Protein AF-0000000079004948 (afdb_homodimer)

Organism: Lymnaea stagnalis (NCBI:txid6523)

Radius of gyration: 28.77 Å; Cα contacts (8 Å, |Δi|>4): 1527; chains: 2; bounding box: 72×102×76 Å

Sequence (634 aa):
VREFFFLHQNLTTMNKGRTQRLLGYLLMIFCLDPSPIRSRERDTIHVPLGTSCNTTDFRVDPDTVFNTRSHLSDDGQTFVDCEVLFTSSRVDGRLCVMQDGPVNVIKDSNVEMIVKENTKTVFELKYYPSSWLLREYCTKSASLSVALKKINKRVKVNVKKLEITLKIVNIESRYRTLYFNYISCSNSYPLRHSWVSVYNRSPHSPETIEYCGLKVEKEADNNGSICLVYKPLLHSQRQDMAWNFYVSTKPFDLDPNFFIYQLAWNSSQARELHAWCADPAIGSVTLIFHRINTTNEQQDMFVFTLTDHEGSNETLLVREFFFLHQNLTTMNKGRTQRLLGYLLMIFCLDPSPIRSRERDTIHVPLGTSCNTTDFRVDPDTVFNTRSHLSDDGQTFVDCEVLFTSSRVDGRLCVMQDGPVNVIKDSNVEMIVKENTKTVFELKYYPSSWLLREYCTKSASLSVALKKINKRVKVNVKKLEITLKIVNIESRYRTLYFNYISCSNSYPLRHSWVSVYNRSPHSPETIEYCGLKVEKEADNNGSICLVYKPLLHSQRQDMAWNFYVSTKPFDLDPNFFIYQLAWNSSQARELHAWCADPAIGSVTLIFHRINTTNEQQDMFVFTLTDHEGSNETLL

Solvent-accessible surface area (backbone atoms only — not comparable to full-atom values): 33436 Å² total; per-residue (Å²): 127,69,84,74,58,69,77,63,64,79,64,67,77,65,67,74,73,66,53,55,59,52,52,53,56,55,59,59,58,64,68,62,62,76,62,72,78,74,67,66,59,73,48,45,43,69,43,54,47,7,32,84,37,56,77,43,71,42,71,32,39,47,81,36,34,32,33,38,29,51,23,44,17,95,83,58,68,49,72,35,62,15,40,38,36,38,30,31,69,39,86,87,27,27,33,25,44,31,42,76,44,36,74,51,49,34,65,34,82,48,39,35,35,41,33,25,46,80,87,43,74,74,51,65,38,33,34,45,76,36,58,64,81,50,34,63,50,66,50,91,42,30,42,40,34,45,31,40,36,59,74,45,87,86,58,87,62,60,57,90,38,38,61,38,64,36,34,43,28,18,48,43,9,71,75,41,71,45,45,64,42,83,48,40,28,72,38,75,44,81,31,58,65,19,34,37,36,34,30,48,48,51,58,53,63,65,56,41,71,50,68,34,30,39,31,37,33,47,48,88,88,50,78,24,14,49,28,40,37,40,37,50,26,81,92,26,56,86,47,65,64,29,34,32,39,36,34,14,64,41,82,52,50,83,55,70,91,42,46,80,44,75,45,49,28,80,41,76,65,54,56,37,73,48,61,46,63,49,61,50,86,51,52,49,39,12,39,36,36,36,55,75,44,61,88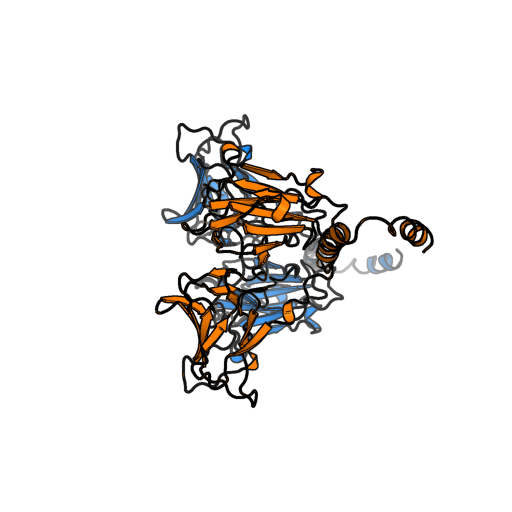,78,42,48,53,56,38,36,37,40,35,37,30,39,39,79,67,55,54,77,74,73,106,127,69,84,72,58,70,75,62,65,80,62,68,78,64,68,75,73,65,52,54,58,52,52,53,55,52,60,61,58,62,69,60,62,76,62,72,77,68,66,65,58,74,47,43,45,68,44,55,46,8,40,85,34,56,78,43,70,39,72,33,38,45,81,36,35,32,33,39,29,51,22,46,17,98,82,57,66,51,72,35,60,16,40,39,35,37,30,30,70,40,86,86,27,28,33,24,44,31,42,72,44,37,75,53,48,32,67,34,80,46,38,35,35,40,32,25,47,80,87,43,74,74,52,65,38,33,35,46,75,35,58,62,80,52,34,63,48,67,50,91,43,28,41,38,34,45,29,41,36,60,72,46,88,86,58,86,61,58,54,90,39,38,61,39,63,36,33,43,29,18,48,42,10,70,76,42,72,45,46,62,41,84,48,39,30,71,39,74,44,81,30,57,65,19,34,36,36,36,30,47,48,46,67,43,84,56,58,34,70,51,67,34,29,38,29,38,33,47,49,87,87,50,77,25,16,47,28,39,35,40,36,51,26,80,94,25,57,87,46,65,64,29,34,33,38,35,34,14,65,42,82,53,50,84,56,69,91,42,47,80,45,75,44,50,28,80,41,76,66,52,54,36,73,46,59,48,63,48,59,50,86,49,52,48,38,11,40,36,36,37,55,74,45,65,87,80,44,50,53,57,37,35,38,40,36,37,28,37,42,82,72,52,55,75,74,70,105

pLDDT: mean 76.55, std 23.0, range [22.55, 98.31]

Structure (mmCIF, N/CA/C/O backbone):
data_AF-0000000079004948-model_v1
#
loop_
_entity.id
_entity.type
_entity.pdbx_description
1 polymer 'Uncharacterized protein'
#
loop_
_atom_site.group_PDB
_atom_site.id
_atom_site.type_symbol
_atom_site.label_atom_id
_atom_site.label_alt_id
_atom_site.label_comp_id
_atom_site.label_asym_id
_atom_site.label_entity_id
_atom_site.label_seq_id
_atom_site.pdbx_PDB_ins_code
_atom_site.Cartn_x
_atom_site.Cartn_y
_atom_site.Cartn_z
_atom_site.occupancy
_atom_site.B_iso_or_equiv
_atom_site.auth_seq_id
_atom_site.auth_comp_id
_atom_site.auth_asym_id
_atom_site.auth_atom_id
_atom_site.pdbx_PDB_model_num
ATOM 1 N N . VAL A 1 1 ? -13.867 -11.898 -48.5 1 22.55 1 VAL A N 1
ATOM 2 C CA . VAL A 1 1 ? -15.016 -12.766 -48.719 1 22.55 1 VAL A CA 1
ATOM 3 C C . VAL A 1 1 ? -14.594 -13.984 -49.531 1 22.55 1 VAL A C 1
ATOM 5 O O . VAL A 1 1 ? -15.023 -15.109 -49.25 1 22.55 1 VAL A O 1
ATOM 8 N N . ARG A 1 2 ? -13.711 -13.773 -50.531 1 23.81 2 ARG A N 1
ATOM 9 C CA . ARG A 1 2 ? -13.539 -14.695 -51.625 1 23.81 2 ARG A CA 1
ATOM 10 C C . ARG A 1 2 ? -12.625 -15.852 -51.25 1 23.81 2 ARG A C 1
ATOM 12 O O . ARG A 1 2 ? -12.82 -16.984 -51.719 1 23.81 2 ARG A O 1
ATOM 19 N N . GLU A 1 3 ? -11.531 -15.422 -50.594 1 26.69 3 GLU A N 1
ATOM 20 C CA . GLU A 1 3 ? -10.508 -16.453 -50.469 1 26.69 3 GLU A CA 1
ATOM 21 C C . GLU A 1 3 ? -10.914 -17.516 -49.438 1 26.69 3 GLU A C 1
ATOM 23 O O . GLU A 1 3 ? -10.141 -18.422 -49.125 1 26.69 3 GLU A O 1
ATOM 28 N N . PHE A 1 4 ? -12.148 -17.328 -48.688 1 27.66 4 PHE A N 1
ATOM 29 C CA . PHE A 1 4 ? -12.688 -18.266 -47.719 1 27.66 4 PHE A CA 1
ATOM 30 C C . PHE A 1 4 ? -13.195 -19.531 -48.406 1 27.66 4 PHE A C 1
ATOM 32 O O . PHE A 1 4 ? -13.594 -20.484 -47.719 1 27.66 4 PHE A O 1
ATOM 39 N N . PHE A 1 5 ? -13.438 -19.453 -49.781 1 26.41 5 PHE A N 1
ATOM 40 C CA . PHE A 1 5 ? -14.258 -20.438 -50.469 1 26.41 5 PHE A CA 1
ATOM 41 C C . PHE A 1 5 ? -13.461 -21.703 -50.75 1 26.41 5 PHE A C 1
ATOM 43 O O . PHE A 1 5 ? -14.039 -22.766 -51 1 26.41 5 PHE A O 1
ATOM 50 N N . PHE A 1 6 ? -12.164 -21.5 -51.125 1 28.59 6 PHE A N 1
ATOM 51 C CA . PHE A 1 6 ? -11.508 -22.594 -51.812 1 28.59 6 PHE A CA 1
ATOM 52 C C . PHE A 1 6 ? -11.242 -23.766 -50.906 1 28.59 6 PHE A C 1
ATOM 54 O O . PHE A 1 6 ? -10.953 -24.875 -51.344 1 28.59 6 PHE A O 1
ATOM 61 N N . LEU A 1 7 ? -10.984 -23.469 -49.562 1 27.08 7 LEU A N 1
ATOM 62 C CA . LEU A 1 7 ? -10.469 -24.547 -48.719 1 27.08 7 LEU A CA 1
ATOM 63 C C . LEU A 1 7 ? -11.562 -25.562 -48.406 1 27.08 7 LEU A C 1
ATOM 65 O O . LEU A 1 7 ? -11.344 -26.5 -47.625 1 27.08 7 LEU A O 1
ATOM 69 N N . HIS A 1 8 ? -12.828 -25.406 -48.969 1 27.14 8 HIS A N 1
ATOM 70 C CA . HIS A 1 8 ? -13.969 -26.234 -48.625 1 27.14 8 HIS A CA 1
ATOM 71 C C . HIS A 1 8 ? -13.82 -27.641 -49.219 1 27.14 8 HIS A C 1
ATOM 73 O O . HIS A 1 8 ? -14.414 -28.594 -48.719 1 27.14 8 HIS A O 1
ATOM 79 N N . GLN A 1 9 ? -13.305 -27.688 -50.469 1 27.39 9 GLN A N 1
ATOM 80 C CA . GLN A 1 9 ? -13.617 -28.891 -51.219 1 27.39 9 GLN A CA 1
ATOM 81 C C . GLN A 1 9 ? -12.875 -30.109 -50.688 1 27.39 9 GLN A C 1
ATOM 83 O O . GLN A 1 9 ? -13.414 -31.203 -50.656 1 27.39 9 GLN A O 1
ATOM 88 N N . ASN A 1 10 ? -11.555 -29.953 -50.531 1 27.45 10 ASN A N 1
ATOM 89 C CA . ASN A 1 10 ? -10.781 -31.188 -50.5 1 27.45 10 ASN A CA 1
ATOM 90 C C . ASN A 1 10 ? -10.93 -31.922 -49.188 1 27.45 10 ASN A C 1
ATOM 92 O O . ASN A 1 10 ? -10.195 -32.875 -48.906 1 27.45 10 ASN A O 1
ATOM 96 N N . LEU A 1 11 ? -11.555 -31.328 -48.156 1 29 11 LEU A N 1
ATOM 97 C CA . LEU A 1 11 ? -11.57 -31.938 -46.844 1 29 11 LEU A CA 1
ATOM 98 C C . LEU A 1 11 ? -12.562 -33.094 -46.781 1 29 11 LEU A C 1
ATOM 100 O O . LEU A 1 11 ? -12.836 -33.656 -45.719 1 29 11 LEU A O 1
ATOM 104 N N . THR A 1 12 ? -13.203 -33.406 -47.875 1 29.48 12 THR A N 1
ATOM 105 C CA . THR A 1 12 ? -14.312 -34.344 -47.75 1 29.48 12 THR A CA 1
ATOM 106 C C . THR A 1 12 ? -13.805 -35.719 -47.312 1 29.48 12 THR A C 1
ATOM 108 O O . THR A 1 12 ? -14.523 -36.469 -46.625 1 29.48 12 THR A O 1
ATOM 111 N N . THR A 1 13 ? -12.852 -36.281 -48 1 29.89 13 THR A N 1
ATOM 112 C CA . THR A 1 13 ? -12.711 -37.719 -47.938 1 29.89 13 THR A CA 1
ATOM 113 C C . THR A 1 13 ? -12 -38.125 -46.625 1 29.89 13 THR A C 1
ATOM 115 O O . THR A 1 13 ? -11.688 -39.281 -46.438 1 29.89 13 THR A O 1
ATOM 118 N N . MET A 1 14 ? -11.211 -37.156 -46.031 1 30.44 14 MET A N 1
ATOM 119 C CA . MET A 1 14 ? -10.336 -37.719 -45 1 30.44 14 MET A CA 1
ATOM 120 C C . MET A 1 14 ? -11.156 -38.219 -43.812 1 30.44 14 MET A C 1
ATOM 122 O O . MET A 1 14 ? -12.227 -37.688 -43.531 1 30.44 14 MET A O 1
ATOM 126 N N . ASN A 1 15 ? -10.812 -39.5 -43.25 1 29.45 15 ASN A N 1
ATOM 127 C CA . ASN A 1 15 ? -11.523 -40.344 -42.281 1 29.45 15 ASN A CA 1
ATOM 128 C C . ASN A 1 15 ? -11.992 -39.562 -41.094 1 29.45 15 ASN A C 1
ATOM 130 O O . ASN A 1 15 ? -11.297 -38.656 -40.625 1 29.45 15 ASN A O 1
ATOM 134 N N . LYS A 1 16 ? -13.398 -39.719 -40.688 1 34.28 16 LYS A N 1
ATOM 135 C CA . LYS A 1 16 ? -14.281 -39.094 -39.688 1 34.28 16 LYS A CA 1
ATOM 136 C C . LYS A 1 16 ? -13.57 -38.875 -38.375 1 34.28 16 LYS A C 1
ATOM 138 O O . LYS A 1 16 ? -13.828 -37.906 -37.656 1 34.28 16 LYS A O 1
ATOM 143 N N . GLY A 1 17 ? -12.773 -39.844 -38 1 34.72 17 GLY A N 1
ATOM 144 C CA . GLY A 1 17 ? -12.305 -39.906 -36.625 1 34.72 17 GLY A CA 1
ATOM 145 C C . GLY A 1 17 ? -11.297 -38.812 -36.281 1 34.72 17 GLY A C 1
ATOM 146 O O . GLY A 1 17 ? -11.18 -38.406 -35.125 1 34.72 17 GLY A O 1
ATOM 147 N N . ARG A 1 18 ? -10.336 -38.594 -37.219 1 31.97 18 ARG A N 1
ATOM 148 C CA . ARG A 1 18 ? -9.266 -37.656 -36.906 1 31.97 18 ARG A CA 1
ATOM 149 C C . ARG A 1 18 ? -9.766 -36.219 -36.969 1 31.97 18 ARG A C 1
ATOM 151 O O . ARG A 1 18 ? -9.055 -35.281 -36.562 1 31.97 18 ARG A O 1
ATOM 158 N N . THR A 1 19 ? -10.797 -36 -37.781 1 30.91 19 THR A N 1
ATOM 159 C CA . THR A 1 19 ? -11.32 -34.625 -37.938 1 30.91 19 THR A CA 1
ATOM 160 C C . THR A 1 19 ? -11.961 -34.156 -36.625 1 30.91 19 THR A C 1
ATOM 162 O O . THR A 1 19 ? -11.984 -32.969 -36.344 1 30.91 19 THR A O 1
ATOM 165 N N . GLN A 1 20 ? -12.539 -35.094 -35.844 1 29.62 20 GLN A N 1
ATOM 166 C CA . GLN A 1 20 ? -13.172 -34.625 -34.625 1 29.62 20 GLN A CA 1
ATOM 167 C C . GLN A 1 20 ? -12.133 -34.094 -33.656 1 29.62 20 GLN A C 1
ATOM 169 O O . GLN A 1 20 ? -12.414 -33.188 -32.844 1 29.62 20 GLN A O 1
ATOM 174 N N . ARG A 1 21 ? -10.953 -34.719 -33.562 1 30 21 ARG A N 1
ATOM 175 C CA . ARG A 1 21 ? -9.961 -34.25 -32.625 1 30 21 ARG A CA 1
ATOM 176 C C . ARG A 1 21 ? -9.398 -32.875 -33.031 1 30 21 ARG A C 1
ATOM 178 O O . ARG A 1 21 ? -9.039 -32.062 -32.219 1 30 21 ARG A O 1
ATOM 185 N N . LEU A 1 22 ? -9.281 -32.688 -34.406 1 32.38 22 LEU A N 1
ATOM 186 C CA . LEU A 1 22 ? -8.75 -31.391 -34.844 1 32.38 22 LEU A CA 1
ATOM 187 C C . LEU A 1 22 ? -9.773 -30.281 -34.625 1 32.38 22 LEU A C 1
ATOM 189 O O . LEU A 1 22 ? -9.406 -29.156 -34.281 1 32.38 22 LEU A O 1
ATOM 193 N N . LEU A 1 23 ? -11.078 -30.609 -34.844 1 32.66 23 LEU A N 1
ATOM 194 C CA . LEU A 1 23 ? -12.055 -29.547 -34.562 1 32.66 23 LEU A CA 1
ATOM 195 C C . LEU A 1 23 ? -12.078 -29.203 -33.062 1 32.66 23 LEU A C 1
ATOM 197 O O . LEU A 1 23 ? -12.352 -28.062 -32.719 1 32.66 23 LEU A O 1
ATOM 201 N N . GLY A 1 24 ? -11.75 -30.141 -32.156 1 26.66 24 GLY A N 1
ATOM 202 C CA . GLY A 1 24 ? -11.672 -29.797 -30.734 1 26.66 24 GLY A CA 1
ATOM 203 C C . GLY A 1 24 ? -10.539 -28.844 -30.422 1 26.66 24 GLY A C 1
ATOM 204 O O . GLY A 1 24 ? -10.656 -28.016 -29.516 1 26.66 24 GLY A O 1
ATOM 205 N N . TYR A 1 25 ? -9.391 -29.078 -31.172 1 27.88 25 TYR A N 1
ATOM 206 C CA . TYR A 1 25 ? -8.32 -28.125 -30.922 1 27.88 25 TYR A CA 1
ATOM 207 C C . TYR A 1 25 ? -8.68 -26.75 -31.453 1 27.88 25 TYR A C 1
ATOM 209 O O . TYR A 1 25 ? -8.227 -25.734 -30.922 1 27.88 25 TYR A O 1
ATOM 217 N N . LEU A 1 26 ? -9.391 -26.641 -32.562 1 27.61 26 LEU A N 1
ATOM 218 C CA . LEU A 1 26 ? -9.727 -25.312 -33.094 1 27.61 26 LEU A CA 1
ATOM 219 C C . LEU A 1 26 ? -10.719 -24.609 -32.188 1 27.61 26 LEU A C 1
ATOM 221 O O . LEU A 1 26 ? -10.68 -23.375 -32.062 1 27.61 26 LEU A O 1
ATOM 225 N N . LEU A 1 27 ? -11.656 -25.359 -31.609 1 25.56 27 LEU A N 1
ATOM 226 C CA . LEU A 1 27 ? -12.57 -24.641 -30.719 1 25.56 27 LEU A CA 1
ATOM 227 C C . LEU A 1 27 ? -11.859 -24.172 -29.453 1 25.56 27 LEU A C 1
ATOM 229 O O . LEU A 1 27 ? -12.391 -23.359 -28.703 1 25.56 27 LEU A O 1
ATOM 233 N N . MET A 1 28 ? -10.719 -24.828 -29.078 1 25.36 28 MET A N 1
ATOM 234 C CA . MET A 1 28 ? -10.039 -24.297 -27.906 1 25.36 28 MET A CA 1
ATOM 235 C C . MET A 1 28 ? -9.328 -22.984 -28.234 1 25.36 28 MET A C 1
ATOM 237 O O . MET A 1 28 ? -8.797 -22.312 -27.359 1 25.36 28 MET A O 1
ATOM 241 N N . ILE A 1 29 ? -8.953 -22.688 -29.453 1 26.27 29 ILE A N 1
ATOM 242 C CA . ILE A 1 29 ? -8.281 -21.422 -29.734 1 26.27 29 ILE A CA 1
ATOM 243 C C . ILE A 1 29 ? -9.234 -20.25 -29.469 1 26.27 29 ILE A C 1
ATOM 245 O O . ILE A 1 29 ? -8.828 -19.203 -28.969 1 26.27 29 ILE A O 1
ATOM 249 N N . PHE A 1 30 ? -10.445 -20.281 -30.016 1 26.7 30 PHE A N 1
ATOM 250 C CA . PHE A 1 30 ? -11.273 -19.078 -29.969 1 26.7 30 PHE A CA 1
ATOM 251 C C . PHE A 1 30 ? -11.68 -18.781 -28.531 1 26.7 30 PHE A C 1
ATOM 253 O O . PHE A 1 30 ? -12.547 -17.922 -28.297 1 26.7 30 PHE A O 1
ATOM 260 N N . CYS A 1 31 ? -11.562 -19.719 -27.656 1 25.36 31 CYS A N 1
ATOM 261 C CA . CYS A 1 31 ? -12.086 -19.312 -26.359 1 25.36 31 CYS A CA 1
ATOM 262 C C . CYS A 1 31 ? -11.219 -18.219 -25.734 1 25.36 31 CYS A C 1
ATOM 264 O O . CYS A 1 31 ? -11.305 -17.953 -24.531 1 25.36 31 CYS A O 1
ATOM 266 N N . LEU A 1 32 ? -10.109 -17.859 -26.422 1 25.56 32 LEU A N 1
ATOM 267 C CA . LEU A 1 32 ? -9.562 -16.609 -25.922 1 25.56 32 LEU A CA 1
ATOM 268 C C . LEU A 1 32 ? -10.461 -15.43 -26.281 1 25.56 32 LEU A C 1
ATOM 270 O O . LEU A 1 32 ? -10.438 -14.961 -27.422 1 25.56 32 LEU A O 1
ATOM 274 N N . ASP A 1 33 ? -11.734 -15.406 -26.016 1 24.69 33 ASP A N 1
ATOM 275 C CA . ASP A 1 33 ? -12.398 -14.117 -26.156 1 24.69 33 ASP A CA 1
ATOM 276 C C . ASP A 1 33 ? -11.5 -12.984 -25.672 1 24.69 33 ASP A C 1
ATOM 278 O O . ASP A 1 33 ? -11.008 -13.016 -24.547 1 24.69 33 ASP A O 1
ATOM 282 N N . PRO A 1 34 ? -10.891 -12.25 -26.516 1 28.45 34 PRO A N 1
ATOM 283 C CA . PRO A 1 34 ? -10.086 -11.062 -26.219 1 28.45 34 PRO A CA 1
ATOM 284 C C . PRO A 1 34 ? -10.766 -10.109 -25.234 1 28.45 34 PRO A C 1
ATOM 286 O O . PRO A 1 34 ? -10.258 -9.008 -24.984 1 28.45 34 PRO A O 1
ATOM 289 N N . SER A 1 35 ? -12.156 -10.094 -25.359 1 28 35 SER A N 1
ATOM 290 C CA . SER A 1 35 ? -12.719 -9.062 -24.5 1 28 35 SER A CA 1
ATOM 291 C C . SER A 1 35 ? -12.172 -9.172 -23.078 1 28 35 SER A C 1
ATOM 293 O O . SER A 1 35 ? -11.992 -10.273 -22.562 1 28 35 SER A O 1
ATOM 295 N N . PRO A 1 36 ? -11.477 -8.164 -22.656 1 30.16 36 PRO A N 1
ATOM 296 C CA . PRO A 1 36 ? -10.977 -8.266 -21.281 1 30.16 36 PRO A CA 1
ATOM 297 C C . PRO A 1 36 ? -11.945 -9.008 -20.359 1 30.16 36 PRO A C 1
ATOM 299 O O . PRO A 1 36 ? -13.164 -8.953 -20.562 1 30.16 36 PRO A O 1
ATOM 302 N N . ILE A 1 37 ? -11.703 -10.219 -19.781 1 28.8 37 ILE A N 1
ATOM 303 C CA . ILE A 1 37 ? -12.477 -11.117 -18.938 1 28.8 37 ILE A CA 1
ATOM 304 C C . ILE A 1 37 ? -13.422 -10.305 -18.047 1 28.8 37 ILE A C 1
ATOM 306 O O . ILE A 1 37 ? -13.07 -9.945 -16.922 1 28.8 37 ILE A O 1
ATOM 310 N N . ARG A 1 38 ? -13.922 -9.258 -18.359 1 32.19 38 ARG A N 1
ATOM 311 C CA . ARG A 1 38 ? -15.086 -8.727 -17.656 1 32.19 38 ARG A CA 1
ATOM 312 C C . ARG A 1 38 ? -16.156 -9.797 -17.484 1 32.19 38 ARG A C 1
ATOM 314 O O . ARG A 1 38 ? -17.266 -9.508 -17.016 1 32.19 38 ARG A O 1
ATOM 321 N N . SER A 1 39 ? -16.219 -10.844 -18.312 1 32 39 SER A N 1
ATOM 322 C CA . SER A 1 39 ? -17.25 -11.867 -18.328 1 32 39 SER A CA 1
ATOM 323 C C . SER A 1 39 ? -17.297 -12.617 -17 1 32 39 SER A C 1
ATOM 325 O O . SER A 1 39 ? -18.094 -13.547 -16.828 1 32 39 SER A O 1
ATOM 327 N N . ARG A 1 40 ? -16.25 -12.562 -16.359 1 36.72 40 ARG A N 1
ATOM 328 C CA . ARG A 1 40 ? -16.047 -13.602 -15.359 1 36.72 40 ARG A CA 1
ATOM 329 C C . ARG A 1 40 ? -17.078 -13.484 -14.234 1 36.72 40 ARG A C 1
ATOM 331 O O . ARG A 1 40 ? -16.969 -14.172 -13.219 1 36.72 40 ARG A O 1
ATOM 338 N N . GLU A 1 41 ? -17.641 -12.398 -14.219 1 37.47 41 GLU A N 1
ATOM 339 C CA . GLU A 1 41 ? -18.531 -12.234 -13.07 1 37.47 41 GLU A CA 1
ATOM 340 C C . GLU A 1 41 ? -19.766 -13.141 -13.188 1 37.47 41 GLU A C 1
ATOM 342 O O . GLU A 1 41 ? -20.688 -13.047 -12.383 1 37.47 41 GLU A O 1
ATOM 347 N N . ARG A 1 42 ? -19.812 -13.82 -14.312 1 37.25 42 ARG A N 1
ATOM 348 C CA . ARG A 1 42 ? -21.109 -14.5 -14.453 1 37.25 42 ARG A CA 1
ATOM 349 C C . ARG A 1 42 ? -21.312 -15.5 -13.32 1 37.25 42 ARG A C 1
ATOM 351 O O . ARG A 1 42 ? -22.453 -15.75 -12.914 1 37.25 42 ARG A O 1
ATOM 358 N N . ASP A 1 43 ? -20.25 -16.047 -12.883 1 39.66 43 ASP A N 1
ATOM 359 C CA . ASP A 1 43 ? -20.5 -17.109 -11.914 1 39.66 43 ASP A CA 1
ATOM 360 C C . ASP A 1 43 ? -20.219 -16.625 -10.492 1 39.66 43 ASP A C 1
ATOM 362 O O . ASP A 1 43 ? -19.797 -17.422 -9.641 1 39.66 43 ASP A O 1
ATOM 366 N N . THR A 1 44 ? -20.344 -15.328 -10.391 1 40.09 44 THR A N 1
ATOM 367 C CA . THR A 1 44 ? -20.188 -14.797 -9.039 1 40.09 44 THR A CA 1
ATOM 368 C C . THR A 1 44 ? -21.484 -14.898 -8.258 1 40.09 44 THR A C 1
ATOM 370 O O . THR A 1 44 ? -22.516 -14.391 -8.695 1 40.09 44 THR A O 1
ATOM 373 N N . ILE A 1 45 ? -21.5 -15.852 -7.344 1 42.66 45 ILE A N 1
ATOM 374 C CA . ILE A 1 45 ? -22.609 -15.914 -6.41 1 42.66 45 ILE A CA 1
ATOM 375 C C . ILE A 1 45 ? -22.438 -14.859 -5.324 1 42.66 45 ILE A C 1
ATOM 377 O O . ILE A 1 45 ? -21.422 -14.828 -4.637 1 42.66 45 ILE A O 1
ATOM 381 N N . HIS A 1 46 ? -23.328 -13.969 -5.391 1 49.62 46 HIS A N 1
ATOM 382 C CA . HIS A 1 46 ? -23.328 -12.977 -4.316 1 49.62 46 HIS A CA 1
ATOM 383 C C . HIS A 1 46 ? -23.969 -13.539 -3.051 1 49.62 46 HIS A C 1
ATOM 385 O O . HIS A 1 46 ? -25.109 -14.008 -3.084 1 49.62 46 HIS A O 1
ATOM 391 N N . VAL A 1 47 ? -23.172 -13.836 -2.17 1 47.28 47 VAL A N 1
ATOM 392 C CA . VAL A 1 47 ? -23.688 -14.297 -0.883 1 47.28 47 VAL A CA 1
ATOM 393 C C . VAL A 1 47 ? -23.891 -13.102 0.048 1 47.28 47 VAL A C 1
ATOM 395 O O . VAL A 1 47 ? -22.938 -12.414 0.403 1 47.28 47 VAL A O 1
ATOM 398 N N . PRO A 1 48 ? -25.172 -12.672 0.094 1 48.09 48 PRO A N 1
ATOM 399 C CA . PRO A 1 48 ? -25.391 -11.594 1.059 1 48.09 48 PRO A CA 1
ATOM 400 C C . PRO A 1 48 ? -24.938 -11.961 2.471 1 48.09 48 PRO A C 1
ATOM 402 O O . PRO A 1 48 ? -25.234 -13.062 2.949 1 48.09 48 PRO A O 1
ATOM 405 N N . LEU A 1 49 ? -23.984 -11.188 2.895 1 44.69 49 LEU A N 1
ATOM 406 C CA . LEU A 1 49 ? -23.656 -11.312 4.309 1 44.69 49 LEU A CA 1
ATOM 407 C C . LEU A 1 49 ? -24.641 -10.547 5.172 1 44.69 49 LEU A C 1
ATOM 409 O O . LEU A 1 49 ? -24.828 -9.344 5 1 44.69 49 LEU A O 1
ATOM 413 N N . GLY A 1 50 ? -25.781 -11.203 5.59 1 43.47 50 GLY A N 1
ATOM 414 C CA . GLY A 1 50 ? -26.781 -10.617 6.477 1 43.47 50 GLY A CA 1
ATOM 415 C C . GLY A 1 50 ? -28.062 -11.406 6.539 1 43.47 50 GLY A C 1
ATOM 416 O O . GLY A 1 50 ? -28.969 -11.07 7.301 1 43.47 50 GLY A O 1
ATOM 417 N N . THR A 1 51 ? -28.469 -11.945 5.484 1 38.19 51 THR A N 1
ATOM 418 C CA . THR A 1 51 ? -29.703 -12.695 5.711 1 38.19 51 THR A CA 1
ATOM 419 C C . THR A 1 51 ? -29.484 -13.805 6.73 1 38.19 51 THR A C 1
ATOM 421 O O . THR A 1 51 ? -28.359 -14.25 6.934 1 38.19 51 THR A O 1
ATOM 424 N N . SER A 1 52 ? -30.594 -14.031 7.5 1 40.12 52 SER A N 1
ATOM 425 C CA . SER A 1 52 ? -30.547 -15.133 8.453 1 40.12 52 SER A CA 1
ATOM 426 C C . SER A 1 52 ? -29.625 -16.25 7.969 1 40.12 52 SER A C 1
ATOM 428 O O . SER A 1 52 ? -29.969 -16.984 7.043 1 40.12 52 SER A O 1
ATOM 430 N N . CYS A 1 53 ? -28.438 -15.852 7.836 1 46.19 53 CYS A N 1
ATOM 431 C CA . CYS A 1 53 ? -27.406 -16.781 7.422 1 46.19 53 CYS A CA 1
ATOM 432 C C . CYS A 1 53 ? -27.516 -18.094 8.188 1 46.19 53 CYS A C 1
ATOM 434 O O . CYS A 1 53 ? -27.109 -18.188 9.352 1 46.19 53 CYS A O 1
ATOM 436 N N . ASN A 1 54 ? -28.594 -18.594 8.281 1 43.16 54 ASN A N 1
ATOM 437 C CA . ASN A 1 54 ? -28.359 -19.984 8.664 1 43.16 54 ASN A CA 1
ATOM 438 C C . ASN A 1 54 ? -27.078 -20.531 8.047 1 43.16 54 ASN A C 1
ATOM 440 O O . ASN A 1 54 ? -26.688 -20.125 6.949 1 43.16 54 ASN A O 1
ATOM 444 N N . THR A 1 55 ? -26.234 -21.062 8.906 1 52.78 55 THR A N 1
ATOM 445 C CA . THR A 1 55 ? -25.016 -21.797 8.617 1 52.78 55 THR A CA 1
ATOM 446 C C . THR A 1 55 ? -25.047 -22.391 7.215 1 52.78 55 THR A C 1
ATOM 448 O O . THR A 1 55 ? -25.5 -23.516 7.027 1 52.78 55 THR A O 1
ATOM 451 N N . THR A 1 56 ? -25.344 -21.469 6.34 1 57.84 56 THR A N 1
ATOM 452 C CA . THR A 1 56 ? -25.359 -22.062 5.008 1 57.84 56 THR A CA 1
ATOM 453 C C . THR A 1 56 ? -23.953 -22.438 4.562 1 57.84 56 THR A C 1
ATOM 455 O O . THR A 1 56 ? -23.016 -21.641 4.688 1 57.84 56 THR A O 1
ATOM 458 N N . ASP A 1 57 ? -23.844 -23.672 4.395 1 70.38 57 ASP A N 1
ATOM 459 C CA . ASP A 1 57 ? -22.625 -24.266 3.84 1 70.38 57 ASP A CA 1
ATOM 460 C C . ASP A 1 57 ? -22.609 -24.141 2.318 1 70.38 57 ASP A C 1
ATOM 462 O O . ASP A 1 57 ? -23.5 -24.625 1.633 1 70.38 57 ASP A O 1
ATOM 466 N N . PHE A 1 58 ? -21.797 -23.188 1.899 1 80.62 58 PHE A N 1
ATOM 467 C CA . PHE A 1 58 ? -21.625 -23.078 0.454 1 80.62 58 PHE A CA 1
ATOM 468 C C . PHE A 1 58 ? -20.469 -23.938 -0.027 1 80.62 58 PHE A C 1
ATOM 470 O O . PHE A 1 58 ? -19.375 -23.875 0.532 1 80.62 58 PHE A O 1
ATOM 477 N N . ARG A 1 59 ? -20.812 -24.75 -0.972 1 84.19 59 ARG A N 1
ATOM 478 C CA . ARG A 1 59 ? -19.766 -25.547 -1.609 1 84.19 59 ARG A CA 1
ATOM 479 C C . ARG A 1 59 ? -19.094 -24.75 -2.721 1 84.19 59 ARG A C 1
ATOM 481 O O . ARG A 1 59 ? -19.766 -24.188 -3.586 1 84.19 59 ARG A O 1
ATOM 488 N N . VAL A 1 60 ? -17.844 -24.672 -2.637 1 87.06 60 VAL A N 1
ATOM 489 C CA . VAL A 1 60 ? -17.062 -23.875 -3.584 1 87.06 60 VAL A CA 1
ATOM 490 C C . VAL A 1 60 ? -16.312 -24.797 -4.539 1 87.06 60 VAL A C 1
ATOM 492 O O . VAL A 1 60 ? -15.406 -25.516 -4.125 1 87.06 60 VAL A O 1
ATOM 495 N N . ASP A 1 61 ? -16.703 -24.703 -5.797 1 86.69 61 ASP A N 1
ATOM 496 C CA . ASP A 1 61 ? -16.016 -25.453 -6.848 1 86.69 61 ASP A CA 1
ATOM 497 C C . ASP A 1 61 ? -15.016 -24.562 -7.59 1 86.69 61 ASP A C 1
ATOM 499 O O . ASP A 1 61 ? -15.086 -23.328 -7.488 1 86.69 61 ASP A O 1
ATOM 503 N N . PRO A 1 62 ? -14.078 -25.156 -8.344 1 85.31 62 PRO A N 1
ATOM 504 C CA . PRO A 1 62 ? -13.062 -24.375 -9.039 1 85.31 62 PRO A CA 1
ATOM 505 C C . PRO A 1 62 ? -13.656 -23.312 -9.977 1 85.31 62 PRO A C 1
ATOM 507 O O . PRO A 1 62 ? -13.023 -22.297 -10.258 1 85.31 62 PRO A O 1
ATOM 510 N N . ASP A 1 63 ? -14.891 -23.516 -10.398 1 75.56 63 ASP A N 1
ATOM 511 C CA . ASP A 1 63 ? -15.477 -22.625 -11.391 1 75.56 63 ASP A CA 1
ATOM 512 C C . ASP A 1 63 ? -16.406 -21.609 -10.734 1 75.56 63 ASP A C 1
ATOM 514 O O . ASP A 1 63 ? -16.969 -20.75 -11.414 1 75.56 63 ASP A O 1
ATOM 518 N N . THR A 1 64 ? -16.484 -21.688 -9.422 1 66.94 64 THR A N 1
ATOM 519 C CA . THR A 1 64 ? -17.391 -20.797 -8.719 1 66.94 64 THR A CA 1
ATOM 520 C C . THR A 1 64 ? -16.625 -19.703 -7.973 1 66.94 64 THR A C 1
ATOM 522 O O . THR A 1 64 ? -15.555 -19.969 -7.41 1 66.94 64 THR A O 1
ATOM 525 N N . VAL A 1 65 ? -17.156 -18.469 -8.141 1 60.31 65 VAL A N 1
ATOM 526 C CA . VAL A 1 65 ? -16.641 -17.344 -7.359 1 60.31 65 VAL A CA 1
ATOM 527 C C . VAL A 1 65 ? -17.75 -16.797 -6.465 1 60.31 65 VAL A C 1
ATOM 529 O O . VAL A 1 65 ? -18.859 -16.5 -6.941 1 60.31 65 VAL A O 1
ATOM 532 N N . PHE A 1 66 ? -17.469 -16.75 -5.203 1 62.97 66 PHE A N 1
ATOM 533 C CA . PHE A 1 66 ? -18.422 -16.125 -4.289 1 62.97 66 PHE A CA 1
ATOM 534 C C . PHE A 1 66 ? -17.953 -14.711 -3.934 1 62.97 66 PHE A C 1
ATOM 536 O O . PHE A 1 66 ? -16.812 -14.508 -3.512 1 62.97 66 PHE A O 1
ATOM 543 N N . ASN A 1 67 ? -18.812 -13.758 -4.242 1 60.56 67 ASN A N 1
ATOM 544 C CA . ASN A 1 67 ? -18.594 -12.391 -3.773 1 60.56 67 ASN A CA 1
ATOM 545 C C . ASN A 1 67 ? -19.422 -12.086 -2.525 1 60.56 67 ASN A C 1
ATOM 547 O O . ASN A 1 67 ? -20.641 -12.125 -2.564 1 60.56 67 ASN A O 1
ATOM 551 N N . THR A 1 68 ? -18.719 -12.039 -1.479 1 54.84 68 THR A N 1
ATOM 552 C CA . THR A 1 68 ? -19.422 -11.664 -0.26 1 54.84 68 THR A CA 1
ATOM 553 C C . THR A 1 68 ? -19.75 -10.172 -0.264 1 54.84 68 THR A C 1
ATOM 555 O O . THR A 1 68 ? -18.891 -9.344 -0.572 1 54.84 68 THR A O 1
ATOM 558 N N . ARG A 1 69 ? -21.016 -9.922 -0.376 1 57.06 69 ARG A N 1
ATOM 559 C CA . ARG A 1 69 ? -21.422 -8.523 -0.249 1 57.06 69 ARG A CA 1
ATOM 560 C C . ARG A 1 69 ? -22.203 -8.297 1.038 1 57.06 69 ARG A C 1
ATOM 562 O O . ARG A 1 69 ? -22.766 -9.234 1.604 1 57.06 69 ARG A O 1
ATOM 569 N N . SER A 1 70 ? -21.969 -7.203 1.63 1 49.66 70 SER A N 1
ATOM 570 C CA . SER A 1 70 ? -22.859 -6.875 2.734 1 49.66 70 SER A CA 1
ATOM 571 C C . SER A 1 70 ? -24.328 -6.91 2.293 1 49.66 70 SER A C 1
ATOM 573 O O . SER A 1 70 ? -24.656 -6.414 1.218 1 49.66 70 SER A O 1
ATOM 575 N N . HIS A 1 71 ? -24.938 -8.086 2.381 1 48.78 71 HIS A N 1
ATOM 576 C CA . HIS A 1 71 ? -26.359 -8.055 2.084 1 48.78 71 HIS A CA 1
ATOM 577 C C . HIS A 1 71 ? -27.172 -7.594 3.293 1 48.78 71 HIS A C 1
ATOM 579 O O . HIS A 1 71 ? -26.812 -7.887 4.434 1 48.78 71 HIS A O 1
ATOM 585 N N . LEU A 1 72 ? -27.984 -6.613 2.949 1 44.22 72 LEU A N 1
ATOM 586 C CA . LEU A 1 72 ? -29.125 -6.148 3.734 1 44.22 72 LEU A CA 1
ATOM 587 C C . LEU A 1 72 ? -30.172 -7.246 3.863 1 44.22 72 LEU A C 1
ATOM 589 O O . LEU A 1 72 ? -30.203 -8.18 3.057 1 44.22 72 LEU A O 1
ATOM 593 N N . SER A 1 73 ? -30.844 -7.383 4.992 1 42.16 73 SER A N 1
ATOM 594 C CA . SER A 1 73 ? -32.031 -8.195 5.188 1 42.16 73 SER A CA 1
ATOM 595 C C . SER A 1 73 ? -32.906 -8.203 3.938 1 42.16 73 SER A C 1
ATOM 597 O O . SER A 1 73 ? -32.781 -7.348 3.066 1 42.16 73 SER A O 1
ATOM 599 N N . ASP A 1 74 ? -33.656 -9.352 3.787 1 45.56 74 ASP A N 1
ATOM 600 C CA . ASP A 1 74 ? -34.656 -9.422 2.746 1 45.56 74 ASP A CA 1
ATOM 601 C C . ASP A 1 74 ? -35.375 -8.086 2.582 1 45.56 74 ASP A C 1
ATOM 603 O O . ASP A 1 74 ? -35.75 -7.699 1.468 1 45.56 74 ASP A O 1
ATOM 607 N N . ASP A 1 75 ? -35.562 -7.508 3.682 1 45.53 75 ASP A N 1
ATOM 608 C CA . ASP A 1 75 ? -36.25 -6.223 3.629 1 45.53 75 ASP A CA 1
ATOM 609 C C . ASP A 1 75 ? -35.25 -5.074 3.43 1 45.53 75 ASP A C 1
ATOM 611 O O . ASP A 1 75 ? -35.656 -3.918 3.293 1 45.53 75 ASP A O 1
ATOM 615 N N . GLY A 1 76 ? -33.906 -5.398 3.242 1 50.84 76 GLY A N 1
ATOM 616 C CA . GLY A 1 76 ? -32.844 -4.465 2.924 1 50.84 76 GLY A CA 1
ATOM 617 C C . GLY A 1 76 ? -32.531 -3.482 4.043 1 50.84 76 GLY A C 1
ATOM 618 O O . GLY A 1 76 ? -31.812 -2.514 3.848 1 50.84 76 GLY A O 1
ATOM 619 N N . GLN A 1 77 ? -33.281 -3.73 5.238 1 56.09 77 GLN A N 1
ATOM 620 C CA . GLN A 1 77 ? -33.25 -2.648 6.219 1 56.09 77 GLN A CA 1
ATOM 621 C C . GLN A 1 77 ? -32.594 -3.088 7.516 1 56.09 77 GLN A C 1
ATOM 623 O O . GLN A 1 77 ? -32.094 -2.254 8.281 1 56.09 77 GLN A O 1
ATOM 628 N N . THR A 1 78 ? -32.594 -4.414 7.758 1 63.28 78 THR A N 1
ATOM 629 C CA . THR A 1 78 ? -32.094 -4.793 9.07 1 63.28 78 THR A CA 1
ATOM 630 C C . THR A 1 78 ? -30.812 -5.633 8.938 1 63.28 78 THR A C 1
ATOM 632 O O . THR A 1 78 ? -30.781 -6.59 8.172 1 63.28 78 THR A O 1
ATOM 635 N N . PHE A 1 79 ? -29.797 -5.27 9.602 1 72.69 79 PHE A N 1
ATOM 636 C CA . PHE A 1 79 ? -28.531 -5.996 9.672 1 72.69 79 PHE A CA 1
ATOM 637 C C . PHE A 1 79 ? -28.672 -7.238 10.539 1 72.69 79 PHE A C 1
ATOM 639 O O . PHE A 1 79 ? -29.234 -7.18 11.633 1 72.69 79 PHE A O 1
ATOM 646 N N . VAL A 1 80 ? -28.375 -8.406 10.07 1 69.56 80 VAL A N 1
ATOM 647 C CA . VAL A 1 80 ? -28.359 -9.656 10.836 1 69.56 80 VAL A CA 1
ATOM 648 C C . VAL A 1 80 ? -26.953 -10.227 10.859 1 69.56 80 VAL A C 1
ATOM 650 O O . VAL A 1 80 ? -26.266 -10.242 9.836 1 69.56 80 VAL A O 1
ATOM 653 N N . ASP A 1 81 ? -26.641 -10.648 12.141 1 75.75 81 ASP A N 1
ATOM 654 C CA . ASP A 1 81 ? -25.375 -11.375 12.258 1 75.75 81 ASP A CA 1
ATOM 655 C C . ASP A 1 81 ? -25.375 -12.602 11.344 1 75.75 81 ASP A C 1
ATOM 657 O O . ASP A 1 81 ? -26.375 -13.312 11.25 1 75.75 81 ASP A O 1
ATOM 661 N N . CYS A 1 82 ? -24.312 -12.695 10.656 1 76.44 82 CYS A N 1
ATOM 662 C CA . CYS A 1 82 ? -24.281 -13.812 9.727 1 76.44 82 CYS A CA 1
ATOM 663 C C . CYS A 1 82 ? -22.875 -14.438 9.68 1 76.44 82 CYS A C 1
ATOM 665 O O . CYS A 1 82 ? -21.875 -13.727 9.742 1 76.44 82 CYS A O 1
ATOM 667 N N . GLU A 1 83 ? -22.953 -15.742 9.734 1 81.69 83 GLU A N 1
ATOM 668 C CA . GLU A 1 83 ? -21.734 -16.516 9.477 1 81.69 83 GLU A CA 1
ATOM 669 C C . GLU A 1 83 ? -21.953 -17.531 8.352 1 81.69 83 GLU A C 1
ATOM 671 O O . GLU A 1 83 ? -22.938 -18.281 8.367 1 81.69 83 GLU A O 1
ATOM 676 N N . VAL A 1 84 ? -21.156 -17.391 7.434 1 82.81 84 VAL A N 1
ATOM 677 C CA . VAL A 1 84 ? -21.266 -18.297 6.301 1 82.81 84 VAL A CA 1
ATOM 678 C C . VAL A 1 84 ? -20.047 -19.219 6.273 1 82.81 84 VAL A C 1
ATOM 680 O O . VAL A 1 84 ? -18.906 -18.766 6.414 1 82.81 84 VAL A O 1
ATOM 683 N N . LEU A 1 85 ? -20.391 -20.5 6.133 1 85.81 85 LEU A N 1
ATOM 684 C CA . LEU A 1 85 ? -19.344 -21.484 5.977 1 85.81 85 LEU A CA 1
ATOM 685 C C . LEU A 1 85 ? -19.156 -21.875 4.512 1 85.81 85 LEU A C 1
ATOM 687 O O . LEU A 1 85 ? -20.125 -22.219 3.834 1 85.81 85 LEU A O 1
ATOM 691 N N . PHE A 1 86 ? -17.969 -21.703 4.074 1 88.25 86 PHE A N 1
ATOM 692 C CA . PHE A 1 86 ? -17.594 -22.156 2.738 1 88.25 86 PHE A CA 1
ATOM 693 C C . PHE A 1 86 ? -16.75 -23.422 2.805 1 88.25 86 PHE A C 1
ATOM 695 O O . PHE A 1 86 ? -15.805 -23.516 3.592 1 88.25 86 PHE A O 1
ATOM 702 N N . THR A 1 87 ? -17.141 -24.391 2.027 1 89.44 87 THR A N 1
ATOM 703 C CA . THR A 1 87 ? -16.391 -25.641 1.981 1 89.44 87 THR A CA 1
ATOM 704 C C . THR A 1 87 ? -16.047 -26.016 0.543 1 89.44 87 THR A C 1
ATOM 706 O O . THR A 1 87 ? -16.891 -25.906 -0.353 1 89.44 87 THR A O 1
ATOM 709 N N . SER A 1 88 ? -14.828 -26.391 0.381 1 91.5 88 SER A N 1
ATOM 710 C CA . SER A 1 88 ? -14.414 -26.844 -0.94 1 91.5 88 SER A CA 1
ATOM 711 C C . SER A 1 88 ? -15.227 -28.062 -1.379 1 91.5 88 SER A C 1
ATOM 713 O O . SER A 1 88 ? -15.602 -28.891 -0.553 1 91.5 88 SER A O 1
ATOM 715 N N . SER A 1 89 ? -15.391 -28.125 -2.654 1 88.44 89 SER A N 1
ATOM 716 C CA . SER A 1 89 ? -16.094 -29.281 -3.197 1 88.44 89 SER A CA 1
ATOM 717 C C . SER A 1 89 ? -15.25 -30.547 -3.082 1 88.44 89 SER A C 1
ATOM 719 O O . SER A 1 89 ? -15.773 -31.656 -3.186 1 88.44 89 SER A O 1
ATOM 721 N N . ARG A 1 90 ? -14.016 -30.375 -2.906 1 88.44 90 ARG A N 1
ATOM 722 C CA . ARG A 1 90 ? -13.117 -31.516 -2.699 1 88.44 90 ARG A CA 1
ATOM 723 C C . ARG A 1 90 ? -12.711 -31.625 -1.232 1 88.44 90 ARG A C 1
ATOM 725 O O . ARG A 1 90 ? -12.484 -30.625 -0.561 1 88.44 90 ARG A O 1
ATOM 732 N N . VAL A 1 91 ? -12.617 -32.812 -0.815 1 86.75 91 VAL A N 1
ATOM 733 C CA . VAL A 1 91 ? -12.312 -33.094 0.585 1 86.75 91 VAL A CA 1
ATOM 734 C C . VAL A 1 91 ? -10.93 -32.562 0.929 1 86.75 91 VAL A C 1
ATOM 736 O O . VAL A 1 91 ? -10.711 -32.031 2.023 1 86.75 91 VAL A O 1
ATOM 739 N N . ASP A 1 92 ? -10.07 -32.625 -0.006 1 88.19 92 ASP A N 1
ATOM 740 C CA . ASP A 1 92 ? -8.711 -32.156 0.229 1 88.19 92 ASP A CA 1
ATOM 741 C C . ASP A 1 92 ? -8.492 -30.797 -0.427 1 88.19 92 ASP A C 1
ATOM 743 O O . ASP A 1 92 ? -7.352 -30.391 -0.653 1 88.19 92 ASP A O 1
ATOM 747 N N . GLY A 1 93 ? -9.648 -30.234 -0.762 1 91.56 93 GLY A N 1
ATOM 748 C CA . GLY A 1 93 ? -9.547 -28.953 -1.434 1 91.56 93 GLY A CA 1
ATOM 749 C C . GLY A 1 93 ? -9.18 -27.812 -0.496 1 91.56 93 GLY A C 1
ATOM 750 O O . GLY A 1 93 ? -9.047 -28.016 0.712 1 91.56 93 GLY A O 1
ATOM 751 N N . ARG A 1 94 ? -8.852 -26.719 -1.05 1 94.69 94 ARG A N 1
ATOM 752 C CA . ARG A 1 94 ? -8.531 -25.5 -0.323 1 94.69 94 ARG A CA 1
ATOM 753 C C . ARG A 1 94 ? -9.289 -24.312 -0.892 1 94.69 94 ARG A C 1
ATOM 755 O O . ARG A 1 94 ? -9.789 -24.359 -2.018 1 94.69 94 ARG A O 1
ATOM 762 N N . LEU A 1 95 ? -9.422 -23.375 -0.074 1 94.75 95 LEU A N 1
ATOM 763 C CA . LEU A 1 95 ? -10.102 -22.141 -0.483 1 94.75 95 LEU A CA 1
ATOM 764 C C . LEU A 1 95 ? -9.18 -20.938 -0.369 1 94.75 95 LEU A C 1
ATOM 766 O O . LEU A 1 95 ? -8.195 -20.969 0.376 1 94.75 95 LEU A O 1
ATOM 770 N N . CYS A 1 96 ? -9.406 -19.984 -1.169 1 95.56 96 CYS A N 1
ATOM 771 C CA . CYS A 1 96 ? -8.703 -18.703 -1.081 1 95.56 96 CYS A CA 1
ATOM 772 C C . CYS A 1 96 ? -9.688 -17.562 -0.887 1 95.56 96 CYS A C 1
ATOM 774 O O . CYS A 1 96 ? -10.734 -17.516 -1.528 1 95.56 96 CYS A O 1
ATOM 776 N N . VAL A 1 97 ? -9.359 -16.734 -0.001 1 94.56 97 VAL A N 1
ATOM 777 C CA . VAL A 1 97 ? -10.07 -15.469 0.129 1 94.56 97 VAL A CA 1
ATOM 778 C C . VAL A 1 97 ? -9.281 -14.359 -0.576 1 94.56 97 VAL A C 1
ATOM 780 O O . VAL A 1 97 ? -8.078 -14.203 -0.348 1 94.56 97 VAL A O 1
ATOM 783 N N . MET A 1 98 ? -9.984 -13.656 -1.43 1 92.06 98 MET A N 1
ATOM 784 C CA . MET A 1 98 ? -9.32 -12.648 -2.254 1 92.06 98 MET A CA 1
ATOM 785 C C . MET A 1 98 ? -9.977 -11.281 -2.086 1 92.06 98 MET A C 1
ATOM 787 O O . MET A 1 98 ? -11.195 -11.195 -1.921 1 92.06 98 MET A O 1
ATOM 791 N N . GLN A 1 99 ? -9.164 -10.305 -2.084 1 85.75 99 GLN A N 1
ATOM 792 C CA . GLN A 1 99 ? -9.578 -8.906 -2.152 1 85.75 99 GLN A CA 1
ATOM 793 C C . GLN A 1 99 ? -9.164 -8.273 -3.477 1 85.75 99 GLN A C 1
ATOM 795 O O . GLN A 1 99 ? -7.988 -7.957 -3.68 1 85.75 99 GLN A O 1
ATOM 800 N N . ASP A 1 100 ? -10.211 -8.312 -4.363 1 75.56 100 ASP A N 1
ATOM 801 C CA . ASP A 1 100 ? -9.953 -7.777 -5.699 1 75.56 100 ASP A CA 1
ATOM 802 C C . ASP A 1 100 ? -10.383 -6.316 -5.797 1 75.56 100 ASP A C 1
ATOM 804 O O . ASP A 1 100 ? -11.539 -5.98 -5.508 1 75.56 100 ASP A O 1
ATOM 808 N N . GLY A 1 101 ? -9.43 -5.492 -5.996 1 72 101 GLY A N 1
ATOM 809 C CA . GLY A 1 101 ? -9.758 -4.078 -6.043 1 72 101 GLY A CA 1
ATOM 810 C C . GLY A 1 101 ? -9.25 -3.309 -4.836 1 72 101 GLY A C 1
ATOM 811 O O . GLY A 1 101 ? -8.203 -3.637 -4.281 1 72 101 GLY A O 1
ATOM 812 N N . PRO A 1 102 ? -10.086 -2.324 -4.477 1 75.38 102 PRO A N 1
ATOM 813 C CA . PRO A 1 102 ? -9.672 -1.528 -3.318 1 75.38 102 PRO A CA 1
ATOM 814 C C . PRO A 1 102 ? -9.75 -2.309 -2.01 1 75.38 102 PRO A C 1
ATOM 816 O O . PRO A 1 102 ? -10.516 -3.268 -1.899 1 75.38 102 PRO A O 1
ATOM 819 N N . VAL A 1 103 ? -8.961 -1.871 -1.125 1 81.38 103 VAL A N 1
ATOM 820 C CA . VAL A 1 103 ? -8.992 -2.459 0.21 1 81.38 103 VAL A CA 1
ATOM 821 C C . VAL A 1 103 ? -10.352 -2.217 0.852 1 81.38 103 VAL A C 1
ATOM 823 O O . VAL A 1 103 ? -10.891 -1.11 0.779 1 81.38 103 VAL A O 1
ATOM 826 N N . ASN A 1 104 ? -10.922 -3.254 1.4 1 81.62 104 ASN A N 1
ATOM 827 C CA . ASN A 1 104 ? -12.234 -3.164 2.039 1 81.62 104 ASN A CA 1
ATOM 828 C C . ASN A 1 104 ? -12.172 -2.354 3.332 1 81.62 104 ASN A C 1
ATOM 830 O O . ASN A 1 104 ? -11.219 -2.479 4.102 1 81.62 104 ASN A O 1
ATOM 834 N N . VAL A 1 105 ? -13.211 -1.562 3.453 1 82.88 105 VAL A N 1
ATOM 835 C CA . VAL A 1 105 ? -13.328 -0.755 4.664 1 82.88 105 VAL A CA 1
ATOM 836 C C . VAL A 1 105 ? -14.734 -0.889 5.246 1 82.88 105 VAL A C 1
ATOM 838 O O . VAL A 1 105 ? -15.719 -0.825 4.512 1 82.88 105 VAL A O 1
ATOM 841 N N . ILE A 1 106 ? -14.805 -1.14 6.535 1 88.25 106 ILE A N 1
ATOM 842 C CA . ILE A 1 106 ? -16.094 -1.101 7.219 1 88.25 106 ILE A CA 1
ATOM 843 C C . ILE A 1 106 ? -16.375 0.313 7.727 1 88.25 106 ILE A C 1
ATOM 845 O O . ILE A 1 106 ? -15.562 0.875 8.477 1 88.25 106 ILE A O 1
ATOM 849 N N . LYS A 1 107 ? -17.5 0.779 7.391 1 87.06 107 LYS A N 1
ATOM 850 C CA . LYS A 1 107 ? -17.781 2.184 7.66 1 87.06 107 LYS A CA 1
ATOM 851 C C . LYS A 1 107 ? -18.766 2.33 8.82 1 87.06 107 LYS A C 1
ATOM 853 O O . LYS A 1 107 ? -19.203 3.441 9.141 1 87.06 107 LYS A O 1
ATOM 858 N N . ASP A 1 108 ? -19.203 1.234 9.406 1 88.25 108 ASP A N 1
ATOM 859 C CA . ASP A 1 108 ? -20.031 1.239 10.602 1 88.25 108 ASP A CA 1
ATOM 860 C C . ASP A 1 108 ? -19.25 0.734 11.812 1 88.25 108 ASP A C 1
ATOM 862 O O . ASP A 1 108 ? -18.781 -0.401 11.82 1 88.25 108 ASP A O 1
ATOM 866 N N . SER A 1 109 ? -19.188 1.519 12.805 1 89.12 109 SER A N 1
ATOM 867 C CA . SER A 1 109 ? -18.328 1.227 13.953 1 89.12 109 SER A CA 1
ATOM 868 C C . SER A 1 109 ? -18.875 0.067 14.773 1 89.12 109 SER A C 1
ATOM 870 O O . SER A 1 109 ? -18.188 -0.473 15.641 1 89.12 109 SER A O 1
ATOM 872 N N . ASN A 1 110 ? -20.078 -0.369 14.477 1 90.88 110 ASN A N 1
ATOM 873 C CA . ASN A 1 110 ? -20.703 -1.426 15.273 1 90.88 110 ASN A CA 1
ATOM 874 C C . ASN A 1 110 ? -20.656 -2.77 14.547 1 90.88 110 ASN A C 1
ATOM 876 O O . ASN A 1 110 ? -21.344 -3.713 14.938 1 90.88 110 ASN A O 1
ATOM 880 N N . VAL A 1 111 ? -19.891 -2.756 13.539 1 89.06 111 VAL A N 1
ATOM 881 C CA . VAL A 1 111 ? -19.844 -3.996 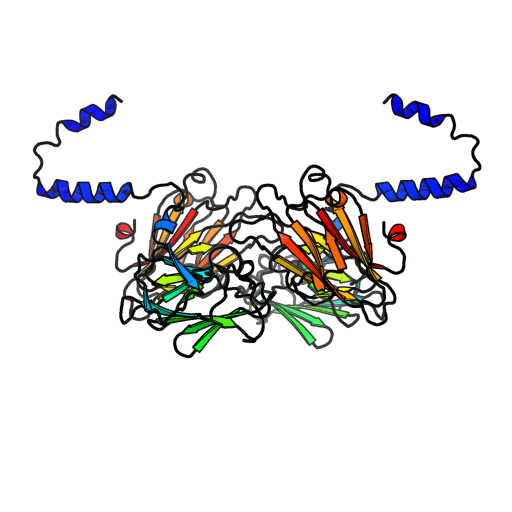12.773 1 89.06 111 VAL A CA 1
ATOM 882 C C . VAL A 1 111 ? -18.391 -4.461 12.656 1 89.06 111 VAL A C 1
ATOM 884 O O . VAL A 1 111 ? -17.469 -3.643 12.555 1 89.06 111 VAL A O 1
ATOM 887 N N . GLU A 1 112 ? -18.203 -5.75 12.703 1 91 112 GLU A N 1
ATOM 888 C CA . GLU A 1 112 ? -16.906 -6.355 12.422 1 91 112 GLU A CA 1
ATOM 889 C C . GLU A 1 112 ? -17.047 -7.582 11.531 1 91 112 GLU A C 1
ATOM 891 O O . GLU A 1 112 ? -18.094 -8.25 11.547 1 91 112 GLU A O 1
ATOM 896 N N . MET A 1 113 ? -16.094 -7.742 10.789 1 90 113 MET A N 1
ATOM 897 C CA . MET A 1 113 ? -16 -8.945 9.969 1 90 113 MET A CA 1
ATOM 898 C C . MET A 1 113 ? -14.844 -9.828 10.438 1 90 113 MET A C 1
ATOM 900 O O . MET A 1 113 ? -13.742 -9.336 10.68 1 90 113 MET A O 1
ATOM 904 N N . ILE A 1 114 ? -15.156 -11.133 10.523 1 92.25 114 ILE A N 1
ATOM 905 C CA . ILE A 1 114 ? -14.133 -12.086 10.945 1 92.25 114 ILE A CA 1
ATOM 906 C C . ILE A 1 114 ? -14.047 -13.227 9.938 1 92.25 114 ILE A C 1
ATOM 908 O O . ILE A 1 114 ? -15.062 -13.82 9.57 1 92.25 114 ILE A O 1
ATOM 912 N N . VAL A 1 115 ? -12.914 -13.508 9.453 1 93.44 115 VAL A N 1
ATOM 913 C CA . VAL A 1 115 ? -12.648 -14.648 8.586 1 93.44 115 VAL A CA 1
ATOM 914 C C . VAL A 1 115 ? -11.805 -15.68 9.336 1 93.44 115 VAL A C 1
ATOM 916 O O . VAL A 1 115 ? -10.75 -15.352 9.891 1 93.44 115 VAL A O 1
ATOM 919 N N . LYS A 1 116 ? -12.258 -16.922 9.305 1 94.31 116 LYS A N 1
ATOM 920 C CA . LYS A 1 116 ? -11.578 -17.969 10.055 1 94.31 116 LYS A CA 1
ATOM 921 C C . LYS A 1 116 ? -11.336 -19.188 9.18 1 94.31 116 LYS A C 1
ATOM 923 O O . LYS A 1 116 ? -12.172 -19.547 8.344 1 94.31 116 LYS A O 1
ATOM 928 N N . GLU A 1 117 ? -10.289 -19.781 9.391 1 95.81 117 GLU A N 1
ATOM 929 C CA . GLU A 1 117 ? -10 -21.156 8.969 1 95.81 117 GLU A CA 1
ATOM 930 C C . GLU A 1 117 ? -10.047 -22.109 10.156 1 95.81 117 GLU A C 1
ATOM 932 O O . GLU A 1 117 ? -9.156 -22.094 11.008 1 95.81 117 GLU A O 1
ATOM 937 N N . ASN A 1 118 ? -11.086 -22.844 10.117 1 90.44 118 ASN A N 1
ATOM 938 C CA . ASN A 1 118 ? -11.375 -23.641 11.305 1 90.44 118 ASN A CA 1
ATOM 939 C C . ASN A 1 118 ? -11.492 -22.766 12.555 1 90.44 118 ASN A C 1
ATOM 941 O O . ASN A 1 118 ? -12.391 -21.922 12.641 1 90.44 118 ASN A O 1
ATOM 945 N N . THR A 1 119 ? -10.539 -22.875 13.445 1 90.62 119 THR A N 1
ATOM 946 C CA . THR A 1 119 ? -10.617 -22.094 14.672 1 90.62 119 THR A CA 1
ATOM 947 C C . THR A 1 119 ? -9.641 -20.922 14.625 1 90.62 119 THR A C 1
ATOM 949 O O . THR A 1 119 ? -9.664 -20.062 15.5 1 90.62 119 THR A O 1
ATOM 952 N N . LYS A 1 120 ? -8.898 -20.938 13.633 1 95.38 120 LYS A N 1
ATOM 953 C CA . LYS A 1 120 ? -7.871 -19.891 13.531 1 95.38 120 LYS A CA 1
ATOM 954 C C . LYS A 1 120 ? -8.406 -18.672 12.797 1 95.38 120 LYS A C 1
ATOM 956 O O . LYS A 1 120 ? -8.938 -18.781 11.695 1 95.38 120 LYS A O 1
ATOM 961 N N . THR A 1 121 ? -8.242 -17.562 13.461 1 96.25 121 THR A N 1
ATOM 962 C CA . THR A 1 121 ? -8.609 -16.312 12.797 1 96.25 121 THR A CA 1
ATOM 963 C C . THR A 1 121 ? -7.578 -15.945 11.734 1 96.25 121 THR A C 1
ATOM 965 O O . THR A 1 121 ? -6.387 -15.805 12.031 1 96.25 121 THR A O 1
ATOM 968 N N . VAL A 1 122 ? -8.016 -15.828 10.484 1 95.5 122 VAL A N 1
ATOM 969 C CA . VAL A 1 122 ? -7.176 -15.398 9.375 1 95.5 122 VAL A CA 1
ATOM 970 C C . VAL A 1 122 ? -6.98 -13.883 9.43 1 95.5 122 VAL A C 1
ATOM 972 O O . VAL A 1 122 ? -5.844 -13.398 9.422 1 95.5 122 VAL A O 1
ATOM 975 N N . PHE A 1 123 ? -8.086 -13.148 9.477 1 94.75 123 PHE A N 1
ATOM 976 C CA . PHE A 1 123 ? -8.031 -11.711 9.703 1 94.75 123 PHE A CA 1
ATOM 977 C C . PHE A 1 123 ? -9.359 -11.195 10.234 1 94.75 123 PHE A C 1
ATOM 979 O O . PHE A 1 123 ? -10.375 -11.891 10.172 1 94.75 123 PHE A O 1
ATOM 986 N N . GLU A 1 124 ? -9.273 -10.031 10.797 1 94.25 124 GLU A N 1
ATOM 987 C CA . GLU A 1 124 ? -10.43 -9.281 11.266 1 94.25 124 GLU A CA 1
ATOM 988 C C . GLU A 1 124 ? -10.477 -7.891 10.641 1 94.25 124 GLU A C 1
ATOM 990 O O . GLU A 1 124 ? -9.445 -7.219 10.523 1 94.25 124 GLU A O 1
ATOM 995 N N . LEU A 1 125 ? -11.625 -7.543 10.188 1 91.94 125 LEU A N 1
ATOM 996 C CA . LEU A 1 125 ? -11.875 -6.188 9.711 1 91.94 125 LEU A CA 1
ATOM 997 C C . LEU A 1 125 ? -12.82 -5.445 10.641 1 91.94 125 LEU A C 1
ATOM 999 O O . LEU A 1 125 ? -13.953 -5.895 10.875 1 91.94 125 LEU A O 1
ATOM 1003 N N . LYS A 1 126 ? -12.312 -4.406 11.094 1 92.44 126 LYS A N 1
ATOM 1004 C CA . LYS A 1 126 ? -13.086 -3.547 11.977 1 92.44 126 LYS A CA 1
ATOM 1005 C C . LYS A 1 126 ? -13.328 -2.178 11.344 1 92.44 126 LYS A C 1
ATOM 1007 O O . LYS A 1 126 ? -13.188 -2.016 10.133 1 92.44 126 LYS A O 1
ATOM 1012 N N . TYR A 1 127 ? -13.812 -1.354 12.227 1 92.62 127 TYR A N 1
ATOM 1013 C CA . TYR A 1 127 ? -14.125 -0.007 11.758 1 92.62 127 TYR A CA 1
ATOM 1014 C C . TYR A 1 127 ? -12.891 0.672 11.18 1 92.62 127 TYR A C 1
ATOM 1016 O O . TYR A 1 127 ? -11.773 0.434 11.641 1 92.62 127 TYR A O 1
ATOM 1024 N N . TYR A 1 128 ? -13.102 1.497 10.164 1 91.62 128 TYR A N 1
ATOM 1025 C CA . TYR A 1 128 ? -12.047 2.312 9.586 1 91.62 128 TYR A CA 1
ATOM 1026 C C . TYR A 1 128 ? -11.172 2.932 10.672 1 91.62 128 TYR A C 1
ATOM 1028 O O . TYR A 1 128 ? -11.688 3.42 11.68 1 91.62 128 TYR A O 1
ATOM 1036 N N . PRO A 1 129 ? -9.844 2.799 10.531 1 92.75 129 PRO A N 1
ATOM 1037 C CA . PRO A 1 129 ? -9.062 2.518 9.328 1 92.75 129 PRO A CA 1
ATOM 1038 C C . PRO A 1 129 ? -8.547 1.08 9.273 1 92.75 129 PRO A C 1
ATOM 1040 O O . PRO A 1 129 ? -7.559 0.796 8.594 1 92.75 129 PRO A O 1
ATOM 1043 N N . SER A 1 130 ? -9.211 0.237 10.031 1 91.31 130 SER A N 1
ATOM 1044 C CA . SER A 1 130 ? -8.836 -1.174 9.977 1 91.31 130 SER A CA 1
ATOM 1045 C C . SER A 1 130 ? -8.891 -1.705 8.547 1 91.31 130 SER A C 1
ATOM 1047 O O . SER A 1 130 ? -9.828 -1.402 7.801 1 91.31 130 SER A O 1
ATOM 1049 N N . SER A 1 131 ? -7.824 -2.418 8.18 1 87.38 131 SER A N 1
ATOM 1050 C CA . SER A 1 131 ? -7.773 -2.941 6.816 1 87.38 131 SER A CA 1
ATOM 1051 C C . SER A 1 131 ? -7.004 -4.258 6.762 1 87.38 131 SER A C 1
ATOM 1053 O O . SER A 1 131 ? -6.234 -4.574 7.668 1 87.38 131 SER A O 1
ATOM 1055 N N . TRP A 1 132 ? -7.352 -5.016 5.797 1 88.81 132 TRP A N 1
ATOM 1056 C CA . TRP A 1 132 ? -6.613 -6.227 5.449 1 88.81 132 TRP A CA 1
ATOM 1057 C C . TRP A 1 132 ? -5.75 -6 4.211 1 88.81 132 TRP A C 1
ATOM 1059 O O . TRP A 1 132 ? -6.27 -5.895 3.096 1 88.81 132 TRP A O 1
ATOM 1069 N N . LEU A 1 133 ? -4.406 -5.98 4.406 1 84.88 133 LEU A N 1
ATOM 1070 C CA . LEU A 1 133 ? -3.514 -5.527 3.348 1 84.88 133 LEU A CA 1
ATOM 1071 C C . LEU A 1 133 ? -2.887 -6.711 2.617 1 84.88 133 LEU A C 1
ATOM 1073 O O . LEU A 1 133 ? -1.673 -6.738 2.398 1 84.88 133 LEU A O 1
ATOM 1077 N N . LEU A 1 134 ? -3.674 -7.715 2.348 1 90.31 134 LEU A N 1
ATOM 1078 C CA . LEU A 1 134 ? -3.252 -8.82 1.498 1 90.31 134 LEU A CA 1
ATOM 1079 C C . LEU A 1 134 ? -4.195 -8.984 0.312 1 90.31 134 LEU A C 1
ATOM 1081 O O . LEU A 1 134 ? -5.402 -8.75 0.433 1 90.31 134 LEU A O 1
ATOM 1085 N N . ARG A 1 135 ? -3.639 -9.383 -0.702 1 91.75 135 ARG A N 1
ATOM 1086 C CA . ARG A 1 135 ? -4.441 -9.641 -1.893 1 91.75 135 ARG A CA 1
ATOM 1087 C C . ARG A 1 135 ? -5.199 -10.961 -1.766 1 91.75 135 ARG A C 1
ATOM 1089 O O . ARG A 1 135 ? -6.312 -11.094 -2.273 1 91.75 135 ARG A O 1
ATOM 1096 N N . GLU A 1 136 ? -4.48 -11.891 -1.149 1 94.75 136 GLU A N 1
ATOM 1097 C CA . GLU A 1 136 ? -5.02 -13.242 -1.103 1 94.75 136 GLU A CA 1
ATOM 1098 C C . GLU A 1 136 ? -4.465 -14.016 0.091 1 94.75 136 GLU A C 1
ATOM 1100 O O . GLU A 1 136 ? -3.307 -13.836 0.471 1 94.75 136 GLU A O 1
ATOM 1105 N N . TYR A 1 137 ? -5.391 -14.797 0.633 1 96.5 137 TYR A N 1
ATOM 1106 C CA . TYR A 1 137 ? -5.004 -15.844 1.577 1 96.5 137 TYR A CA 1
ATOM 1107 C C . TYR A 1 137 ? -5.645 -17.172 1.213 1 96.5 137 TYR A C 1
ATOM 1109 O O . TYR A 1 137 ? -6.863 -17.266 1.055 1 96.5 137 TYR A O 1
ATOM 1117 N N . CYS A 1 138 ? -4.797 -18.172 1.112 1 96.75 138 CYS A N 1
ATOM 1118 C CA . CYS A 1 138 ? -5.324 -19.5 0.831 1 96.75 138 CYS A CA 1
ATOM 1119 C C . CYS A 1 138 ? -5.207 -20.391 2.055 1 96.75 138 CYS A C 1
ATOM 1121 O O . CYS A 1 138 ? -4.156 -20.453 2.697 1 96.75 138 CYS A O 1
ATOM 1123 N N . THR A 1 139 ? -6.215 -21.109 2.254 1 96.19 139 THR A N 1
ATOM 1124 C CA . THR A 1 139 ? -6.309 -21.953 3.441 1 96.19 139 THR A CA 1
ATOM 1125 C C . THR A 1 139 ? -5.449 -23.203 3.287 1 96.19 139 THR A C 1
ATOM 1127 O O . THR A 1 139 ? -5.043 -23.547 2.176 1 96.19 139 THR A O 1
ATOM 1130 N N . LYS A 1 140 ? -5.242 -23.844 4.398 1 93.69 140 LYS A N 1
ATOM 1131 C CA . LYS A 1 140 ? -4.641 -25.172 4.402 1 93.69 140 LYS A CA 1
ATOM 1132 C C . LYS A 1 140 ? -5.703 -26.266 4.551 1 93.69 140 LYS A C 1
ATOM 1134 O O . LYS A 1 140 ? -5.43 -27.438 4.312 1 93.69 140 LYS A O 1
ATOM 1139 N N . SER A 1 141 ? -6.91 -25.844 4.938 1 93.69 141 SER A N 1
ATOM 1140 C CA . SER A 1 141 ? -8.039 -26.766 5.102 1 93.69 141 SER A CA 1
ATOM 1141 C C . SER A 1 141 ? -9.086 -26.547 4.012 1 93.69 141 SER A C 1
ATOM 1143 O O . SER A 1 141 ? -8.961 -25.625 3.195 1 93.69 141 SER A O 1
ATOM 1145 N N . ALA A 1 142 ? -10.141 -27.406 4.082 1 94.25 142 ALA A N 1
ATOM 1146 C CA . ALA A 1 142 ? -11.148 -27.391 3.027 1 94.25 142 ALA A CA 1
ATOM 1147 C C . ALA A 1 142 ? -12.273 -26.406 3.369 1 94.25 142 ALA A C 1
ATOM 1149 O O . ALA A 1 142 ? -13.234 -26.266 2.609 1 94.25 142 ALA A O 1
ATOM 1150 N N . SER A 1 143 ? -12.094 -25.672 4.426 1 91.75 143 SER A N 1
ATOM 1151 C CA . SER A 1 143 ? -13.219 -24.828 4.82 1 91.75 143 SER A CA 1
ATOM 1152 C C . SER A 1 143 ? -12.742 -23.484 5.328 1 91.75 143 SER A C 1
ATOM 1154 O O . SER A 1 143 ? -11.609 -23.344 5.809 1 91.75 143 SER A O 1
ATOM 1156 N N . LEU A 1 144 ? -13.578 -22.531 5.156 1 93.19 144 LEU A N 1
ATOM 1157 C CA . LEU A 1 144 ? -13.391 -21.141 5.574 1 93.19 144 LEU A CA 1
ATOM 1158 C C . LEU A 1 144 ? -14.719 -20.516 5.984 1 93.19 144 LEU A C 1
ATOM 1160 O O . LEU A 1 144 ? -15.742 -20.734 5.332 1 93.19 144 LEU A O 1
ATOM 1164 N N . SER A 1 145 ? -14.68 -19.828 7.055 1 89.88 145 SER A N 1
ATOM 1165 C CA . SER A 1 145 ? -15.906 -19.141 7.469 1 89.88 145 SER A CA 1
ATOM 1166 C C . SER A 1 145 ? -15.727 -17.625 7.438 1 89.88 145 SER A C 1
ATOM 1168 O O . SER A 1 145 ? -14.656 -17.125 7.77 1 89.88 145 SER A O 1
ATOM 1170 N N . VAL A 1 146 ? -16.703 -16.953 7.031 1 88.5 146 VAL A N 1
ATOM 1171 C CA . VAL A 1 146 ? -16.797 -15.492 7.031 1 88.5 146 VAL A CA 1
ATOM 1172 C C . VAL A 1 146 ? -17.984 -15.047 7.875 1 88.5 146 VAL A C 1
ATOM 1174 O O . VAL A 1 146 ? -19.125 -15.438 7.602 1 88.5 146 VAL A O 1
ATOM 1177 N N . ALA A 1 147 ? -17.688 -14.273 8.852 1 85.56 147 ALA A N 1
ATOM 1178 C CA . ALA A 1 147 ? -18.75 -13.797 9.719 1 85.56 147 ALA A CA 1
ATOM 1179 C C . ALA A 1 147 ? -18.812 -12.273 9.719 1 85.56 147 ALA A C 1
ATOM 1181 O O . ALA A 1 147 ? -17.781 -11.594 9.742 1 85.56 147 ALA A O 1
ATOM 1182 N N . LEU A 1 148 ? -19.938 -11.789 9.578 1 85.75 148 LEU A N 1
ATOM 1183 C CA . LEU A 1 148 ? -20.266 -10.391 9.812 1 85.75 148 LEU A CA 1
ATOM 1184 C C . LEU A 1 148 ? -21.188 -10.242 11.023 1 85.75 148 LEU A C 1
ATOM 1186 O O . LEU A 1 148 ? -22.281 -10.797 11.047 1 85.75 148 LEU A O 1
ATOM 1190 N N . LYS A 1 149 ? -20.688 -9.461 12.031 1 85.31 149 LYS A N 1
ATOM 1191 C CA . LYS A 1 149 ? -21.484 -9.414 13.25 1 85.31 149 LYS A CA 1
ATOM 1192 C C . LYS A 1 149 ? -21.469 -8.016 13.859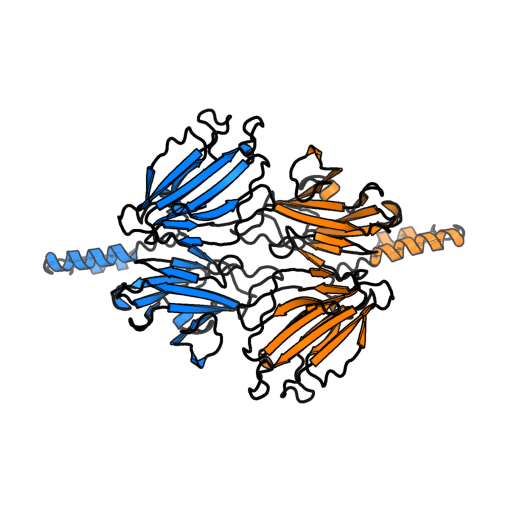 1 85.31 149 LYS A C 1
ATOM 1194 O O . LYS A 1 149 ? -20.531 -7.242 13.641 1 85.31 149 LYS A O 1
ATOM 1199 N N . LYS A 1 150 ? -22.406 -7.824 14.688 1 86.5 150 LYS A N 1
ATOM 1200 C CA . LYS A 1 150 ? -22.469 -6.613 15.5 1 86.5 150 LYS A CA 1
ATOM 1201 C C . LYS A 1 150 ? -21.562 -6.734 16.734 1 86.5 150 LYS A C 1
ATOM 1203 O O . LYS A 1 150 ? -21.5 -7.793 17.359 1 86.5 150 LYS A O 1
ATOM 1208 N N . ILE A 1 151 ? -20.984 -5.66 17 1 90.31 151 ILE A N 1
ATOM 1209 C CA . ILE A 1 151 ? -20.172 -5.609 18.219 1 90.31 151 ILE A CA 1
ATOM 1210 C C . ILE A 1 151 ? -21.078 -5.426 19.438 1 90.31 151 ILE A C 1
ATOM 1212 O O . ILE A 1 151 ? -20.984 -6.168 20.422 1 90.31 151 ILE A O 1
ATOM 1216 N N . ASN A 1 152 ? -21.906 -4.391 19.281 1 89.69 152 ASN A N 1
ATOM 1217 C CA . ASN A 1 152 ? -22.953 -4.152 20.266 1 89.69 152 ASN A CA 1
ATOM 1218 C C . ASN A 1 152 ? -24.344 -4.461 19.703 1 89.69 152 ASN A C 1
ATOM 1220 O O . ASN A 1 152 ? -24.828 -3.746 18.828 1 89.69 152 ASN A O 1
ATOM 1224 N N . LYS A 1 153 ? -25.047 -5.426 20.297 1 83.44 153 LYS A N 1
ATOM 1225 C CA . LYS A 1 153 ? -26.312 -5.93 19.781 1 83.44 153 LYS A CA 1
ATOM 1226 C C . LYS A 1 153 ? -27.406 -4.867 19.875 1 83.44 153 LYS A C 1
ATOM 1228 O O . LYS A 1 153 ? -28.406 -4.934 19.156 1 83.44 153 LYS A O 1
ATOM 1233 N N . ARG A 1 154 ? -27.234 -3.889 20.672 1 84.81 154 ARG A N 1
ATOM 1234 C CA . ARG A 1 154 ? -28.281 -2.902 20.922 1 84.81 154 ARG A CA 1
ATOM 1235 C C . ARG A 1 154 ? -28.172 -1.729 19.953 1 84.81 154 ARG A C 1
ATOM 1237 O O . ARG A 1 154 ? -29.109 -0.94 19.828 1 84.81 154 ARG A O 1
ATOM 1244 N N . VAL A 1 155 ? -27.047 -1.613 19.312 1 85.88 155 VAL A N 1
ATOM 1245 C CA . VAL A 1 155 ? -26.812 -0.472 18.438 1 85.88 155 VAL A CA 1
ATOM 1246 C C . VAL A 1 155 ? -27.203 -0.834 17 1 85.88 155 VAL A C 1
ATOM 1248 O O . VAL A 1 155 ? -26.875 -1.925 16.531 1 85.88 155 VAL A O 1
ATOM 1251 N N . LYS A 1 156 ? -27.938 0.061 16.344 1 81.25 156 LYS A N 1
ATOM 1252 C CA . LYS A 1 156 ? -28.359 -0.172 14.969 1 81.25 156 LYS A CA 1
ATOM 1253 C C . LYS A 1 156 ? -27.188 -0.038 14.008 1 81.25 156 LYS A C 1
ATOM 1255 O O . LYS A 1 156 ? -26.281 0.767 14.227 1 81.25 156 LYS A O 1
ATOM 1260 N N . VAL A 1 157 ? -27.25 -0.87 12.984 1 81.25 157 VAL A N 1
ATOM 1261 C CA . VAL A 1 157 ? -26.234 -0.861 11.938 1 81.25 157 VAL A CA 1
ATOM 1262 C C . VAL A 1 157 ? -26.781 -0.203 10.68 1 81.25 157 VAL A C 1
ATOM 1264 O O . VAL A 1 157 ? -27.922 -0.457 10.289 1 81.25 157 VAL A O 1
ATOM 1267 N N . ASN A 1 158 ? -25.953 0.626 10.102 1 76.44 158 ASN A N 1
ATOM 1268 C CA . ASN A 1 158 ? -26.297 1.195 8.797 1 76.44 158 ASN A CA 1
ATOM 1269 C C . ASN A 1 158 ? -25.797 0.313 7.656 1 76.44 158 ASN A C 1
ATOM 1271 O O . ASN A 1 158 ? -24.641 0.403 7.258 1 76.44 158 ASN A O 1
ATOM 1275 N N . VAL A 1 159 ? -26.656 -0.339 7.094 1 69.88 159 VAL A N 1
ATOM 1276 C CA . VAL A 1 159 ? -26.328 -1.362 6.109 1 69.88 159 VAL A CA 1
ATOM 1277 C C . VAL A 1 159 ? -25.75 -0.706 4.855 1 69.88 159 VAL A C 1
ATOM 1279 O O . VAL A 1 159 ? -24.969 -1.319 4.129 1 69.88 159 VAL A O 1
ATOM 1282 N N . LYS A 1 160 ? -26.094 0.461 4.57 1 66.88 160 LYS A N 1
ATOM 1283 C CA . LYS A 1 160 ? -25.594 1.166 3.389 1 66.88 160 LYS A CA 1
ATOM 1284 C C . LYS A 1 160 ? -24.094 1.424 3.48 1 66.88 160 LYS A C 1
ATOM 1286 O O . LYS A 1 160 ? -23.438 1.682 2.467 1 66.88 160 LYS A O 1
ATOM 1291 N N . LYS A 1 161 ? -23.641 1.258 4.672 1 71.81 161 LYS A N 1
ATOM 1292 C CA . LYS A 1 161 ? -22.234 1.547 4.914 1 71.81 161 LYS A CA 1
ATOM 1293 C C . LYS A 1 161 ? -21.391 0.274 4.859 1 71.81 161 LYS A C 1
ATOM 1295 O O . LYS A 1 161 ? -20.188 0.3 5.152 1 71.81 161 LYS A O 1
ATOM 1300 N N . LEU A 1 162 ? -22.062 -0.739 4.555 1 71.56 162 LEU A N 1
ATOM 1301 C CA . LEU A 1 162 ? -21.344 -2.006 4.605 1 71.56 162 LEU A CA 1
ATOM 1302 C C . LEU A 1 162 ? -21.109 -2.559 3.201 1 71.56 162 LEU A C 1
ATOM 1304 O O . LEU A 1 162 ? -22.016 -3.152 2.611 1 71.56 162 LEU A O 1
ATOM 1308 N N . GLU A 1 163 ? -20.25 -2.047 2.465 1 68.25 163 GLU A N 1
ATOM 1309 C CA . GLU A 1 163 ? -19.891 -2.621 1.175 1 68.25 163 GLU A CA 1
ATOM 1310 C C . GLU A 1 163 ? -18.547 -3.355 1.257 1 68.25 163 GLU A C 1
ATOM 1312 O O . GLU A 1 163 ? -17.5 -2.725 1.351 1 68.25 163 GLU A O 1
ATOM 1317 N N . ILE A 1 164 ? -18.625 -4.562 1.416 1 75.06 164 ILE A N 1
ATOM 1318 C CA . ILE A 1 164 ? -17.438 -5.398 1.477 1 75.06 164 ILE A CA 1
ATOM 1319 C C . ILE A 1 164 ? -17.422 -6.355 0.288 1 75.06 164 ILE A C 1
ATOM 1321 O O . ILE A 1 164 ? -18.422 -7.008 -0.008 1 75.06 164 ILE A O 1
ATOM 1325 N N . THR A 1 165 ? -16.359 -6.309 -0.421 1 74 165 THR A N 1
ATOM 1326 C CA . THR A 1 165 ? -16.234 -7.195 -1.574 1 74 165 THR A CA 1
ATOM 1327 C C . THR A 1 165 ? -15.078 -8.164 -1.381 1 74 165 THR A C 1
ATOM 1329 O O . THR A 1 165 ? -13.914 -7.793 -1.555 1 74 165 THR A O 1
ATOM 1332 N N . LEU A 1 166 ? -15.414 -9.352 -0.94 1 84.38 166 LEU A N 1
ATOM 1333 C CA . LEU A 1 166 ? -14.445 -10.438 -0.872 1 84.38 166 LEU A CA 1
ATOM 1334 C C . LEU A 1 166 ? -14.852 -11.586 -1.793 1 84.38 166 LEU A C 1
ATOM 1336 O O . LEU A 1 166 ? -16.031 -11.914 -1.891 1 84.38 166 LEU A O 1
ATOM 1340 N N . LYS A 1 167 ? -13.93 -12.117 -2.355 1 86.06 167 LYS A N 1
ATOM 1341 C CA . LYS A 1 167 ? -14.164 -13.289 -3.189 1 86.06 167 LYS A CA 1
ATOM 1342 C C . LYS A 1 167 ? -13.625 -14.555 -2.518 1 86.06 167 LYS A C 1
ATOM 1344 O O . LYS A 1 167 ? -12.523 -14.547 -1.961 1 86.06 167 LYS A O 1
ATOM 1349 N N . ILE A 1 168 ? -14.469 -15.484 -2.434 1 89.81 168 ILE A N 1
ATOM 1350 C CA . ILE A 1 168 ? -14.031 -16.812 -2.006 1 89.81 168 ILE A CA 1
ATOM 1351 C C . ILE A 1 168 ? -13.945 -17.75 -3.213 1 89.81 168 ILE A C 1
ATOM 1353 O O . ILE A 1 168 ? -14.93 -17.938 -3.926 1 89.81 168 ILE A O 1
ATOM 1357 N N . VAL A 1 169 ? -12.82 -18.312 -3.389 1 91.81 169 VAL A N 1
ATOM 1358 C CA . VAL A 1 169 ? -12.641 -19.188 -4.547 1 91.81 169 VAL A CA 1
ATOM 1359 C C . VAL A 1 169 ? -11.906 -20.453 -4.129 1 91.81 169 VAL A C 1
ATOM 1361 O O . VAL A 1 169 ? -11.273 -20.5 -3.07 1 91.81 169 VAL A O 1
ATOM 1364 N N . ASN A 1 170 ? -12.148 -21.438 -4.953 1 93.94 170 ASN A N 1
ATOM 1365 C CA . ASN A 1 170 ? -11.312 -22.625 -4.824 1 93.94 170 ASN A CA 1
ATOM 1366 C C . ASN A 1 170 ? -9.875 -22.344 -5.246 1 93.94 170 ASN A C 1
ATOM 1368 O O . ASN A 1 170 ? -9.633 -21.578 -6.188 1 93.94 170 ASN A O 1
ATOM 1372 N N . ILE A 1 171 ? -8.961 -22.922 -4.57 1 94.94 171 ILE A N 1
ATOM 1373 C CA . ILE A 1 171 ? -7.559 -22.656 -4.887 1 94.94 171 ILE A CA 1
ATOM 1374 C C . ILE A 1 171 ? -7.273 -23.047 -6.336 1 94.94 171 ILE A C 1
ATOM 1376 O O . ILE A 1 171 ? -6.316 -22.562 -6.938 1 94.94 171 ILE A O 1
ATOM 1380 N N . GLU A 1 172 ? -8.07 -23.938 -6.934 1 93 172 GLU A N 1
ATOM 1381 C CA . GLU A 1 172 ? -7.926 -24.422 -8.305 1 93 172 GLU A CA 1
ATOM 1382 C C . GLU A 1 172 ? -8.641 -23.5 -9.289 1 93 172 GLU A C 1
ATOM 1384 O O . GLU A 1 172 ? -8.648 -23.766 -10.5 1 93 172 GLU A O 1
ATOM 1389 N N . SER A 1 173 ? -9.195 -22.453 -8.703 1 91.31 173 SER A N 1
ATOM 1390 C CA . SER A 1 173 ? -9.977 -21.562 -9.547 1 91.31 173 SER A CA 1
ATOM 1391 C C . SER A 1 173 ? -9.078 -20.812 -10.523 1 91.31 173 SER A C 1
ATOM 1393 O O . SER A 1 173 ? -7.98 -20.375 -10.164 1 91.31 173 SER A O 1
ATOM 1395 N N . ARG A 1 174 ? -9.602 -20.547 -11.664 1 88.25 174 ARG A N 1
ATOM 1396 C CA . ARG A 1 174 ? -8.891 -19.766 -12.672 1 88.25 174 ARG A CA 1
ATOM 1397 C C . ARG A 1 174 ? -9.094 -18.281 -12.445 1 88.25 174 ARG A C 1
ATOM 1399 O O . ARG A 1 174 ? -8.562 -17.453 -13.195 1 88.25 174 ARG A O 1
ATOM 1406 N N . TYR A 1 175 ? -9.766 -17.938 -11.391 1 87.06 175 TYR A N 1
ATOM 1407 C CA . TYR A 1 175 ? -10.109 -16.547 -11.156 1 87.06 175 TYR A CA 1
ATOM 1408 C C . TYR A 1 175 ? -9.133 -15.891 -10.18 1 87.06 175 TYR A C 1
ATOM 1410 O O . TYR A 1 175 ? -9.273 -14.711 -9.844 1 87.06 175 TYR A O 1
ATOM 1418 N N . ARG A 1 176 ? -8.195 -16.609 -9.734 1 92.38 176 ARG A N 1
ATOM 1419 C CA . ARG A 1 176 ? -7.172 -16.016 -8.883 1 92.38 176 ARG A CA 1
ATOM 1420 C C . ARG A 1 176 ? -6.336 -15.008 -9.656 1 92.38 176 ARG A C 1
ATOM 1422 O O . ARG A 1 176 ? -5.773 -15.328 -10.703 1 92.38 176 ARG A O 1
ATOM 1429 N N . THR A 1 177 ? -6.359 -13.773 -9.141 1 91.12 177 THR A N 1
ATOM 1430 C CA . THR A 1 177 ? -5.742 -12.672 -9.867 1 91.12 177 THR A CA 1
ATOM 1431 C C . THR A 1 177 ? -4.863 -11.836 -8.945 1 91.12 177 THR A C 1
ATOM 1433 O O . THR A 1 177 ? -5.289 -11.445 -7.855 1 91.12 177 THR A O 1
ATOM 1436 N N . LEU A 1 178 ? -3.646 -11.594 -9.383 1 92.56 178 LEU A N 1
ATOM 1437 C CA . LEU A 1 178 ? -2.686 -10.719 -8.711 1 92.56 178 LEU A CA 1
ATOM 1438 C C . LEU A 1 178 ? -2.305 -9.547 -9.609 1 92.56 178 LEU A C 1
ATOM 1440 O O . LEU A 1 178 ? -2.543 -9.578 -10.82 1 92.56 178 LEU A O 1
ATOM 1444 N N . TYR A 1 179 ? -1.709 -8.516 -8.945 1 88.06 179 TYR A N 1
ATOM 1445 C CA . TYR A 1 179 ? -1.312 -7.309 -9.664 1 88.06 179 TYR A CA 1
ATOM 1446 C C . TYR A 1 179 ? 0.068 -6.84 -9.219 1 88.06 179 TYR A C 1
ATOM 1448 O O . TYR A 1 179 ? 0.516 -7.164 -8.117 1 88.06 179 TYR A O 1
ATOM 1456 N N . PHE A 1 180 ? 0.683 -6.047 -10.07 1 88 180 PHE A N 1
ATOM 1457 C CA . PHE A 1 180 ? 1.905 -5.363 -9.664 1 88 180 PHE A CA 1
ATOM 1458 C C . PHE A 1 180 ? 1.586 -4.16 -8.789 1 88 180 PHE A C 1
ATOM 1460 O O . PHE A 1 180 ? 1.648 -3.016 -9.242 1 88 180 PHE A O 1
ATOM 1467 N N . ASN A 1 181 ? 1.315 -4.445 -7.57 1 82.19 181 ASN A N 1
ATOM 1468 C CA . ASN A 1 181 ? 1.011 -3.396 -6.605 1 82.19 181 ASN A CA 1
ATOM 1469 C C . ASN A 1 181 ? 1.501 -3.76 -5.207 1 82.19 181 ASN A C 1
ATOM 1471 O O . ASN A 1 181 ? 1.983 -4.871 -4.984 1 82.19 181 ASN A O 1
ATOM 1475 N N . TYR A 1 182 ? 1.359 -2.85 -4.305 1 80.06 182 TYR A N 1
ATOM 1476 C CA . TYR A 1 182 ? 1.91 -2.998 -2.963 1 80.06 182 TYR A CA 1
ATOM 1477 C C . TYR A 1 182 ? 1.209 -4.117 -2.205 1 80.06 182 TYR A C 1
ATOM 1479 O O . TYR A 1 182 ? 1.798 -4.742 -1.32 1 80.06 182 TYR A O 1
ATOM 1487 N N . ILE A 1 183 ? 0.015 -4.418 -2.561 1 83 183 ILE A N 1
ATOM 1488 C CA . ILE A 1 183 ? -0.767 -5.402 -1.818 1 83 183 ILE A CA 1
ATOM 1489 C C . ILE A 1 183 ? -0.41 -6.809 -2.293 1 83 183 ILE A C 1
ATOM 1491 O O . ILE A 1 183 ? -0.437 -7.762 -1.508 1 83 183 ILE A O 1
ATOM 1495 N N . SER A 1 184 ? -0.013 -6.934 -3.498 1 89.69 184 SER A N 1
ATOM 1496 C CA . SER A 1 184 ? 0.288 -8.242 -4.066 1 89.69 184 SER A CA 1
ATOM 1497 C C . SER A 1 184 ? 1.772 -8.57 -3.947 1 89.69 184 SER A C 1
ATOM 1499 O O . SER A 1 184 ? 2.143 -9.711 -3.674 1 89.69 184 SER A O 1
ATOM 1501 N N . CYS A 1 185 ? 2.553 -7.598 -4.074 1 91.44 185 CYS A N 1
ATOM 1502 C CA . CYS A 1 185 ? 3.99 -7.832 -4.16 1 91.44 185 CYS A CA 1
ATOM 1503 C C . CYS A 1 185 ? 4.559 -8.227 -2.803 1 91.44 185 CYS A C 1
ATOM 1505 O O . CYS A 1 185 ? 3.961 -7.945 -1.766 1 91.44 185 CYS A O 1
ATOM 1507 N N . SER A 1 186 ? 5.633 -8.945 -2.852 1 92.94 186 SER A N 1
ATOM 1508 C CA . SER A 1 186 ? 6.438 -9.336 -1.699 1 92.94 186 SER A CA 1
ATOM 1509 C C . SER A 1 186 ? 5.68 -10.297 -0.796 1 92.94 186 SER A C 1
ATOM 1511 O O . SER A 1 186 ? 5.801 -10.242 0.429 1 92.94 186 SER A O 1
ATOM 1513 N N . ASN A 1 187 ? 4.816 -11.031 -1.399 1 94.75 187 ASN A N 1
ATOM 1514 C CA . ASN A 1 187 ? 4.059 -12.062 -0.696 1 94.75 187 ASN A CA 1
ATOM 1515 C C . ASN A 1 187 ? 4.219 -13.43 -1.356 1 94.75 187 ASN A C 1
ATOM 1517 O O . ASN A 1 187 ? 4.793 -13.531 -2.441 1 94.75 187 ASN A O 1
ATOM 1521 N N . SER A 1 188 ? 3.775 -14.469 -0.651 1 96.38 188 SER A N 1
ATOM 1522 C CA . SER A 1 188 ? 3.834 -15.844 -1.144 1 96.38 188 SER A CA 1
ATOM 1523 C C . SER A 1 188 ? 2.443 -16.359 -1.492 1 96.38 188 SER A C 1
ATOM 1525 O O . SER A 1 188 ? 1.479 -16.109 -0.765 1 96.38 188 SER A O 1
ATOM 1527 N N . TYR A 1 189 ? 2.352 -17.047 -2.545 1 97.06 189 TYR A N 1
ATOM 1528 C CA . TYR A 1 189 ? 1.087 -17.578 -3.041 1 97.06 189 TYR A CA 1
ATOM 1529 C C . TYR A 1 189 ? 1.197 -19.078 -3.33 1 97.06 189 TYR A C 1
ATOM 1531 O O . TYR A 1 189 ? 1.994 -19.484 -4.176 1 97.06 189 TYR A O 1
ATOM 1539 N N . PRO A 1 190 ? 0.4 -19.859 -2.723 1 97.12 190 PRO A N 1
ATOM 1540 C CA . PRO A 1 190 ? 0.45 -21.297 -2.951 1 97.12 190 PRO A CA 1
ATOM 1541 C C . PRO A 1 190 ? -0.22 -21.719 -4.258 1 97.12 190 PRO A C 1
ATOM 1543 O O . PRO A 1 190 ? -1.194 -21.094 -4.684 1 97.12 190 PRO A O 1
ATOM 1546 N N . LEU A 1 191 ? 0.304 -22.781 -4.812 1 96.25 191 LEU A N 1
ATOM 1547 C CA . LEU A 1 191 ? -0.283 -23.422 -5.984 1 96.25 191 LEU A CA 1
ATOM 1548 C C . LEU A 1 191 ? -0.702 -24.859 -5.676 1 96.25 191 LEU A C 1
ATOM 1550 O O . LEU A 1 191 ? 0.07 -25.625 -5.094 1 96.25 191 LEU A O 1
ATOM 1554 N N . ARG A 1 192 ? -1.873 -25.188 -6.066 1 94.5 192 ARG A N 1
ATOM 1555 C CA . ARG A 1 192 ? -2.434 -26.531 -6.035 1 94.5 192 ARG A CA 1
ATOM 1556 C C . ARG A 1 192 ? -3.42 -26.734 -7.18 1 94.5 192 ARG A C 1
ATOM 1558 O O . ARG A 1 192 ? -4.598 -26.406 -7.059 1 94.5 192 ARG A O 1
ATOM 1565 N N . HIS A 1 193 ? -2.859 -27.328 -8.258 1 91.31 193 HIS A N 1
ATOM 1566 C CA . HIS A 1 193 ? -3.629 -27.391 -9.492 1 91.31 193 HIS A CA 1
ATOM 1567 C C . HIS A 1 193 ? -4.246 -26.031 -9.836 1 91.31 193 HIS A C 1
ATOM 1569 O O . HIS A 1 193 ? -5.438 -25.953 -10.133 1 91.31 193 HIS A O 1
ATOM 1575 N N . SER A 1 194 ? -3.377 -25.094 -9.727 1 92 194 SER A N 1
ATOM 1576 C CA . SER A 1 194 ? -3.855 -23.719 -9.719 1 92 194 SER A CA 1
ATOM 1577 C C . SER A 1 194 ? -3.561 -23.031 -11.039 1 92 194 SER A C 1
ATOM 1579 O O . SER A 1 194 ? -2.73 -23.5 -11.828 1 92 194 SER A O 1
ATOM 1581 N N . TRP A 1 195 ? -4.324 -21.984 -11.219 1 91.5 195 TRP A N 1
ATOM 1582 C CA . TRP A 1 195 ? -4.082 -20.969 -12.234 1 91.5 195 TRP A CA 1
ATOM 1583 C C . TRP A 1 195 ? -4.164 -19.578 -11.641 1 91.5 195 TRP A C 1
ATOM 1585 O O . TRP A 1 195 ? -5.219 -19.156 -11.156 1 91.5 195 TRP A O 1
ATOM 1595 N N . VAL A 1 196 ? -3.035 -18.891 -11.648 1 95.56 196 VAL A N 1
ATOM 1596 C CA . VAL A 1 196 ? -3.006 -17.547 -11.094 1 95.56 196 VAL A CA 1
ATOM 1597 C C . VAL A 1 196 ? -2.566 -16.547 -12.164 1 95.56 196 VAL A C 1
ATOM 1599 O O . VAL A 1 196 ? -1.464 -16.656 -12.703 1 95.56 196 VAL A O 1
ATOM 1602 N N . SER A 1 197 ? -3.443 -15.609 -12.414 1 94.69 197 SER A N 1
ATOM 1603 C CA . SER A 1 197 ? -3.123 -14.578 -13.391 1 94.69 197 SER A CA 1
ATOM 1604 C C . SER A 1 197 ? -2.529 -13.344 -12.727 1 94.69 197 SER A C 1
ATOM 1606 O O . SER A 1 197 ? -3.037 -12.875 -11.703 1 94.69 197 SER A O 1
ATOM 1608 N N . VAL A 1 198 ? -1.493 -12.82 -13.258 1 94.69 198 VAL A N 1
ATOM 1609 C CA . VAL A 1 198 ? -0.822 -11.633 -12.742 1 94.69 198 VAL A CA 1
ATOM 1610 C C . VAL A 1 198 ? -0.817 -10.539 -13.805 1 94.69 198 VAL A C 1
ATOM 1612 O O . VAL A 1 198 ? -0.339 -10.75 -14.922 1 94.69 198 VAL A O 1
ATOM 1615 N N . TYR A 1 199 ? -1.296 -9.367 -13.445 1 90.12 199 TYR A N 1
ATOM 1616 C CA . TYR A 1 199 ? -1.391 -8.242 -14.375 1 90.12 199 TYR A CA 1
ATOM 1617 C C . TYR A 1 199 ? -0.539 -7.074 -13.898 1 90.12 199 TYR A C 1
ATOM 1619 O O . TYR A 1 199 ? -0.391 -6.852 -12.695 1 90.12 199 TYR A O 1
ATOM 1627 N N . ASN A 1 200 ? 0.022 -6.328 -14.883 1 87.19 200 ASN A N 1
ATOM 1628 C CA . ASN A 1 200 ? 0.647 -5.066 -14.508 1 87.19 200 ASN A CA 1
ATOM 1629 C C . ASN A 1 200 ? -0.391 -3.971 -14.289 1 87.19 200 ASN A C 1
ATOM 1631 O O . ASN A 1 200 ? -1.513 -4.062 -14.789 1 87.19 200 ASN A O 1
ATOM 1635 N N . ARG A 1 201 ? 0.044 -3.068 -13.492 1 79.06 201 ARG A N 1
ATOM 1636 C CA . ARG A 1 201 ? -0.779 -1.893 -13.227 1 79.06 201 ARG A CA 1
ATOM 1637 C C . ARG A 1 201 ? -0.116 -0.628 -13.766 1 79.06 201 ARG A C 1
ATOM 1639 O O . ARG A 1 201 ? 1.104 -0.584 -13.93 1 79.06 201 ARG A O 1
ATOM 1646 N N . SER A 1 202 ? -0.944 0.259 -14.211 1 72.44 202 SER A N 1
ATOM 1647 C CA . SER A 1 202 ? -0.406 1.525 -14.703 1 72.44 202 SER A CA 1
ATOM 1648 C C . SER A 1 202 ? 0.486 2.186 -13.656 1 72.44 202 SER A C 1
ATOM 1650 O O . SER A 1 202 ? 0.167 2.174 -12.461 1 72.44 202 SER A O 1
ATOM 1652 N N . PRO A 1 203 ? 1.699 2.541 -14.469 1 64.06 203 PRO A N 1
ATOM 1653 C CA . PRO A 1 203 ? 2.568 3.268 -13.539 1 64.06 203 PRO A CA 1
ATOM 1654 C C . PRO A 1 203 ? 2.002 4.633 -13.148 1 64.06 203 PRO A C 1
ATOM 1656 O O . PRO A 1 203 ? 1.445 5.34 -13.992 1 64.06 203 PRO A O 1
ATOM 1659 N N . HIS A 1 204 ? 1.301 4.77 -12.391 1 55.22 204 HIS A N 1
ATOM 1660 C CA . HIS A 1 204 ? 0.924 6.156 -12.156 1 55.22 204 HIS A CA 1
ATOM 1661 C C . HIS A 1 204 ? 1.799 6.789 -11.078 1 55.22 204 HIS A C 1
ATOM 1663 O O . HIS A 1 204 ? 2.484 6.082 -10.336 1 55.22 204 HIS A O 1
ATOM 1669 N N . SER A 1 205 ? 1.53 7.863 -10.383 1 57.5 205 SER A N 1
ATOM 1670 C CA . SER A 1 205 ? 2.186 8.922 -9.617 1 57.5 205 SER A CA 1
ATOM 1671 C C . SER A 1 205 ? 3.184 8.344 -8.617 1 57.5 205 SER A C 1
ATOM 1673 O O . SER A 1 205 ? 3.139 7.152 -8.305 1 57.5 205 SER A O 1
ATOM 1675 N N . PRO A 1 206 ? 3.93 9.258 -8.086 1 55.03 206 PRO A N 1
ATOM 1676 C CA . PRO A 1 206 ? 5.297 9.094 -7.582 1 55.03 206 PRO A CA 1
ATOM 1677 C C . PRO A 1 206 ? 5.484 7.805 -6.789 1 55.03 206 PRO A C 1
ATOM 1679 O O . PRO A 1 206 ? 6.617 7.445 -6.453 1 55.03 206 PRO A O 1
ATOM 1682 N N . GLU A 1 207 ? 4.484 6.992 -6.777 1 63.34 207 GLU A N 1
ATOM 1683 C CA . GLU A 1 207 ? 4.645 5.828 -5.914 1 63.34 207 GLU A CA 1
ATOM 1684 C C . GLU A 1 207 ? 4.707 4.539 -6.73 1 63.34 207 GLU A C 1
ATOM 1686 O O . GLU A 1 207 ? 4.234 3.494 -6.281 1 63.34 207 GLU A O 1
ATOM 1691 N N . THR A 1 208 ? 5.434 4.699 -7.816 1 73.88 208 THR A N 1
ATOM 1692 C CA . THR A 1 208 ? 5.523 3.551 -8.711 1 73.88 208 THR A CA 1
ATOM 1693 C C . THR A 1 208 ? 6.453 2.488 -8.133 1 73.88 208 THR A C 1
ATOM 1695 O O . THR A 1 208 ? 7.559 2.799 -7.676 1 73.88 208 THR A O 1
ATOM 1698 N N . ILE A 1 209 ? 6.004 1.297 -8.094 1 81.06 209 ILE A N 1
ATOM 1699 C CA . ILE A 1 209 ? 6.777 0.156 -7.609 1 81.06 209 ILE A CA 1
ATOM 1700 C C . ILE A 1 209 ? 7.84 -0.218 -8.641 1 81.06 209 ILE A C 1
ATOM 1702 O O . ILE A 1 209 ? 7.531 -0.42 -9.812 1 81.06 209 ILE A O 1
ATOM 1706 N N . GLU A 1 210 ? 9.062 -0.208 -8.188 1 83.69 210 GLU A N 1
ATOM 1707 C CA . GLU A 1 210 ? 10.156 -0.56 -9.086 1 83.69 210 GLU A CA 1
ATOM 1708 C C . GLU A 1 210 ? 10.312 -2.074 -9.203 1 83.69 210 GLU A C 1
ATOM 1710 O O . GLU A 1 210 ? 10.562 -2.594 -10.289 1 83.69 210 GLU A O 1
ATOM 1715 N N . TYR A 1 211 ? 10.188 -2.713 -8.047 1 90.38 211 TYR A N 1
ATOM 1716 C CA . TYR A 1 211 ? 10.305 -4.168 -8 1 90.38 211 TYR A CA 1
ATOM 1717 C C . TYR A 1 211 ? 9.047 -4.793 -7.41 1 90.38 211 TYR A C 1
ATOM 1719 O O . TYR A 1 211 ? 8.5 -4.289 -6.426 1 90.38 211 TYR A O 1
ATOM 1727 N N . CYS A 1 212 ? 8.648 -5.809 -8.023 1 92.94 212 CYS A N 1
ATOM 1728 C CA . CYS A 1 212 ? 7.566 -6.625 -7.5 1 92.94 212 CYS A CA 1
ATOM 1729 C C . CYS A 1 212 ? 7.93 -8.109 -7.527 1 92.94 212 CYS A C 1
ATOM 1731 O O . CYS A 1 212 ? 8.055 -8.695 -8.602 1 92.94 212 CYS A O 1
ATOM 1733 N N . GLY A 1 213 ? 8.133 -8.625 -6.363 1 96.06 213 GLY A N 1
ATOM 1734 C CA . GLY A 1 213 ? 8.352 -10.055 -6.234 1 96.06 213 GLY A CA 1
ATOM 1735 C C . GLY A 1 213 ? 7.113 -10.812 -5.793 1 96.06 213 GLY A C 1
ATOM 1736 O O . GLY A 1 213 ? 6.398 -10.367 -4.891 1 96.06 213 GLY A O 1
ATOM 1737 N N . LEU A 1 214 ? 6.84 -11.867 -6.473 1 97.56 214 LEU A N 1
ATOM 1738 C CA . LEU A 1 214 ? 5.777 -12.797 -6.102 1 97.56 214 LEU A CA 1
ATOM 1739 C C . LEU A 1 214 ? 6.324 -14.203 -5.902 1 97.56 214 LEU A C 1
ATOM 1741 O O . LEU A 1 214 ? 6.742 -14.852 -6.863 1 97.56 214 LEU A O 1
ATOM 1745 N N . LYS A 1 215 ? 6.316 -14.656 -4.742 1 98.12 215 LYS A N 1
ATOM 1746 C CA . LYS A 1 215 ? 6.777 -16.016 -4.488 1 98.12 215 LYS A CA 1
ATOM 1747 C C . LYS A 1 215 ? 5.648 -17.031 -4.676 1 98.12 215 LYS A C 1
ATOM 1749 O O . LYS A 1 215 ? 4.539 -16.828 -4.172 1 98.12 215 LYS A O 1
ATOM 1754 N N . VAL A 1 216 ? 5.883 -18 -5.418 1 97.75 216 VAL A N 1
ATOM 1755 C CA . VAL A 1 216 ? 4.906 -19.062 -5.621 1 97.75 216 VAL A CA 1
ATOM 1756 C C . VAL A 1 216 ? 5.488 -20.406 -5.168 1 97.75 216 VAL A C 1
ATOM 1758 O O . VAL A 1 216 ? 6.68 -20.656 -5.348 1 97.75 216 VAL A O 1
ATOM 1761 N N . GLU A 1 217 ? 4.609 -21.156 -4.59 1 97.38 217 GLU A N 1
ATOM 1762 C CA . GLU A 1 217 ? 5.023 -22.453 -4.039 1 97.38 217 GLU A CA 1
ATOM 1763 C C . GLU A 1 217 ? 3.998 -23.531 -4.348 1 97.38 217 GLU A C 1
ATOM 1765 O O . GLU A 1 217 ? 2.799 -23.344 -4.133 1 97.38 217 GLU A O 1
ATOM 1770 N N . LYS A 1 218 ? 4.477 -24.609 -4.844 1 95.62 218 LYS A N 1
ATOM 1771 C CA . LYS A 1 218 ? 3.58 -25.75 -5.031 1 95.62 218 LYS A CA 1
ATOM 1772 C C . LYS A 1 218 ? 3.631 -26.688 -3.836 1 95.62 218 LYS A C 1
ATOM 1774 O O . LYS A 1 218 ? 4.594 -26.672 -3.066 1 95.62 218 LYS A O 1
ATOM 1779 N N . GLU A 1 219 ? 2.623 -27.453 -3.76 1 89.75 219 GLU A N 1
ATOM 1780 C CA . GLU A 1 219 ? 2.58 -28.406 -2.662 1 89.75 219 GLU A CA 1
ATOM 1781 C C . GLU A 1 219 ? 3.627 -29.5 -2.848 1 89.75 219 GLU A C 1
ATOM 1783 O O . GLU A 1 219 ? 3.963 -29.859 -3.977 1 89.75 219 GLU A O 1
ATOM 1788 N N . ALA A 1 220 ? 4.027 -30.016 -1.783 1 85.69 220 ALA A N 1
ATOM 1789 C CA . ALA A 1 220 ? 5.102 -31 -1.799 1 85.69 220 ALA A CA 1
ATOM 1790 C C . ALA A 1 220 ? 4.68 -32.25 -2.549 1 85.69 220 ALA A C 1
ATOM 1792 O O . ALA A 1 220 ? 5.5 -32.906 -3.205 1 85.69 220 ALA A O 1
ATOM 1793 N N . ASP A 1 221 ? 3.453 -32.594 -2.502 1 83.56 221 ASP A N 1
ATOM 1794 C CA . ASP A 1 221 ? 2.977 -33.844 -3.111 1 83.56 221 ASP A CA 1
ATOM 1795 C C . ASP A 1 221 ? 2.588 -33.625 -4.57 1 83.56 221 ASP A C 1
ATOM 1797 O O . ASP A 1 221 ? 2.166 -34.562 -5.254 1 83.56 221 ASP A O 1
ATOM 1801 N N . ASN A 1 222 ? 2.748 -32.406 -4.949 1 84.75 222 ASN A N 1
ATOM 1802 C CA . ASN A 1 222 ? 2.438 -32.094 -6.332 1 84.75 222 ASN A CA 1
ATOM 1803 C C . ASN A 1 222 ? 3.609 -32.406 -7.262 1 84.75 222 ASN A C 1
ATOM 1805 O O . ASN A 1 222 ? 4.664 -31.766 -7.164 1 84.75 222 ASN A O 1
ATOM 1809 N N . ASN A 1 223 ? 3.443 -33.312 -8.156 1 86.75 223 ASN A N 1
ATOM 1810 C CA . ASN A 1 223 ? 4.5 -33.75 -9.07 1 86.75 223 ASN A CA 1
ATOM 1811 C C . ASN A 1 223 ? 4.578 -32.844 -10.297 1 86.75 223 ASN A C 1
ATOM 1813 O O . ASN A 1 223 ? 5.434 -33.031 -11.164 1 86.75 223 ASN A O 1
ATOM 1817 N N . GLY A 1 224 ? 3.746 -31.953 -10.328 1 91.56 224 GLY A N 1
ATOM 1818 C CA . GLY A 1 224 ? 3.781 -31.031 -11.453 1 91.56 224 GLY A CA 1
ATOM 1819 C C . GLY A 1 224 ? 4.914 -30.016 -11.367 1 91.56 224 GLY A C 1
ATOM 1820 O O . GLY A 1 224 ? 5.695 -30.047 -10.414 1 91.56 224 GLY A O 1
ATOM 1821 N N . SER A 1 225 ? 5.129 -29.297 -12.469 1 95 225 SER A N 1
ATOM 1822 C CA . SER A 1 225 ? 6.113 -28.219 -12.539 1 95 225 SER A CA 1
ATOM 1823 C C . SER A 1 225 ? 5.449 -26.859 -12.383 1 95 225 SER A C 1
ATOM 1825 O O . SER A 1 225 ? 4.312 -26.656 -12.812 1 95 225 SER A O 1
ATOM 1827 N N . ILE A 1 226 ? 6.137 -26.016 -11.656 1 96.25 226 ILE A N 1
ATOM 1828 C CA . ILE A 1 226 ? 5.699 -24.625 -11.711 1 96.25 226 ILE A CA 1
ATOM 1829 C C . ILE A 1 226 ? 5.938 -24.062 -13.109 1 96.25 226 ILE A C 1
ATOM 1831 O O . ILE A 1 226 ? 7.07 -24.062 -13.602 1 96.25 226 ILE A O 1
ATOM 1835 N N . CYS A 1 227 ? 4.875 -23.688 -13.727 1 96.06 227 CYS A N 1
ATOM 1836 C CA . CYS A 1 227 ? 4.953 -23.188 -15.094 1 96.06 227 CYS A CA 1
ATOM 1837 C C . CYS A 1 227 ? 4.41 -21.766 -15.195 1 96.06 227 CYS A C 1
ATOM 1839 O O . CYS A 1 227 ? 3.621 -21.344 -14.344 1 96.06 227 CYS A O 1
ATOM 1841 N N . LEU A 1 228 ? 4.891 -21.031 -16.141 1 95.75 228 LEU A N 1
ATOM 1842 C CA . LEU A 1 228 ? 4.445 -19.688 -16.453 1 95.75 228 LEU A CA 1
ATOM 1843 C C . LEU A 1 228 ? 4.055 -19.562 -17.922 1 95.75 228 LEU A C 1
ATOM 1845 O O . LEU A 1 228 ? 4.738 -20.109 -18.797 1 95.75 228 LEU A O 1
ATOM 1849 N N . VAL A 1 229 ? 2.902 -18.969 -18.172 1 94.62 229 VAL A N 1
ATOM 1850 C CA . VAL A 1 229 ? 2.486 -18.594 -19.516 1 94.62 229 VAL A CA 1
ATOM 1851 C C . VAL A 1 229 ? 2.455 -17.078 -19.641 1 94.62 229 VAL A C 1
ATOM 1853 O O . VAL A 1 229 ? 1.786 -16.391 -18.844 1 94.62 229 VAL A O 1
ATOM 1856 N N . TYR A 1 230 ? 3.23 -16.625 -20.516 1 95.06 230 TYR A N 1
ATOM 1857 C CA . TYR A 1 230 ? 3.215 -15.203 -20.812 1 95.06 230 TYR A CA 1
ATOM 1858 C C . TYR A 1 230 ? 2.354 -14.898 -22.031 1 95.06 230 TYR A C 1
ATOM 1860 O O . TYR A 1 230 ? 2.49 -15.547 -23.062 1 95.06 230 TYR A O 1
ATOM 1868 N N . LYS A 1 231 ? 1.491 -13.859 -21.922 1 93 231 LYS A N 1
ATOM 1869 C CA . LYS A 1 231 ? 0.642 -13.422 -23.016 1 93 231 LYS A CA 1
ATOM 1870 C C . LYS A 1 231 ? 0.594 -11.898 -23.109 1 93 231 LYS A C 1
ATOM 1872 O O . LYS A 1 231 ? 0.041 -11.242 -22.219 1 93 231 LYS A O 1
ATOM 1877 N N . PRO A 1 232 ? 1.209 -11.367 -24.156 1 91.38 232 PRO A N 1
ATOM 1878 C CA . PRO A 1 232 ? 0.937 -9.945 -24.406 1 91.38 232 PRO A CA 1
ATOM 1879 C C . PRO A 1 232 ? -0.528 -9.672 -24.734 1 91.38 232 PRO A C 1
ATOM 1881 O O . PRO A 1 232 ? -1.161 -10.461 -25.438 1 91.38 232 PRO A O 1
ATOM 1884 N N . LEU A 1 233 ? -0.97 -8.656 -24.203 1 88.5 233 LEU A N 1
ATOM 1885 C CA . LEU A 1 233 ? -2.369 -8.344 -24.484 1 88.5 233 LEU A CA 1
ATOM 1886 C C . LEU A 1 233 ? -2.49 -7.398 -25.672 1 88.5 233 LEU A C 1
ATOM 1888 O O . LEU A 1 233 ? -1.563 -6.641 -25.969 1 88.5 233 LEU A O 1
ATOM 1892 N N . LEU A 1 234 ? -3.484 -7.508 -26.469 1 72.44 234 LEU A N 1
ATOM 1893 C CA . LEU A 1 234 ? -3.682 -6.965 -27.812 1 72.44 234 LEU A CA 1
ATOM 1894 C C . LEU A 1 234 ? -3.297 -5.488 -27.859 1 72.44 234 LEU A C 1
ATOM 1896 O O . LEU A 1 234 ? -2.58 -5.062 -28.766 1 72.44 234 LEU A O 1
ATOM 1900 N N . HIS A 1 235 ? -3.629 -4.758 -27.016 1 65.88 235 HIS A N 1
ATOM 1901 C CA . HIS A 1 235 ? -3.357 -3.326 -27.078 1 65.88 235 HIS A CA 1
ATOM 1902 C C . HIS A 1 235 ? -1.866 -3.043 -26.922 1 65.88 235 HIS A C 1
ATOM 1904 O O . HIS A 1 235 ? -1.377 -2.014 -27.391 1 65.88 235 HIS A O 1
ATOM 1910 N N . SER A 1 236 ? -1.136 -4.004 -26.562 1 64.75 236 SER A N 1
ATOM 1911 C CA . SER A 1 236 ? 0.253 -3.76 -26.188 1 64.75 236 SER A CA 1
ATOM 1912 C C . SER A 1 236 ? 1.216 -4.43 -27.156 1 64.75 236 SER A C 1
ATOM 1914 O O . SER A 1 236 ? 2.428 -4.219 -27.078 1 64.75 236 SER A O 1
ATOM 1916 N N . GLN A 1 237 ? 0.784 -5.156 -28.094 1 67.25 237 GLN A N 1
ATOM 1917 C CA . GLN A 1 237 ? 1.652 -5.969 -28.938 1 67.25 237 GLN A CA 1
ATOM 1918 C C . GLN A 1 237 ? 2.643 -5.094 -29.703 1 67.25 237 GLN A C 1
ATOM 1920 O O . GLN A 1 237 ? 3.662 -5.586 -30.203 1 67.25 237 GLN A O 1
ATOM 1925 N N . ARG A 1 238 ? 2.414 -3.941 -29.672 1 68.44 238 ARG A N 1
ATOM 1926 C CA . ARG A 1 238 ? 3.289 -3.045 -30.422 1 68.44 238 ARG A CA 1
ATOM 1927 C C . ARG A 1 238 ? 4.18 -2.24 -29.484 1 68.44 238 ARG A C 1
ATOM 1929 O O . ARG A 1 238 ? 4.973 -1.407 -29.922 1 68.44 238 ARG A O 1
ATOM 1936 N N . GLN A 1 239 ? 4 -2.557 -28.266 1 74.62 239 GLN A N 1
ATOM 1937 C CA . GLN A 1 239 ? 4.727 -1.752 -27.281 1 74.62 239 GLN A CA 1
ATOM 1938 C C . GLN A 1 239 ? 5.641 -2.623 -26.422 1 74.62 239 GLN A C 1
ATOM 1940 O O . GLN A 1 239 ? 5.398 -3.822 -26.281 1 74.62 239 GLN A O 1
ATOM 1945 N N . ASP A 1 240 ? 6.641 -1.969 -26.062 1 78.94 240 ASP A N 1
ATOM 1946 C CA . ASP A 1 240 ? 7.539 -2.641 -25.125 1 78.94 240 ASP A CA 1
ATOM 1947 C C . ASP A 1 240 ? 6.852 -2.875 -23.781 1 78.94 240 ASP A C 1
ATOM 1949 O O . ASP A 1 240 ? 6.016 -2.074 -23.359 1 78.94 240 ASP A O 1
ATOM 1953 N N . MET A 1 241 ? 7.074 -4 -23.125 1 82.5 241 MET A N 1
ATOM 1954 C CA . MET A 1 241 ? 6.461 -4.461 -21.875 1 82.5 241 MET A CA 1
ATOM 1955 C C . MET A 1 241 ? 6.738 -3.486 -20.734 1 82.5 241 MET A C 1
ATOM 1957 O O . MET A 1 241 ? 5.973 -3.416 -19.781 1 82.5 241 MET A O 1
ATOM 1961 N N . ALA A 1 242 ? 7.754 -2.695 -20.703 1 86.56 242 ALA A N 1
ATOM 1962 C CA . ALA A 1 242 ? 8.156 -1.734 -19.672 1 86.56 242 ALA A CA 1
ATOM 1963 C C . ALA A 1 242 ? 8.766 -2.443 -18.469 1 86.56 242 ALA A C 1
ATOM 1965 O O . ALA A 1 242 ? 9.297 -1.795 -17.562 1 86.56 242 ALA A O 1
ATOM 1966 N N . TRP A 1 243 ? 8.695 -3.773 -18.406 1 92 243 TRP A N 1
ATOM 1967 C CA . TRP A 1 243 ? 9.156 -4.57 -17.281 1 92 243 TRP A CA 1
ATOM 1968 C C . TRP A 1 243 ? 10.117 -5.66 -17.734 1 92 243 TRP A C 1
ATOM 1970 O O . TRP A 1 243 ? 9.883 -6.324 -18.75 1 92 243 TRP A O 1
ATOM 1980 N N . ASN A 1 244 ? 11.18 -5.801 -17 1 94.44 244 ASN A N 1
ATOM 1981 C CA . ASN A 1 244 ? 11.922 -7.059 -17.062 1 94.44 244 ASN A CA 1
ATOM 1982 C C . ASN A 1 244 ? 11.352 -8.094 -16.109 1 94.44 244 ASN A C 1
ATOM 1984 O O . ASN A 1 244 ? 10.891 -7.75 -15.016 1 94.44 244 ASN A O 1
ATOM 1988 N N . PHE A 1 245 ? 11.414 -9.289 -16.609 1 96.19 245 PHE A N 1
ATOM 1989 C CA . PHE A 1 245 ? 10.867 -10.375 -15.805 1 96.19 245 PHE A CA 1
ATOM 1990 C C . PHE A 1 245 ? 11.93 -11.445 -15.547 1 96.19 245 PHE A C 1
ATOM 1992 O O . PHE A 1 245 ? 12.664 -11.828 -16.453 1 96.19 245 PHE A O 1
ATOM 1999 N N . TYR A 1 246 ? 12 -11.93 -14.258 1 97.12 246 TYR A N 1
ATOM 2000 C CA . TYR A 1 246 ? 12.922 -12.984 -13.859 1 97.12 246 TYR A CA 1
ATOM 2001 C C . TYR A 1 246 ? 12.211 -14.023 -12.984 1 97.12 246 TYR A C 1
ATOM 2003 O O . TYR A 1 246 ? 11.297 -13.688 -12.234 1 97.12 246 TYR A O 1
ATOM 2011 N N . VAL A 1 247 ? 12.672 -15.258 -13.117 1 98.12 247 VAL A N 1
ATOM 2012 C CA . VAL A 1 247 ? 12.297 -16.297 -12.164 1 98.12 247 VAL A CA 1
ATOM 2013 C C . VAL A 1 247 ? 13.516 -16.688 -11.32 1 98.12 247 VAL A C 1
ATOM 2015 O O . VAL A 1 247 ? 14.531 -17.125 -11.859 1 98.12 247 VAL A O 1
ATOM 2018 N N . SER A 1 248 ? 13.352 -16.5 -10.055 1 97.94 248 SER A N 1
ATOM 2019 C CA . SER A 1 248 ? 14.438 -16.797 -9.133 1 97.94 248 SER A CA 1
ATOM 2020 C C . SER A 1 248 ? 14.133 -18.047 -8.312 1 97.94 248 SER A C 1
ATOM 2022 O O . SER A 1 248 ? 13.008 -18.234 -7.855 1 97.94 248 SER A O 1
ATOM 2024 N N . THR A 1 249 ? 15.148 -18.859 -8.039 1 97.56 249 THR A N 1
ATOM 2025 C CA . THR A 1 249 ? 14.977 -20.031 -7.199 1 97.56 249 THR A CA 1
ATOM 2026 C C . THR A 1 249 ? 15.094 -19.656 -5.723 1 97.56 249 THR A C 1
ATOM 2028 O O . THR A 1 249 ? 14.734 -20.453 -4.848 1 97.56 249 THR A O 1
ATOM 2031 N N . LYS A 1 250 ? 15.578 -18.5 -5.438 1 96.56 250 LYS A N 1
ATOM 2032 C CA . LYS A 1 250 ? 15.648 -18 -4.066 1 96.56 250 LYS A CA 1
ATOM 2033 C C . LYS A 1 250 ? 14.562 -16.969 -3.789 1 96.56 250 LYS A C 1
ATOM 2035 O O . LYS A 1 250 ? 14.273 -16.125 -4.633 1 96.56 250 LYS A O 1
ATOM 2040 N N . PRO A 1 251 ? 14.023 -17.062 -2.613 1 96.62 251 PRO A N 1
ATOM 2041 C CA . PRO A 1 251 ? 12.945 -16.141 -2.295 1 96.62 251 PRO A CA 1
ATOM 2042 C C . PRO A 1 251 ? 13.398 -14.672 -2.326 1 96.62 251 PRO A C 1
ATOM 2044 O O . PRO A 1 251 ? 14.328 -14.297 -1.608 1 96.62 251 PRO A O 1
ATOM 2047 N N . PHE A 1 252 ? 12.789 -13.906 -3.195 1 96.06 252 PHE A N 1
ATOM 2048 C CA . PHE A 1 252 ? 12.938 -12.461 -3.291 1 96.06 252 PHE A CA 1
ATOM 2049 C C . PHE A 1 252 ? 14.406 -12.078 -3.422 1 96.06 252 PHE A C 1
ATOM 2051 O O . PHE A 1 252 ? 14.859 -11.133 -2.773 1 96.06 252 PHE A O 1
ATOM 2058 N N . ASP A 1 253 ? 15.094 -12.82 -4.184 1 94.62 253 ASP A N 1
ATOM 2059 C CA . ASP A 1 253 ? 16.516 -12.562 -4.418 1 94.62 253 ASP A CA 1
ATOM 2060 C C . ASP A 1 253 ? 16.734 -11.938 -5.793 1 94.62 253 ASP A C 1
ATOM 2062 O O . ASP A 1 253 ? 16.25 -12.453 -6.801 1 94.62 253 ASP A O 1
ATOM 2066 N N . LEU A 1 254 ? 17.484 -10.859 -5.836 1 92.94 254 LEU A N 1
ATOM 2067 C CA . LEU A 1 254 ? 17.688 -10.117 -7.074 1 92.94 254 LEU A CA 1
ATOM 2068 C C . LEU A 1 254 ? 19.016 -10.508 -7.719 1 92.94 254 LEU A C 1
ATOM 2070 O O . LEU A 1 254 ? 19.406 -9.938 -8.742 1 92.94 254 LEU A O 1
ATOM 2074 N N . ASP A 1 255 ? 19.719 -11.477 -7.09 1 92.25 255 ASP A N 1
ATOM 2075 C CA . ASP A 1 255 ? 20.969 -11.953 -7.648 1 92.25 255 ASP A CA 1
ATOM 2076 C C . ASP A 1 255 ? 20.734 -12.742 -8.93 1 92.25 255 ASP A C 1
ATOM 2078 O O . ASP A 1 255 ? 20.062 -13.781 -8.922 1 92.25 255 ASP A O 1
ATOM 2082 N N . PRO A 1 256 ? 21.375 -12.344 -10 1 93.19 256 PRO A N 1
ATOM 2083 C CA . PRO A 1 256 ? 21.156 -13.016 -11.281 1 93.19 256 PRO A CA 1
ATOM 2084 C C . PRO A 1 256 ? 21.609 -14.477 -11.273 1 93.19 256 PRO A C 1
ATOM 2086 O O . PRO A 1 256 ? 21.141 -15.273 -12.094 1 93.19 256 PRO A O 1
ATOM 2089 N N . ASN A 1 257 ? 22.5 -14.867 -10.391 1 93.62 257 ASN A N 1
ATOM 2090 C CA . ASN A 1 257 ? 23 -16.25 -10.32 1 93.62 257 ASN A CA 1
ATOM 2091 C C . ASN A 1 257 ? 21.875 -17.219 -9.969 1 93.62 257 ASN A C 1
ATOM 2093 O O . ASN A 1 257 ? 22 -18.422 -10.195 1 93.62 257 ASN A O 1
ATOM 2097 N N . PHE A 1 258 ? 20.812 -16.703 -9.477 1 95.94 258 PHE A N 1
ATOM 2098 C CA . PHE A 1 258 ? 19.719 -17.578 -9.062 1 95.94 258 PHE A CA 1
ATOM 2099 C C . PHE A 1 258 ? 18.578 -17.516 -10.07 1 95.94 258 PHE A C 1
ATOM 2101 O O . PHE A 1 258 ? 17.547 -18.172 -9.875 1 95.94 258 PHE A O 1
ATOM 2108 N N . PHE A 1 259 ? 18.703 -16.75 -11.148 1 96.88 259 PHE A N 1
ATOM 2109 C CA . PHE A 1 259 ? 17.656 -16.641 -12.148 1 96.88 259 PHE A CA 1
ATOM 2110 C C . PHE A 1 259 ? 17.688 -17.844 -13.086 1 96.88 259 PHE A C 1
ATOM 2112 O O . PHE A 1 259 ? 18.719 -18.156 -13.672 1 96.88 259 PHE A O 1
ATOM 2119 N N . ILE A 1 260 ? 16.609 -18.469 -13.258 1 97.25 260 ILE A N 1
ATOM 2120 C CA . ILE A 1 260 ? 16.547 -19.656 -14.117 1 97.25 260 ILE A CA 1
ATOM 2121 C C . ILE A 1 260 ? 15.719 -19.344 -15.367 1 97.25 260 ILE A C 1
ATOM 2123 O O . ILE A 1 260 ? 15.648 -20.156 -16.297 1 97.25 260 ILE A O 1
ATOM 2127 N N . TYR A 1 261 ? 15.094 -18.266 -15.398 1 96.81 261 TYR A N 1
ATOM 2128 C CA . TYR A 1 261 ? 14.359 -17.75 -16.562 1 96.81 261 TYR A CA 1
ATOM 2129 C C . TYR A 1 261 ? 14.367 -16.234 -16.578 1 96.81 261 TYR A C 1
ATOM 2131 O O . TYR A 1 261 ? 14.32 -15.586 -15.531 1 96.81 261 TYR A O 1
ATOM 2139 N N . GLN A 1 262 ? 14.438 -15.648 -17.75 1 96.38 262 GLN A N 1
ATOM 2140 C CA . GLN A 1 262 ? 14.406 -14.203 -17.922 1 96.38 262 GLN A CA 1
ATOM 2141 C C . GLN A 1 262 ? 13.648 -13.82 -19.188 1 96.38 262 GLN A C 1
ATOM 2143 O O . GLN A 1 262 ? 13.734 -14.516 -20.203 1 96.38 262 GLN A O 1
ATOM 2148 N N . LEU A 1 263 ? 12.945 -12.805 -19.109 1 95.44 263 LEU A N 1
ATOM 2149 C CA . LEU A 1 263 ? 12.266 -12.148 -20.219 1 95.44 263 LEU A CA 1
ATOM 2150 C C . LEU A 1 263 ? 12.523 -10.648 -20.203 1 95.44 263 LEU A C 1
ATOM 2152 O O . LEU A 1 263 ? 12 -9.938 -19.344 1 95.44 263 LEU A O 1
ATOM 2156 N N . ALA A 1 264 ? 13.258 -10.211 -21.156 1 92.88 264 ALA A N 1
ATOM 2157 C CA . ALA A 1 264 ? 13.594 -8.789 -21.234 1 92.88 264 ALA A CA 1
ATOM 2158 C C . ALA A 1 264 ? 12.453 -7.988 -21.859 1 92.88 264 ALA A C 1
ATOM 2160 O O . ALA A 1 264 ? 11.812 -8.445 -22.797 1 92.88 264 ALA A O 1
ATOM 2161 N N . TRP A 1 265 ? 12.32 -6.758 -21.438 1 88.62 265 TRP A N 1
ATOM 2162 C CA . TRP A 1 265 ? 11.203 -5.902 -21.797 1 88.62 265 TRP A CA 1
ATOM 2163 C C . TRP A 1 265 ? 11.203 -5.617 -23.297 1 88.62 265 TRP A C 1
ATOM 2165 O O . TRP A 1 265 ? 10.141 -5.406 -23.891 1 88.62 265 TRP A O 1
ATOM 2175 N N . ASN A 1 266 ? 12.352 -5.629 -23.844 1 85.94 266 ASN A N 1
ATOM 2176 C CA . ASN A 1 266 ? 12.484 -5.254 -25.25 1 85.94 266 ASN A CA 1
ATOM 2177 C C . ASN A 1 266 ? 12.812 -6.461 -26.125 1 85.94 266 ASN A C 1
ATOM 2179 O O . ASN A 1 266 ? 13.18 -6.305 -27.281 1 85.94 266 ASN A O 1
ATOM 2183 N N . SER A 1 267 ? 12.727 -7.652 -25.609 1 88.81 267 SER A N 1
ATOM 2184 C CA . SER A 1 267 ? 13.008 -8.852 -26.391 1 88.81 267 SER A CA 1
ATOM 2185 C C . SER A 1 267 ? 11.859 -9.188 -27.344 1 88.81 267 SER A C 1
ATOM 2187 O O . SER A 1 267 ? 10.719 -8.758 -27.109 1 88.81 267 SER A O 1
ATOM 2189 N N . SER A 1 268 ? 12.18 -9.984 -28.359 1 87.44 268 SER A N 1
ATOM 2190 C CA . SER A 1 268 ? 11.133 -10.453 -29.266 1 87.44 268 SER A CA 1
ATOM 2191 C C . SER A 1 268 ? 10.148 -11.367 -28.547 1 87.44 268 SER A C 1
ATOM 2193 O O . SER A 1 268 ? 8.953 -11.352 -28.844 1 87.44 268 SER A O 1
ATOM 2195 N N . GLN A 1 269 ? 10.57 -12.078 -27.625 1 89.19 269 GLN A N 1
ATOM 2196 C CA . GLN A 1 269 ? 9.727 -12.992 -26.875 1 89.19 269 GLN A CA 1
ATOM 2197 C C . GLN A 1 269 ? 8.68 -12.234 -26.062 1 89.19 269 GLN A C 1
ATOM 2199 O O . GLN A 1 269 ? 7.613 -12.781 -25.75 1 89.19 269 GLN A O 1
ATOM 2204 N N . ALA A 1 270 ? 8.992 -11.031 -25.719 1 90.25 270 ALA A N 1
ATOM 2205 C CA . ALA A 1 270 ? 8.07 -10.219 -24.938 1 90.25 270 ALA A CA 1
ATOM 2206 C C . ALA A 1 270 ? 6.855 -9.805 -25.75 1 90.25 270 ALA A C 1
ATOM 2208 O O . ALA A 1 270 ? 5.895 -9.242 -25.219 1 90.25 270 ALA A O 1
ATOM 2209 N N . ARG A 1 271 ? 6.848 -10.148 -26.984 1 89.38 271 ARG A N 1
ATOM 2210 C CA . ARG A 1 271 ? 5.754 -9.766 -27.875 1 89.38 271 ARG A CA 1
ATOM 2211 C C . ARG A 1 271 ? 4.965 -10.984 -28.328 1 89.38 271 ARG A C 1
ATOM 2213 O O . ARG A 1 271 ? 4.023 -10.859 -29.125 1 89.38 271 ARG A O 1
ATOM 2220 N N . GLU A 1 272 ? 5.418 -12.086 -27.797 1 89.25 272 GLU A N 1
ATOM 2221 C CA . GLU A 1 272 ? 4.789 -13.328 -28.25 1 89.25 272 GLU A CA 1
ATOM 2222 C C . GLU A 1 272 ? 4.301 -14.156 -27.062 1 89.25 272 GLU A C 1
ATOM 2224 O O . GLU A 1 272 ? 4.891 -14.109 -25.984 1 89.25 272 GLU A O 1
ATOM 2229 N N . LEU A 1 273 ? 3.295 -14.875 -27.406 1 90.81 273 LEU A N 1
ATOM 2230 C CA . LEU A 1 273 ? 2.824 -15.859 -26.438 1 90.81 273 LEU A CA 1
ATOM 2231 C C . LEU A 1 273 ? 3.857 -16.969 -26.25 1 90.81 273 LEU A C 1
ATOM 2233 O O . LEU A 1 273 ? 4.387 -17.5 -27.219 1 90.81 273 LEU A O 1
ATOM 2237 N N . HIS A 1 274 ? 4.156 -17.234 -25.062 1 90.69 274 HIS A N 1
ATOM 2238 C CA . HIS A 1 274 ? 5.035 -18.375 -24.812 1 90.69 274 HIS A CA 1
ATOM 2239 C C . HIS A 1 274 ? 4.895 -18.875 -23.375 1 90.69 274 HIS A C 1
ATOM 2241 O O . HIS A 1 274 ? 4.23 -18.234 -22.547 1 90.69 274 HIS A O 1
ATOM 2247 N N . ALA A 1 275 ? 5.527 -20.047 -23.109 1 94.25 275 ALA A N 1
ATOM 2248 C CA . ALA A 1 275 ? 5.449 -20.703 -21.812 1 94.25 275 ALA A CA 1
ATOM 2249 C C . ALA A 1 275 ? 6.824 -21.172 -21.344 1 94.25 275 ALA A C 1
ATOM 2251 O O . ALA A 1 275 ? 7.727 -21.375 -22.156 1 94.25 275 ALA A O 1
ATOM 2252 N N . TRP A 1 276 ? 6.988 -21.312 -20.141 1 94.88 276 TRP A N 1
ATOM 2253 C CA . TRP A 1 276 ? 8.172 -21.844 -19.484 1 94.88 276 TRP A CA 1
ATOM 2254 C C . TRP A 1 276 ? 7.793 -22.641 -18.234 1 94.88 276 TRP A C 1
ATOM 2256 O O . TRP A 1 276 ? 6.898 -22.25 -17.484 1 94.88 276 TRP A O 1
ATOM 2266 N N . CYS A 1 277 ? 8.508 -23.781 -18.062 1 95.12 277 CYS A N 1
ATOM 2267 C CA . CYS A 1 277 ? 8.297 -24.594 -16.875 1 95.12 277 CYS A CA 1
ATOM 2268 C C . CYS A 1 277 ? 9.617 -24.859 -16.156 1 95.12 277 CYS A C 1
ATOM 2270 O O . CYS A 1 277 ? 10.641 -25.109 -16.781 1 95.12 277 CYS A O 1
ATOM 2272 N N . ALA A 1 278 ? 9.5 -24.75 -14.828 1 95.19 278 ALA A N 1
ATOM 2273 C CA . ALA A 1 278 ? 10.648 -25.125 -14.016 1 95.19 278 ALA A CA 1
ATOM 2274 C C . ALA A 1 278 ? 10.836 -26.641 -13.977 1 95.19 278 ALA A C 1
ATOM 2276 O O . ALA A 1 278 ? 9.914 -27.391 -14.281 1 95.19 278 ALA A O 1
ATOM 2277 N N . ASP A 1 279 ? 12.078 -27.016 -13.586 1 93.19 279 ASP A N 1
ATOM 2278 C CA . ASP A 1 279 ? 12.289 -28.422 -13.242 1 93.19 279 ASP A CA 1
ATOM 2279 C C . ASP A 1 279 ? 11.281 -28.891 -12.195 1 93.19 279 ASP A C 1
ATOM 2281 O O . ASP A 1 279 ? 11.031 -28.188 -11.211 1 93.19 279 ASP A O 1
ATOM 2285 N N . PRO A 1 280 ? 10.711 -30.016 -12.422 1 92.31 280 PRO A N 1
ATOM 2286 C CA . PRO A 1 280 ? 9.688 -30.516 -11.5 1 92.31 280 PRO A CA 1
ATOM 2287 C C . PRO A 1 280 ? 10.195 -30.609 -10.062 1 92.31 280 PRO A C 1
ATOM 2289 O O . PRO A 1 280 ? 9.398 -30.594 -9.117 1 92.31 280 PRO A O 1
ATOM 2292 N N . ALA A 1 281 ? 11.516 -30.703 -9.844 1 92.81 281 ALA A N 1
ATOM 2293 C CA . ALA A 1 281 ? 12.102 -30.812 -8.516 1 92.81 281 ALA A CA 1
ATOM 2294 C C . ALA A 1 281 ? 12.039 -29.484 -7.77 1 92.81 281 ALA A C 1
ATOM 2296 O O . ALA A 1 281 ? 12.195 -29.438 -6.547 1 92.81 281 ALA A O 1
ATOM 2297 N N . ILE A 1 282 ? 11.805 -28.453 -8.477 1 95.12 282 ILE A N 1
ATOM 2298 C CA . ILE A 1 282 ? 11.742 -27.125 -7.871 1 95.12 282 ILE A CA 1
ATOM 2299 C C . ILE A 1 282 ? 10.344 -26.875 -7.305 1 95.12 282 ILE A C 1
ATOM 2301 O O . ILE A 1 282 ? 9.367 -26.844 -8.055 1 95.12 282 ILE A O 1
ATOM 2305 N N . GLY A 1 283 ? 10.305 -26.656 -5.988 1 96.31 283 GLY A N 1
ATOM 2306 C CA . GLY A 1 283 ? 9.023 -26.547 -5.305 1 96.31 283 GLY A CA 1
ATOM 2307 C C . GLY A 1 283 ? 8.547 -25.109 -5.148 1 96.31 283 GLY A C 1
ATOM 2308 O O . GLY A 1 283 ? 7.383 -24.875 -4.824 1 96.31 283 GLY A O 1
ATOM 2309 N N . SER A 1 284 ? 9.523 -24.203 -5.277 1 97.56 284 SER A N 1
ATOM 2310 C CA . SER A 1 284 ? 9.172 -22.797 -5.117 1 97.56 284 SER A CA 1
ATOM 2311 C C . SER A 1 284 ? 10.062 -21.906 -5.973 1 97.56 284 SER A C 1
ATOM 2313 O O . SER A 1 284 ? 11.242 -22.203 -6.168 1 97.56 284 SER A O 1
ATOM 2315 N N . VAL A 1 285 ? 9.469 -20.859 -6.477 1 98.12 285 VAL A N 1
ATOM 2316 C CA . VAL A 1 285 ? 10.211 -19.828 -7.199 1 98.12 285 VAL A CA 1
ATOM 2317 C C . VAL A 1 285 ? 9.656 -18.453 -6.852 1 98.12 285 VAL A C 1
ATOM 2319 O O . VAL A 1 285 ? 8.539 -18.328 -6.344 1 98.12 285 VAL A O 1
ATOM 2322 N N . THR A 1 286 ? 10.438 -17.422 -7.059 1 98.31 286 THR A N 1
ATOM 2323 C CA . THR A 1 286 ? 9.977 -16.047 -6.996 1 98.31 286 THR A CA 1
ATOM 2324 C C . THR A 1 286 ? 9.992 -15.406 -8.383 1 98.31 286 THR A C 1
ATOM 2326 O O . THR A 1 286 ? 11.023 -15.383 -9.047 1 98.31 286 THR A O 1
ATOM 2329 N N . LEU A 1 287 ? 8.852 -15 -8.734 1 97.69 287 LEU A N 1
ATOM 2330 C CA . LEU A 1 287 ? 8.758 -14.133 -9.914 1 97.69 287 LEU A CA 1
ATOM 2331 C C . LEU A 1 287 ? 9.172 -12.703 -9.57 1 97.69 287 LEU A C 1
ATOM 2333 O O . LEU A 1 287 ? 8.594 -12.086 -8.672 1 97.69 287 LEU A O 1
ATOM 2337 N N . ILE A 1 288 ? 10.094 -12.195 -10.25 1 97.25 288 ILE A N 1
ATOM 2338 C CA . ILE A 1 288 ? 10.594 -10.852 -9.992 1 97.25 288 ILE A CA 1
ATOM 2339 C C . ILE A 1 288 ? 10.328 -9.961 -11.203 1 97.25 288 ILE A C 1
ATOM 2341 O O . ILE A 1 288 ? 10.859 -10.203 -12.289 1 97.25 288 ILE A O 1
ATOM 2345 N N . PHE A 1 289 ? 9.586 -8.969 -10.977 1 94.94 289 PHE A N 1
ATOM 2346 C CA . PHE A 1 289 ? 9.305 -7.953 -11.984 1 94.94 289 PHE A CA 1
ATOM 2347 C C . PHE A 1 289 ? 10.07 -6.668 -11.68 1 94.94 289 PHE A C 1
ATOM 2349 O O . PHE A 1 289 ? 10 -6.141 -10.57 1 94.94 289 PHE A O 1
ATOM 2356 N N . HIS A 1 290 ? 10.812 -6.25 -12.641 1 93.19 290 HIS A N 1
ATOM 2357 C CA . HIS A 1 290 ? 11.594 -5.027 -12.523 1 93.19 290 HIS A CA 1
ATOM 2358 C C . HIS A 1 290 ? 11.133 -3.979 -13.539 1 93.19 290 HIS A C 1
ATOM 2360 O O . HIS A 1 290 ? 11.305 -4.16 -14.742 1 93.19 290 HIS A O 1
ATOM 2366 N N . ARG A 1 291 ? 10.617 -2.924 -13.031 1 89.06 291 ARG A N 1
ATOM 2367 C CA . ARG A 1 291 ? 10.125 -1.862 -13.906 1 89.06 291 ARG A CA 1
ATOM 2368 C C . ARG A 1 291 ? 11.289 -1.088 -14.531 1 89.06 291 ARG A C 1
ATOM 2370 O O . ARG A 1 291 ? 12.156 -0.587 -13.812 1 89.06 291 ARG A O 1
ATOM 2377 N N . ILE A 1 292 ? 11.266 -0.922 -15.766 1 84.06 292 ILE A N 1
ATOM 2378 C CA . ILE A 1 292 ? 12.352 -0.269 -16.484 1 84.06 292 ILE A CA 1
ATOM 2379 C C . ILE A 1 292 ? 11.883 1.094 -17 1 84.06 292 ILE A C 1
ATOM 2381 O O . ILE A 1 292 ? 12.641 2.066 -16.969 1 84.06 292 ILE A O 1
ATOM 2385 N N . ASN A 1 293 ? 10.719 1.129 -17.5 1 76.38 293 ASN A N 1
ATOM 2386 C CA . ASN A 1 293 ? 10.219 2.334 -18.156 1 76.38 293 ASN A CA 1
ATOM 2387 C C . ASN A 1 293 ? 8.75 2.584 -17.812 1 76.38 293 ASN A C 1
ATOM 2389 O O . ASN A 1 293 ? 7.918 1.688 -17.938 1 76.38 293 ASN A O 1
ATOM 2393 N N . THR A 1 294 ? 8.523 3.834 -17.422 1 74.56 294 THR A N 1
ATOM 2394 C CA . THR A 1 294 ? 7.145 4.141 -17.062 1 74.56 294 THR A CA 1
ATOM 2395 C C . THR A 1 294 ? 6.457 4.93 -18.172 1 74.56 294 THR A C 1
ATOM 2397 O O . THR A 1 294 ? 5.23 5.066 -18.172 1 74.56 294 THR A O 1
ATOM 2400 N N . THR A 1 295 ? 7.137 5.457 -19.062 1 73.88 295 THR A N 1
ATOM 2401 C CA . THR A 1 295 ? 6.605 6.438 -20.016 1 73.88 295 THR A CA 1
ATOM 2402 C C . THR A 1 295 ? 5.473 5.836 -20.828 1 73.88 295 THR A C 1
ATOM 2404 O O . THR A 1 295 ? 4.445 6.48 -21.047 1 73.88 295 THR A O 1
ATOM 2407 N N . ASN A 1 296 ? 5.547 4.621 -21.25 1 76 296 ASN A N 1
ATOM 2408 C CA . ASN A 1 296 ? 4.523 4.043 -22.125 1 76 296 ASN A CA 1
ATOM 2409 C C . ASN A 1 296 ? 3.814 2.871 -21.453 1 76 296 ASN A C 1
ATOM 2411 O O . ASN A 1 296 ? 3.123 2.096 -22.125 1 76 296 ASN A O 1
ATOM 2415 N N . GLU A 1 297 ? 3.945 2.857 -20.219 1 83.5 297 GLU A N 1
ATOM 2416 C CA . GLU A 1 297 ? 3.318 1.724 -19.547 1 83.5 297 GLU A CA 1
ATOM 2417 C C . GLU A 1 297 ? 1.825 1.963 -19.344 1 83.5 297 GLU A C 1
ATOM 2419 O O . GLU A 1 297 ? 1.422 3.025 -18.859 1 83.5 297 GLU A O 1
ATOM 2424 N N . GLN A 1 298 ? 1.097 1.022 -19.781 1 80.44 298 GLN A N 1
ATOM 2425 C CA . GLN A 1 298 ? -0.346 1.008 -19.562 1 80.44 298 GLN A CA 1
ATOM 2426 C C . GLN A 1 298 ? -0.76 -0.177 -18.703 1 80.44 298 GLN A C 1
ATOM 2428 O O . GLN A 1 298 ? 0.008 -1.126 -18.531 1 80.44 298 GLN A O 1
ATOM 2433 N N . GLN A 1 299 ? -1.861 0.011 -18.141 1 81.06 299 GLN A N 1
ATOM 2434 C CA . GLN A 1 299 ? -2.383 -1.12 -17.375 1 81.06 299 GLN A CA 1
ATOM 2435 C C . GLN A 1 299 ? -2.721 -2.291 -18.297 1 81.06 299 GLN A C 1
ATOM 2437 O O . GLN A 1 299 ? -3.109 -2.09 -19.453 1 81.06 299 GLN A O 1
ATOM 2442 N N . ASP A 1 300 ? -2.584 -3.486 -17.797 1 83.56 300 ASP A N 1
ATOM 2443 C CA . ASP A 1 300 ? -2.977 -4.711 -18.484 1 83.56 300 ASP A CA 1
ATOM 2444 C C . ASP A 1 300 ? -2.283 -4.816 -19.844 1 83.56 300 ASP A C 1
ATOM 2446 O O . ASP A 1 300 ? -2.936 -5.059 -20.859 1 83.56 300 ASP A O 1
ATOM 2450 N N . MET A 1 301 ? -1.055 -4.562 -19.812 1 87.81 301 MET A N 1
ATOM 2451 C CA . MET A 1 301 ? -0.278 -4.707 -21.047 1 87.81 301 MET A CA 1
ATOM 2452 C C . MET A 1 301 ? -0.013 -6.18 -21.359 1 87.81 301 MET A C 1
ATOM 2454 O O . MET A 1 301 ? 0.134 -6.559 -22.516 1 87.81 301 MET A O 1
ATOM 2458 N N . PHE A 1 302 ? 0.06 -6.957 -20.297 1 90.5 302 PHE A N 1
ATOM 2459 C CA . PHE A 1 302 ? 0.342 -8.383 -20.422 1 90.5 302 PHE A CA 1
ATOM 2460 C C . PHE A 1 302 ? -0.241 -9.148 -19.234 1 90.5 302 PHE A C 1
ATOM 2462 O O . PHE A 1 302 ? -0.681 -8.539 -18.25 1 90.5 302 PHE A O 1
ATOM 2469 N N . VAL A 1 303 ? -0.247 -10.398 -19.391 1 93.06 303 VAL A N 1
ATOM 2470 C CA . VAL A 1 303 ? -0.642 -11.258 -18.281 1 93.06 303 VAL A CA 1
ATOM 2471 C C . VAL A 1 303 ? 0.335 -12.43 -18.172 1 93.06 303 VAL A C 1
ATOM 2473 O O . VAL A 1 303 ? 0.748 -13.008 -19.172 1 93.06 303 VAL A O 1
ATOM 2476 N N . PHE A 1 304 ? 0.814 -12.641 -16.984 1 95.5 304 PHE A N 1
ATOM 2477 C CA . PHE A 1 304 ? 1.479 -13.883 -16.609 1 95.5 304 PHE A CA 1
ATOM 2478 C C . PHE A 1 304 ? 0.509 -14.836 -15.922 1 95.5 304 PHE A C 1
ATOM 2480 O O . PHE A 1 304 ? -0.169 -14.453 -14.969 1 95.5 304 PHE A O 1
ATOM 2487 N N . THR A 1 305 ? 0.425 -16.031 -16.453 1 95.38 305 THR A N 1
ATOM 2488 C CA . THR A 1 305 ? -0.355 -17.047 -15.758 1 95.38 305 THR A CA 1
ATOM 2489 C C . THR A 1 305 ? 0.56 -18.094 -15.133 1 95.38 305 THR A C 1
ATOM 2491 O O . THR A 1 305 ? 1.351 -18.734 -15.828 1 95.38 305 THR A O 1
ATOM 2494 N N . LEU A 1 306 ? 0.421 -18.266 -13.836 1 96.5 306 LEU A N 1
ATOM 2495 C CA . LEU A 1 306 ? 1.203 -19.234 -13.07 1 96.5 306 LEU A CA 1
ATOM 2496 C C . LEU A 1 306 ? 0.385 -20.5 -12.789 1 96.5 306 LEU A C 1
ATOM 2498 O O . LEU A 1 306 ? -0.791 -20.406 -12.43 1 96.5 306 LEU A O 1
ATOM 2502 N N . THR A 1 307 ? 1.052 -21.625 -12.938 1 95.06 307 THR A N 1
ATOM 2503 C CA . THR A 1 307 ? 0.356 -22.875 -12.68 1 95.06 307 THR A CA 1
ATOM 2504 C C . THR A 1 307 ? 1.339 -23.953 -12.242 1 95.06 307 THR A C 1
ATOM 2506 O O . THR A 1 307 ? 2.541 -23.859 -12.492 1 95.06 307 THR A O 1
ATOM 2509 N N . ASP A 1 308 ? 0.862 -24.859 -11.484 1 94.81 308 ASP A N 1
ATOM 2510 C CA . ASP A 1 308 ? 1.583 -26.109 -11.219 1 94.81 308 ASP A CA 1
ATOM 2511 C C . ASP A 1 308 ? 1.095 -27.234 -12.133 1 94.81 308 ASP A C 1
ATOM 2513 O O . ASP A 1 308 ? 0.272 -28.047 -11.734 1 94.81 308 ASP A O 1
ATOM 2517 N N . HIS A 1 309 ? 1.665 -27.344 -13.227 1 91 309 HIS A N 1
ATOM 2518 C CA . HIS A 1 309 ? 1.192 -28.156 -14.344 1 91 309 HIS A CA 1
ATOM 2519 C C . HIS A 1 309 ? 1.945 -29.484 -14.422 1 91 309 HIS A C 1
ATOM 2521 O O . HIS A 1 309 ? 3.174 -29.5 -14.32 1 91 309 HIS A O 1
ATOM 2527 N N . GLU A 1 310 ? 1.203 -30.656 -14.633 1 86.25 310 GLU A N 1
ATOM 2528 C CA . GLU A 1 310 ? 1.818 -31.969 -14.789 1 86.25 310 GLU A CA 1
ATOM 2529 C C . GLU A 1 310 ? 2.211 -32.219 -16.234 1 86.25 310 GLU A C 1
ATOM 2531 O O . GLU A 1 310 ? 3.154 -32.969 -16.516 1 86.25 310 GLU A O 1
ATOM 2536 N N . GLY A 1 311 ? 2.146 -31.328 -17.094 1 78.69 311 GLY A N 1
ATOM 2537 C CA . GLY A 1 311 ? 2.473 -31.516 -18.5 1 78.69 311 GLY A CA 1
ATOM 2538 C C . GLY A 1 311 ? 3.66 -30.688 -18.953 1 78.69 311 GLY A C 1
ATOM 2539 O O . GLY A 1 311 ? 4.523 -30.344 -18.156 1 78.69 311 GLY A O 1
ATOM 2540 N N . SER A 1 312 ? 3.896 -30.734 -20.281 1 76.31 312 SER A N 1
ATOM 2541 C CA . SER A 1 312 ? 4.988 -29.969 -20.875 1 76.31 312 SER A CA 1
ATOM 2542 C C . SER A 1 312 ? 4.539 -28.547 -21.234 1 76.31 312 SER A C 1
ATOM 2544 O O . SER A 1 312 ? 3.355 -28.219 -21.125 1 76.31 312 SER A O 1
ATOM 2546 N N . ASN A 1 313 ? 5.527 -27.734 -21.547 1 75.38 313 ASN A N 1
ATOM 2547 C CA . ASN A 1 313 ? 5.258 -26.391 -22.031 1 75.38 313 ASN A CA 1
ATOM 2548 C C . ASN A 1 313 ? 4.258 -26.375 -23.172 1 75.38 313 ASN A C 1
ATOM 2550 O O . ASN A 1 313 ? 3.398 -25.5 -23.25 1 75.38 313 ASN A O 1
ATOM 2554 N N . GLU A 1 314 ? 4.344 -27.406 -24.047 1 74.5 314 GLU A N 1
ATOM 2555 C CA . GLU A 1 314 ? 3.506 -27.453 -25.25 1 74.5 314 GLU A CA 1
ATOM 2556 C C . GLU A 1 314 ? 2.041 -27.688 -24.875 1 74.5 314 GLU A C 1
ATOM 2558 O O . GLU A 1 314 ? 1.145 -27.109 -25.5 1 74.5 314 GLU A O 1
ATOM 2563 N N . THR A 1 315 ? 1.853 -28.359 -23.797 1 80.38 315 THR A N 1
ATOM 2564 C CA . THR A 1 315 ? 0.479 -28.656 -23.406 1 80.38 315 THR A CA 1
ATOM 2565 C C . THR A 1 315 ? -0.167 -27.469 -22.703 1 80.38 315 THR A C 1
ATOM 2567 O O . THR A 1 315 ? -1.392 -27.406 -22.578 1 80.38 315 THR A O 1
ATOM 2570 N N . LEU A 1 316 ? 0.684 -26.609 -22.234 1 82.5 316 LEU A N 1
ATOM 2571 C CA . LEU A 1 316 ? 0.183 -25.438 -21.516 1 82.5 316 LEU A CA 1
ATOM 2572 C C . LEU A 1 316 ? -0.342 -24.391 -22.5 1 82.5 316 LEU A C 1
ATOM 2574 O O . LEU A 1 316 ? -1.245 -23.625 -22.172 1 82.5 316 LEU A O 1
ATOM 2578 N N . LEU A 1 317 ? 0.31 -24.344 -23.641 1 77.5 317 LEU A N 1
ATOM 2579 C CA . LEU A 1 317 ? -0.087 -23.328 -24.625 1 77.5 317 LEU A CA 1
ATOM 2580 C C . LEU A 1 317 ? -1.272 -23.828 -25.453 1 77.5 317 LEU A C 1
ATOM 2582 O O . LEU A 1 317 ? -2.012 -23.016 -26.016 1 77.5 317 LEU A O 1
ATOM 2586 N N . VAL B 1 1 ? -2.992 43.906 -24.594 1 23.12 1 VAL B N 1
ATOM 2587 C CA . VAL B 1 1 ? -1.988 44.938 -24.531 1 23.12 1 VAL B CA 1
ATOM 2588 C C . VAL B 1 1 ? -2.637 46.25 -24.078 1 23.12 1 VAL B C 1
ATOM 2590 O O . VAL B 1 1 ? -2.057 47 -23.281 1 23.12 1 VAL B O 1
ATOM 2593 N N . ARG B 1 2 ? -3.891 46.531 -24.547 1 24.05 2 ARG B N 1
ATOM 2594 C CA . ARG B 1 2 ? -4.457 47.875 -24.547 1 24.05 2 ARG B CA 1
ATOM 2595 C C . ARG B 1 2 ? -5.004 48.219 -23.156 1 24.05 2 ARG B C 1
ATOM 2597 O O . ARG B 1 2 ? -4.918 49.375 -22.734 1 24.05 2 ARG B O 1
ATOM 2604 N N . GLU B 1 3 ? -5.738 47.188 -22.641 1 26.5 3 GLU B N 1
ATOM 2605 C CA . GLU B 1 3 ? -6.48 47.562 -21.453 1 26.5 3 GLU B CA 1
ATOM 2606 C C . GLU B 1 3 ? -5.551 47.719 -20.25 1 26.5 3 GLU B C 1
ATOM 2608 O O . GLU B 1 3 ? -6.012 48 -19.141 1 26.5 3 GLU B O 1
ATOM 2613 N N . PHE B 1 4 ? -4.168 47.438 -20.391 1 28.3 4 PHE B N 1
ATOM 2614 C CA . PHE B 1 4 ? -3.172 47.562 -19.344 1 28.3 4 PHE B CA 1
ATOM 2615 C C . PHE B 1 4 ? -2.873 49.031 -19.078 1 28.3 4 PHE B C 1
ATOM 2617 O O . PHE B 1 4 ? -2.17 49.375 -18.125 1 28.3 4 PHE B O 1
ATOM 2624 N N . PHE B 1 5 ? -3.221 49.938 -20.109 1 26.61 5 PHE B N 1
ATOM 2625 C CA . PHE B 1 5 ? -2.699 51.281 -20.125 1 26.61 5 PHE B CA 1
ATOM 2626 C C . PHE B 1 5 ? -3.471 52.188 -19.156 1 26.61 5 PHE B C 1
ATOM 2628 O O . PHE B 1 5 ? -3.01 53.281 -18.812 1 26.61 5 PHE B O 1
ATOM 2635 N N . PHE B 1 6 ? -4.793 51.906 -19.062 1 28.94 6 PHE B N 1
ATOM 2636 C CA . PHE B 1 6 ? -5.609 52.969 -18.484 1 28.94 6 PHE B CA 1
ATOM 2637 C C . PHE B 1 6 ? -5.332 53.094 -17 1 28.94 6 PHE B C 1
ATOM 2639 O O . PHE B 1 6 ? -5.711 54.094 -16.375 1 28.94 6 PHE B O 1
ATOM 2646 N N . LEU B 1 7 ? -4.938 51.969 -16.328 1 28 7 LEU B N 1
ATOM 2647 C CA . LEU B 1 7 ? -4.883 52.031 -14.867 1 28 7 LEU B CA 1
ATOM 2648 C C . LEU B 1 7 ? -3.676 52.844 -14.406 1 28 7 LEU B C 1
ATOM 2650 O O . LEU B 1 7 ? -3.432 52.969 -13.211 1 28 7 LEU B O 1
ATOM 2654 N N . HIS B 1 8 ? -2.82 53.375 -15.375 1 27.44 8 HIS B N 1
ATOM 2655 C CA . HIS B 1 8 ? -1.58 54.031 -14.992 1 27.44 8 HIS B CA 1
ATOM 2656 C C . HIS B 1 8 ? -1.854 55.406 -14.383 1 27.44 8 HIS B C 1
ATOM 2658 O O . HIS B 1 8 ? -1.037 55.906 -13.617 1 27.44 8 HIS B O 1
ATOM 2664 N N . GLN B 1 9 ? -2.85 56.094 -14.992 1 27.58 9 GLN B N 1
ATOM 2665 C CA . GLN B 1 9 ? -2.795 57.531 -14.758 1 27.58 9 GLN B CA 1
ATOM 2666 C C . GLN B 1 9 ? -3.166 57.875 -13.312 1 27.58 9 GLN B C 1
ATOM 2668 O O . GLN B 1 9 ? -2.592 58.781 -12.719 1 27.58 9 GLN B O 1
ATOM 2673 N N . ASN B 1 10 ? -4.301 57.344 -12.859 1 27.47 10 ASN B N 1
ATOM 2674 C CA . ASN B 1 10 ? -4.898 58.031 -11.727 1 27.47 10 ASN B CA 1
ATOM 2675 C C . ASN B 1 10 ? -4.16 57.719 -10.43 1 27.47 10 ASN B C 1
ATOM 2677 O O . ASN B 1 10 ? -4.637 58.062 -9.344 1 27.47 10 ASN B O 1
ATOM 2681 N N . LEU B 1 11 ? -3.188 56.781 -10.422 1 29.38 11 LEU B N 1
ATOM 2682 C CA . LEU B 1 11 ? -2.555 56.375 -9.172 1 29.38 11 LEU B CA 1
ATOM 2683 C C . LEU B 1 11 ? -1.554 57.438 -8.695 1 29.38 11 LEU B C 1
ATOM 2685 O O . LEU B 1 11 ? -0.81 57.188 -7.746 1 29.38 11 LEU B O 1
ATOM 2689 N N . THR B 1 12 ? -1.388 58.5 -9.406 1 29.48 12 THR B N 1
ATOM 2690 C CA . THR B 1 12 ? -0.269 59.375 -9.039 1 29.48 12 THR B CA 1
ATOM 2691 C C . THR B 1 12 ? -0.467 59.938 -7.641 1 29.48 12 THR B C 1
ATOM 2693 O O . THR B 1 12 ? 0.502 60.188 -6.918 1 29.48 12 THR B O 1
ATOM 2696 N N . THR B 1 13 ? -1.591 60.594 -7.375 1 29.72 13 THR B N 1
ATOM 2697 C CA . THR B 1 13 ? -1.59 61.531 -6.262 1 29.72 13 THR B CA 1
ATOM 2698 C C . THR B 1 13 ? -1.725 60.781 -4.93 1 29.72 13 THR B C 1
ATOM 2700 O O . THR B 1 13 ? -1.855 61.406 -3.879 1 29.72 13 THR B O 1
ATOM 2703 N N . MET B 1 14 ? -2.264 59.531 -4.945 1 30.66 14 MET B N 1
ATOM 2704 C CA . MET B 1 14 ? -2.605 59.062 -3.607 1 30.66 14 MET B CA 1
ATOM 2705 C C . MET B 1 14 ? -1.35 58.812 -2.779 1 30.66 14 MET B C 1
ATOM 2707 O O . MET B 1 14 ? -0.296 58.469 -3.326 1 30.66 14 MET B O 1
ATOM 2711 N N . ASN B 1 15 ? -1.352 59.281 -1.402 1 29.22 15 ASN B N 1
ATOM 2712 C CA . ASN B 1 15 ? -0.267 59.406 -0.434 1 29.22 15 ASN B CA 1
ATOM 2713 C C . ASN B 1 15 ? 0.579 58.125 -0.372 1 29.22 15 ASN B C 1
ATOM 2715 O O . ASN B 1 15 ? 0.058 57.031 -0.526 1 29.22 15 ASN B O 1
ATOM 2719 N N . LYS B 1 16 ? 2.023 58.281 -0.424 1 34.44 16 LYS B N 1
ATOM 2720 C CA . LYS B 1 16 ? 3.172 57.375 -0.518 1 34.44 16 LYS B CA 1
ATOM 2721 C C . LYS B 1 16 ? 3.006 56.188 0.408 1 34.44 16 LYS B C 1
ATOM 2723 O O . LYS B 1 16 ? 3.455 55.094 0.088 1 34.44 16 LYS B O 1
ATOM 2728 N N . GLY B 1 17 ? 2.48 56.406 1.603 1 34.88 17 GLY B N 1
ATOM 2729 C CA . GLY B 1 17 ? 2.578 55.406 2.658 1 34.88 17 GLY B CA 1
ATOM 2730 C C . GLY B 1 17 ? 1.716 54.188 2.408 1 34.88 17 GLY B C 1
ATOM 2731 O O . GLY B 1 17 ? 2.02 53.094 2.895 1 34.88 17 GLY B O 1
ATOM 2732 N N . ARG B 1 18 ? 0.457 54.438 1.919 1 31.83 18 ARG B N 1
ATOM 2733 C CA . ARG B 1 18 ? -0.46 53.312 1.79 1 31.83 18 ARG B CA 1
ATOM 2734 C C . ARG B 1 18 ? -0.105 52.438 0.582 1 31.83 18 ARG B C 1
ATOM 2736 O O . ARG B 1 18 ? -0.684 51.375 0.383 1 31.83 18 ARG B O 1
ATOM 2743 N N . THR B 1 19 ? 0.549 53.094 -0.383 1 31.27 19 THR B N 1
ATOM 2744 C CA . THR B 1 19 ? 0.889 52.344 -1.592 1 31.27 19 THR B CA 1
ATOM 2745 C C . THR B 1 19 ? 1.928 51.25 -1.291 1 31.27 19 THR B C 1
ATOM 2747 O O . THR B 1 19 ? 1.994 50.25 -1.985 1 31.27 19 THR B O 1
ATOM 2750 N N . GLN B 1 20 ? 2.777 51.531 -0.277 1 29.73 20 GLN B N 1
ATOM 2751 C CA . GLN B 1 20 ? 3.779 50.5 -0.038 1 29.73 20 GLN B CA 1
ATOM 2752 C C . GLN B 1 20 ? 3.139 49.219 0.516 1 29.73 20 GLN B C 1
ATOM 2754 O O . GLN B 1 20 ? 3.637 48.125 0.287 1 29.73 20 GLN B O 1
ATOM 2759 N N . ARG B 1 21 ? 2.066 49.344 1.358 1 30.59 21 ARG B N 1
ATOM 2760 C CA . ARG B 1 21 ? 1.469 48.156 1.91 1 30.59 21 ARG B CA 1
ATOM 2761 C C . ARG B 1 21 ? 0.714 47.375 0.835 1 30.59 21 ARG B C 1
ATOM 2763 O O . ARG B 1 21 ? 0.639 46.125 0.887 1 30.59 21 ARG B O 1
ATOM 2770 N N . LEU B 1 22 ? 0.142 48.125 -0.165 1 32.69 22 LEU B N 1
ATOM 2771 C CA . LEU B 1 22 ? -0.581 47.406 -1.204 1 32.69 22 LEU B CA 1
ATOM 2772 C C . LEU B 1 22 ? 0.388 46.688 -2.145 1 32.69 22 LEU B C 1
ATOM 2774 O O . LEU B 1 22 ? 0.106 45.594 -2.611 1 32.69 22 LEU B O 1
ATOM 2778 N N . LEU B 1 23 ? 1.56 47.375 -2.408 1 33.22 23 LEU B N 1
ATOM 2779 C CA . LEU B 1 23 ? 2.514 46.656 -3.256 1 33.22 23 LEU B CA 1
ATOM 2780 C C . LEU B 1 23 ? 3.049 45.406 -2.555 1 33.22 23 LEU B C 1
ATOM 2782 O O . LEU B 1 23 ? 3.352 44.406 -3.205 1 33.22 23 LEU B O 1
ATOM 2786 N N . GLY B 1 24 ? 3.111 45.375 -1.185 1 26.77 24 GLY B N 1
ATOM 2787 C CA . GLY B 1 24 ? 3.531 44.156 -0.499 1 26.77 24 GLY B CA 1
ATOM 2788 C C . GLY B 1 24 ? 2.541 43.031 -0.642 1 26.77 24 GLY B C 1
ATOM 2789 O O . GLY B 1 24 ? 2.934 41.875 -0.686 1 26.77 24 GLY B O 1
ATOM 2790 N N . TYR B 1 25 ? 1.217 43.469 -0.64 1 28.36 25 TYR B N 1
ATOM 2791 C CA . TYR B 1 25 ? 0.253 42.406 -0.846 1 28.36 25 TYR B CA 1
ATOM 2792 C C . TYR B 1 25 ? 0.332 41.875 -2.27 1 28.36 25 TYR B C 1
ATOM 2794 O O . TYR B 1 25 ? 0.067 40.688 -2.512 1 28.36 25 TYR B O 1
ATOM 2802 N N . LEU B 1 26 ? 0.636 42.688 -3.256 1 27.56 26 LEU B N 1
ATOM 2803 C CA . LEU B 1 26 ? 0.705 42.188 -4.625 1 27.56 26 LEU B CA 1
ATOM 2804 C C . LEU B 1 26 ? 1.929 41.312 -4.816 1 27.56 26 LEU B C 1
ATOM 2806 O O . LEU B 1 26 ? 1.873 40.312 -5.551 1 27.56 26 LEU B O 1
ATOM 2810 N N . LEU B 1 27 ? 3.043 41.656 -4.207 1 26 27 LEU B N 1
ATOM 2811 C CA . LEU B 1 27 ? 4.188 40.781 -4.395 1 26 27 LEU B CA 1
ATOM 2812 C C . LEU B 1 27 ? 3.971 39.438 -3.688 1 26 27 LEU B C 1
ATOM 2814 O O . LEU B 1 27 ? 4.68 38.469 -3.953 1 26 27 LEU B O 1
ATOM 2818 N N . MET B 1 28 ? 3.09 39.406 -2.656 1 25.38 28 MET B N 1
ATOM 2819 C CA . MET B 1 28 ? 2.842 38.062 -2.09 1 25.38 28 MET B CA 1
ATOM 2820 C C . MET B 1 28 ? 2 37.219 -3.037 1 25.38 28 MET B C 1
ATOM 2822 O O . MET B 1 28 ? 1.781 36.031 -2.785 1 25.38 28 MET B O 1
ATOM 2826 N N . ILE B 1 29 ? 1.236 37.812 -3.947 1 25.86 29 ILE B N 1
ATOM 2827 C CA . ILE B 1 29 ? 0.442 36.938 -4.816 1 25.86 29 ILE B CA 1
ATOM 2828 C C . ILE B 1 29 ? 1.365 36.125 -5.73 1 25.86 29 ILE B C 1
ATOM 2830 O O . ILE B 1 29 ? 1.104 34.969 -6.008 1 25.86 29 ILE B O 1
ATOM 2834 N N . PHE B 1 30 ? 2.324 36.812 -6.379 1 26.17 30 PHE B N 1
ATOM 2835 C CA . PHE B 1 30 ? 3.037 36.094 -7.438 1 26.17 30 PHE B CA 1
ATOM 2836 C C . PHE B 1 30 ? 3.879 34.969 -6.863 1 26.17 30 PHE B C 1
ATOM 2838 O O . PHE B 1 30 ? 4.66 34.344 -7.582 1 26.17 30 PHE B O 1
ATOM 2845 N N . CYS B 1 31 ? 4.176 35.062 -5.621 1 25.3 31 CYS B N 1
ATOM 2846 C CA . CYS B 1 31 ? 5.094 33.969 -5.281 1 25.3 31 CYS B CA 1
ATOM 2847 C C . CYS B 1 31 ? 4.41 32.625 -5.406 1 25.3 31 CYS B C 1
ATOM 2849 O O . CYS B 1 31 ? 4.898 31.609 -4.871 1 25.3 31 CYS B O 1
ATOM 2851 N N . LEU B 1 32 ? 3.104 32.625 -5.75 1 25.19 32 LEU B N 1
ATOM 2852 C CA . LEU B 1 32 ? 2.67 31.297 -6.164 1 25.19 32 LEU B CA 1
ATOM 2853 C C . LEU B 1 32 ? 3.277 30.922 -7.512 1 25.19 32 LEU B C 1
ATOM 2855 O O . LEU B 1 32 ? 2.861 31.438 -8.547 1 25.19 32 LEU B O 1
ATOM 2859 N N . ASP B 1 33 ? 4.578 30.875 -7.695 1 25.14 33 ASP B N 1
ATOM 2860 C CA . ASP B 1 33 ? 5.062 30.234 -8.914 1 25.14 33 ASP B CA 1
ATOM 2861 C C . ASP B 1 33 ? 4.195 29.047 -9.297 1 25.14 33 ASP B C 1
ATOM 2863 O O . ASP B 1 33 ? 4.004 28.125 -8.5 1 25.14 33 ASP B O 1
ATOM 2867 N N . PRO B 1 34 ? 3.309 29.188 -10.195 1 28.75 34 PRO B N 1
ATOM 2868 C CA . PRO B 1 34 ? 2.504 28.094 -10.75 1 28.75 34 PRO B CA 1
ATOM 2869 C C . PRO B 1 34 ? 3.34 26.875 -11.117 1 28.75 34 PRO B C 1
ATOM 2871 O O . PRO B 1 34 ? 2.812 25.906 -11.672 1 28.75 34 PRO B O 1
ATOM 2874 N N . SER B 1 35 ? 4.629 27.172 -11.547 1 28.05 35 SER B N 1
ATOM 2875 C CA . SER B 1 35 ? 5.316 25.969 -12.008 1 28.05 35 SER B CA 1
ATOM 2876 C C . SER B 1 35 ? 5.227 24.859 -10.969 1 28.05 35 SER B C 1
ATOM 2878 O O . SER B 1 35 ? 5.309 25.109 -9.766 1 28.05 35 SER B O 1
ATOM 2880 N N . PRO B 1 36 ? 4.574 23.797 -11.352 1 30.16 36 PRO B N 1
ATOM 2881 C CA . PRO B 1 36 ? 4.59 22.719 -10.367 1 30.16 36 PRO B CA 1
ATOM 2882 C C . PRO B 1 36 ? 5.891 22.656 -9.578 1 30.16 36 PRO B C 1
ATOM 2884 O O . PRO B 1 36 ? 6.953 23.016 -10.094 1 30.16 36 PRO B O 1
ATOM 2887 N N . ILE B 1 37 ? 6.027 22.938 -8.281 1 28.39 37 ILE B N 1
ATOM 2888 C CA . ILE B 1 37 ? 7.184 22.984 -7.395 1 28.39 37 ILE B CA 1
ATOM 2889 C C . ILE B 1 37 ? 8.234 21.984 -7.859 1 28.39 37 ILE B C 1
ATOM 2891 O O . ILE B 1 37 ? 8.25 20.844 -7.41 1 28.39 37 ILE B O 1
ATOM 2895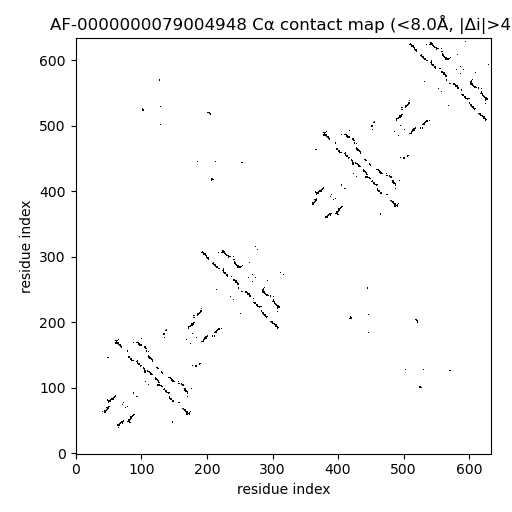 N N . ARG B 1 38 ? 8.453 21.703 -9 1 32.22 38 ARG B N 1
ATOM 2896 C CA . ARG B 1 38 ? 9.695 21.078 -9.445 1 32.22 38 ARG B CA 1
ATOM 2897 C C . ARG B 1 38 ? 10.914 21.781 -8.859 1 32.22 38 ARG B C 1
ATOM 2899 O O . ARG B 1 38 ? 12.047 21.422 -9.18 1 32.22 38 ARG B O 1
ATOM 2906 N N . SER B 1 39 ? 10.797 23.031 -8.508 1 32.09 39 SER B N 1
ATOM 2907 C CA . SER B 1 39 ? 11.922 23.828 -8.031 1 32.09 39 SER B CA 1
ATOM 2908 C C . SER B 1 39 ? 12.508 23.266 -6.746 1 32.09 39 SER B C 1
ATOM 2910 O O . SER B 1 39 ? 13.383 23.875 -6.133 1 32.09 39 SER B O 1
ATOM 2912 N N . ARG B 1 40 ? 11.789 22.406 -6.254 1 37.16 40 ARG B N 1
ATOM 2913 C CA . ARG B 1 40 ? 12.102 22 -4.883 1 37.16 40 ARG B CA 1
ATOM 2914 C C . ARG B 1 40 ? 13.484 21.359 -4.805 1 37.16 40 ARG B C 1
ATOM 2916 O O . ARG B 1 40 ? 13.891 20.891 -3.746 1 37.16 40 ARG B O 1
ATOM 2923 N N . GLU B 1 41 ? 13.945 21.062 -5.961 1 37.22 41 GLU B N 1
ATOM 2924 C CA . GLU B 1 41 ? 15.219 20.344 -5.93 1 37.22 41 GLU B CA 1
ATOM 2925 C C . GLU B 1 41 ? 16.359 21.281 -5.551 1 37.22 41 GLU B C 1
ATOM 2927 O O . GLU B 1 41 ? 17.484 20.844 -5.324 1 37.22 41 GLU B O 1
ATOM 2932 N N . ARG B 1 42 ? 16.047 22.578 -5.602 1 37.56 42 ARG B N 1
ATOM 2933 C CA . ARG B 1 42 ? 17.25 23.406 -5.539 1 37.56 42 ARG B CA 1
ATOM 2934 C C . ARG B 1 42 ? 17.922 23.297 -4.168 1 37.56 42 ARG B C 1
ATOM 2936 O O . ARG B 1 42 ? 19.141 23.422 -4.047 1 37.56 42 ARG B O 1
ATOM 2943 N N . ASP B 1 43 ? 17.109 23.078 -3.197 1 40.34 43 ASP B N 1
ATOM 2944 C CA . ASP B 1 43 ? 17.75 23.141 -1.887 1 40.34 43 ASP B CA 1
ATOM 2945 C C . ASP B 1 43 ? 17.969 21.75 -1.299 1 40.34 43 ASP B C 1
ATOM 2947 O O . ASP B 1 43 ? 18.031 21.594 -0.078 1 40.34 43 ASP B O 1
ATOM 2951 N N . THR B 1 44 ? 17.984 20.844 -2.246 1 40.47 44 THR B N 1
ATOM 2952 C CA . THR B 1 44 ? 18.25 19.484 -1.777 1 40.47 44 THR B CA 1
ATOM 2953 C C . THR B 1 44 ? 19.75 19.219 -1.733 1 40.47 44 THR B C 1
ATOM 2955 O O . THR B 1 44 ? 20.438 19.359 -2.742 1 40.47 44 THR B O 1
ATOM 2958 N N . ILE B 1 45 ? 20.281 19.219 -0.538 1 42.66 45 ILE B N 1
ATOM 2959 C CA . ILE B 1 45 ? 21.672 18.781 -0.361 1 42.66 45 ILE B CA 1
ATOM 2960 C C . ILE B 1 45 ? 21.734 17.266 -0.448 1 42.66 45 ILE B C 1
ATOM 2962 O O . ILE B 1 45 ? 21.047 16.562 0.3 1 42.66 45 ILE B O 1
ATOM 2966 N N . HIS B 1 46 ? 22.375 16.875 -1.476 1 48.16 46 HIS B N 1
ATOM 2967 C CA . HIS B 1 46 ? 22.609 15.438 -1.575 1 48.16 46 HIS B CA 1
ATOM 2968 C C . HIS B 1 46 ? 23.766 15 -0.676 1 48.16 46 HIS B C 1
ATOM 2970 O O . HIS B 1 46 ? 24.859 15.555 -0.755 1 48.16 46 HIS B O 1
ATOM 2976 N N . VAL B 1 47 ? 23.438 14.406 0.321 1 47.09 47 VAL B N 1
ATOM 2977 C CA . VAL B 1 47 ? 24.469 13.859 1.197 1 47.09 47 VAL B CA 1
ATOM 2978 C C . VAL B 1 47 ? 24.797 12.438 0.775 1 47.09 47 VAL B C 1
ATOM 2980 O O . VAL B 1 47 ? 23.938 11.555 0.806 1 47.09 47 VAL B O 1
ATOM 2983 N N . PRO B 1 48 ? 25.938 12.367 -0.008 1 47.25 48 PRO B N 1
ATOM 2984 C CA . PRO B 1 48 ? 26.297 10.984 -0.343 1 47.25 48 PRO B CA 1
ATOM 2985 C C . PRO B 1 48 ? 26.453 10.102 0.891 1 47.25 48 PRO B C 1
ATOM 2987 O O . PRO B 1 48 ? 27.062 10.508 1.876 1 47.25 48 PRO B O 1
ATOM 2990 N N . LEU B 1 49 ? 25.594 9.078 0.875 1 44.22 49 LEU B N 1
ATOM 2991 C CA . LEU B 1 49 ? 25.844 8.031 1.863 1 44.22 49 LEU B CA 1
ATOM 2992 C C . LEU B 1 49 ? 26.969 7.109 1.413 1 44.22 49 LEU B C 1
ATOM 2994 O O . LEU B 1 49 ? 26.922 6.574 0.303 1 44.22 49 LEU B O 1
ATOM 2998 N N . GLY B 1 50 ? 28.281 7.418 1.816 1 42.75 50 GLY B N 1
ATOM 2999 C CA . GLY B 1 50 ? 29.438 6.598 1.529 1 42.75 50 GLY B CA 1
ATOM 3000 C C . GLY B 1 50 ? 30.75 7.32 1.767 1 42.75 50 GLY B C 1
ATOM 3001 O O . GLY B 1 50 ? 31.828 6.73 1.614 1 42.75 50 GLY B O 1
ATOM 3002 N N . THR B 1 51 ? 30.812 8.5 1.435 1 37.47 51 THR B N 1
ATOM 3003 C CA . THR B 1 51 ? 32.125 9.047 1.751 1 37.47 51 THR B CA 1
ATOM 3004 C C . THR B 1 51 ? 32.406 8.922 3.244 1 37.47 51 THR B C 1
ATOM 3006 O O . THR B 1 51 ? 31.5 8.844 4.059 1 37.47 51 THR B O 1
ATOM 3009 N N . SER B 1 52 ? 33.719 8.594 3.521 1 39.75 52 SER B N 1
ATOM 3010 C CA . SER B 1 52 ? 34.156 8.523 4.918 1 39.75 52 SER B CA 1
ATOM 3011 C C . SER B 1 52 ? 33.312 9.461 5.789 1 39.75 52 SER B C 1
ATOM 3013 O O . SER B 1 52 ? 33.375 10.68 5.633 1 39.75 52 SER B O 1
ATOM 3015 N N . CYS B 1 53 ? 32.125 9.062 5.898 1 45.31 53 CYS B N 1
ATOM 3016 C CA . CYS B 1 53 ? 31.109 9.664 6.758 1 45.31 53 CYS B CA 1
ATOM 3017 C C . CYS B 1 53 ? 31.719 10.094 8.094 1 45.31 53 CYS B C 1
ATOM 3019 O O . CYS B 1 53 ? 31.875 9.273 8.992 1 45.31 53 CYS B O 1
ATOM 3021 N N . ASN B 1 54 ? 32.844 10.438 8.141 1 41.06 54 ASN B N 1
ATOM 3022 C CA . ASN B 1 54 ? 33 11.047 9.453 1 41.06 54 ASN B CA 1
ATOM 3023 C C . ASN B 1 54 ? 31.719 11.766 9.883 1 41.06 54 ASN B C 1
ATOM 3025 O O . ASN B 1 54 ? 30.953 12.234 9.039 1 41.06 54 ASN B O 1
ATOM 3029 N N . THR B 1 55 ? 31.359 11.508 11.148 1 52.28 55 THR B N 1
ATOM 3030 C CA . THR B 1 55 ? 30.297 12.07 11.961 1 52.28 55 THR B CA 1
ATOM 3031 C C . THR B 1 55 ? 29.922 13.469 11.484 1 52.28 55 THR B C 1
ATOM 3033 O O . THR B 1 55 ? 30.453 14.461 11.992 1 52.28 55 THR B O 1
ATOM 3036 N N . THR B 1 56 ? 29.781 13.508 10.18 1 57.25 56 THR B N 1
ATOM 3037 C CA . THR B 1 56 ? 29.422 14.875 9.812 1 57.25 56 THR B CA 1
ATOM 3038 C C . THR B 1 56 ? 28.016 15.203 10.312 1 57.25 56 THR B C 1
ATOM 3040 O O . THR B 1 56 ? 27.078 14.438 10.086 1 57.25 56 THR B O 1
ATOM 3043 N N . ASP B 1 57 ? 28.016 16.094 11.172 1 69.94 57 ASP B N 1
ATOM 3044 C CA . ASP B 1 57 ? 26.797 16.688 11.719 1 69.94 57 ASP B CA 1
ATOM 3045 C C . ASP B 1 57 ? 26.203 17.719 10.75 1 69.94 57 ASP B C 1
ATOM 3047 O O . ASP B 1 57 ? 26.859 18.688 10.383 1 69.94 57 ASP B O 1
ATOM 3051 N N . PHE B 1 58 ? 25.156 17.266 10.086 1 80.56 58 PHE B N 1
ATOM 3052 C CA . PHE B 1 58 ? 24.469 18.219 9.234 1 80.56 58 PHE B CA 1
ATOM 3053 C C . PHE B 1 58 ? 23.359 18.938 10 1 80.56 58 PHE B C 1
ATOM 3055 O O . PHE B 1 58 ? 22.547 18.297 10.664 1 80.56 58 PHE B O 1
ATOM 3062 N N . ARG B 1 59 ? 23.484 20.219 9.938 1 84.38 59 ARG B N 1
ATOM 3063 C CA . ARG B 1 59 ? 22.422 21.031 10.523 1 84.38 59 ARG B CA 1
ATOM 3064 C C . ARG B 1 59 ? 21.266 21.203 9.539 1 84.38 59 ARG B C 1
ATOM 3066 O O . ARG B 1 59 ? 21.484 21.578 8.383 1 84.38 59 ARG B O 1
ATOM 3073 N N . VAL B 1 60 ? 20.125 20.875 9.977 1 87.56 60 VAL B N 1
ATOM 3074 C CA . VAL B 1 60 ? 18.953 20.922 9.125 1 87.56 60 VAL B CA 1
ATOM 3075 C C . VAL B 1 60 ? 18.062 22.109 9.523 1 87.56 60 VAL B C 1
ATOM 3077 O O . VAL B 1 60 ? 17.5 22.125 10.617 1 87.56 60 VAL B O 1
ATOM 3080 N N . ASP B 1 61 ? 17.969 23.062 8.617 1 87.44 61 ASP B N 1
ATOM 3081 C CA . ASP B 1 61 ? 17.094 24.203 8.82 1 87.44 61 ASP B CA 1
ATOM 3082 C C . ASP B 1 61 ? 15.758 24 8.094 1 87.44 61 ASP B C 1
ATOM 3084 O O . ASP B 1 61 ? 15.648 23.125 7.223 1 87.44 61 ASP B O 1
ATOM 3088 N N . PRO B 1 62 ? 14.711 24.766 8.445 1 86.38 62 PRO B N 1
ATOM 3089 C CA . PRO B 1 62 ? 13.391 24.594 7.836 1 86.38 62 PRO B CA 1
ATOM 3090 C C . PRO B 1 62 ? 13.43 24.703 6.312 1 86.38 62 PRO B C 1
ATOM 3092 O O . PRO B 1 62 ? 12.562 24.141 5.629 1 86.38 62 PRO B O 1
ATOM 3095 N N . ASP B 1 63 ? 14.414 25.359 5.762 1 76.88 63 ASP B N 1
ATOM 3096 C CA . ASP B 1 63 ? 14.445 25.609 4.324 1 76.88 63 ASP B CA 1
ATOM 3097 C C . ASP B 1 63 ? 15.367 24.625 3.611 1 76.88 63 ASP B C 1
ATOM 3099 O O . ASP B 1 63 ? 15.5 24.672 2.387 1 76.88 63 ASP B O 1
ATOM 3103 N N . THR B 1 64 ? 15.914 23.719 4.383 1 67.88 64 THR B N 1
ATOM 3104 C CA . THR B 1 64 ? 16.859 22.781 3.797 1 67.88 64 THR B CA 1
ATOM 3105 C C . THR B 1 64 ? 16.234 21.391 3.703 1 67.88 64 THR B C 1
ATOM 3107 O O . THR B 1 64 ? 15.516 20.953 4.609 1 67.88 64 THR B O 1
ATOM 3110 N N . VAL B 1 65 ? 16.438 20.781 2.51 1 62.34 65 VAL B N 1
ATOM 3111 C CA . VAL B 1 65 ? 16.078 19.391 2.311 1 62.34 65 VAL B CA 1
ATOM 3112 C C . VAL B 1 65 ? 17.328 18.562 2.021 1 62.34 65 VAL B C 1
ATOM 3114 O O . VAL B 1 65 ? 18.109 18.906 1.143 1 62.34 65 VAL B O 1
ATOM 3117 N N . PHE B 1 66 ? 17.531 17.562 2.814 1 64.25 66 PHE B N 1
ATOM 3118 C CA . PHE B 1 66 ? 18.609 16.641 2.531 1 64.25 66 PHE B CA 1
ATOM 3119 C C . PHE B 1 66 ? 18.094 15.367 1.861 1 64.25 66 PHE B C 1
ATOM 3121 O O . PHE B 1 66 ? 17.156 14.734 2.361 1 64.25 66 PHE B O 1
ATOM 3128 N N . ASN B 1 67 ? 18.578 15.117 0.659 1 60.5 67 ASN B N 1
ATOM 3129 C CA . ASN B 1 67 ? 18.328 13.836 0.001 1 60.5 67 ASN B CA 1
ATOM 3130 C C . ASN B 1 67 ? 19.469 12.859 0.206 1 60.5 67 ASN B C 1
ATOM 3132 O O . ASN B 1 67 ? 20.609 13.125 -0.205 1 60.5 67 ASN B O 1
ATOM 3136 N N . THR B 1 68 ? 19.188 11.93 1.007 1 54.69 68 THR B N 1
ATOM 3137 C CA . THR B 1 68 ? 20.219 10.898 1.168 1 54.69 68 THR B CA 1
ATOM 3138 C C . THR B 1 68 ? 20.266 9.992 -0.058 1 54.69 68 THR B C 1
ATOM 3140 O O . THR B 1 68 ? 19.219 9.539 -0.542 1 54.69 68 THR B O 1
ATOM 3143 N N . ARG B 1 69 ? 21.312 10.133 -0.764 1 56.34 69 ARG B N 1
ATOM 3144 C CA . ARG B 1 69 ? 21.484 9.195 -1.873 1 56.34 69 ARG B CA 1
ATOM 3145 C C . ARG B 1 69 ? 22.656 8.25 -1.614 1 56.34 69 ARG B C 1
ATOM 3147 O O . ARG B 1 69 ? 23.531 8.555 -0.817 1 56.34 69 ARG B O 1
ATOM 3154 N N . SER B 1 70 ? 22.453 7.059 -2 1 48.88 70 SER B N 1
ATOM 3155 C CA . SER B 1 70 ? 23.641 6.211 -1.969 1 48.88 70 SER B CA 1
ATOM 3156 C C . SER B 1 70 ? 24.781 6.832 -2.76 1 48.88 70 SER B C 1
ATOM 3158 O O . SER B 1 70 ? 24.578 7.383 -3.842 1 48.88 70 SER B O 1
ATOM 3160 N N . HIS B 1 71 ? 25.625 7.605 -2.053 1 48.47 71 HIS B N 1
ATOM 3161 C CA . HIS B 1 71 ? 26.797 8.078 -2.789 1 48.47 71 HIS B CA 1
ATOM 3162 C C . HIS B 1 71 ? 27.906 7.043 -2.766 1 48.47 71 HIS B C 1
ATOM 3164 O O . HIS B 1 71 ? 28.078 6.324 -1.776 1 48.47 71 HIS B O 1
ATOM 3170 N N . LEU B 1 72 ? 28.328 6.781 -4.004 1 43.31 72 LEU B N 1
ATOM 3171 C CA . LEU B 1 72 ? 29.594 6.102 -4.305 1 43.31 72 LEU B CA 1
ATOM 3172 C C . LEU B 1 72 ? 30.781 6.93 -3.834 1 43.31 72 LEU B C 1
ATOM 3174 O O . LEU B 1 72 ? 30.672 8.148 -3.668 1 43.31 72 LEU B O 1
ATOM 3178 N N . SER B 1 73 ? 31.828 6.34 -3.301 1 42.06 73 SER B N 1
ATOM 3179 C CA . SER B 1 73 ? 33.125 6.957 -3.055 1 42.06 73 SER B CA 1
ATOM 3180 C C . SER B 1 73 ? 33.469 7.98 -4.137 1 42.06 73 SER B C 1
ATOM 3182 O O . SER B 1 73 ? 32.875 7.965 -5.219 1 42.06 73 SER B O 1
ATOM 3184 N N . ASP B 1 74 ? 34.281 8.977 -3.686 1 44.78 74 ASP B N 1
ATOM 3185 C CA . ASP B 1 74 ? 34.844 9.914 -4.66 1 44.78 74 ASP B CA 1
ATOM 3186 C C . ASP B 1 74 ? 35.188 9.203 -5.961 1 44.78 74 ASP B C 1
ATOM 3188 O O . ASP B 1 74 ? 35.062 9.773 -7.047 1 44.78 74 ASP B O 1
ATOM 3192 N N . ASP B 1 75 ? 35.719 8.062 -5.77 1 44.78 75 ASP B N 1
ATOM 3193 C CA . ASP B 1 75 ? 36.094 7.309 -6.953 1 44.78 75 ASP B CA 1
ATOM 3194 C C . ASP B 1 75 ? 34.938 6.496 -7.5 1 44.78 75 ASP B C 1
ATOM 3196 O O . ASP B 1 75 ? 35.062 5.848 -8.547 1 44.78 75 ASP B O 1
ATOM 3200 N N . GLY B 1 76 ? 33.688 6.621 -6.867 1 50.53 76 GLY B N 1
ATOM 3201 C CA . GLY B 1 76 ? 32.406 6.047 -7.301 1 50.53 76 GLY B CA 1
ATOM 3202 C C . GLY B 1 76 ? 32.406 4.531 -7.23 1 50.53 76 GLY B C 1
ATOM 3203 O O . GLY B 1 76 ? 31.484 3.896 -7.758 1 50.53 76 GLY B O 1
ATOM 3204 N N . GLN B 1 77 ? 33.531 3.959 -6.617 1 56.12 77 GLN B N 1
ATOM 3205 C CA . GLN B 1 77 ? 33.688 2.521 -6.82 1 56.12 77 GLN B CA 1
ATOM 3206 C C . GLN B 1 77 ? 33.656 1.771 -5.492 1 56.12 77 GLN B C 1
ATOM 3208 O O . GLN B 1 77 ? 33.312 0.581 -5.461 1 56.12 77 GLN B O 1
ATOM 3213 N N . THR B 1 78 ? 34 2.471 -4.387 1 63.25 78 THR B N 1
ATOM 3214 C CA . THR B 1 78 ? 34.094 1.685 -3.162 1 63.25 78 THR B CA 1
ATOM 3215 C C . THR B 1 78 ? 33.031 2.121 -2.154 1 63.25 78 THR B C 1
ATOM 3217 O O . THR B 1 78 ? 32.875 3.312 -1.873 1 63.25 78 THR B O 1
ATOM 3220 N N . PHE B 1 79 ? 32.281 1.231 -1.658 1 72.69 79 PHE B N 1
ATOM 3221 C CA . PHE B 1 79 ? 31.266 1.448 -0.63 1 72.69 79 PHE B CA 1
ATOM 3222 C C . PHE B 1 79 ? 31.922 1.644 0.735 1 72.69 79 PHE B C 1
ATOM 3224 O O . PHE B 1 79 ? 32.844 0.906 1.104 1 72.69 79 PHE B O 1
ATOM 3231 N N . VAL B 1 80 ? 31.688 2.699 1.434 1 69.62 80 VAL B N 1
ATOM 3232 C CA . VAL B 1 80 ? 32.156 2.949 2.791 1 69.62 80 VAL B CA 1
ATOM 3233 C C . VAL B 1 80 ? 30.969 3.068 3.738 1 69.62 80 VAL B C 1
ATOM 3235 O O . VAL B 1 80 ? 29.969 3.719 3.416 1 69.62 80 VAL B O 1
ATOM 3238 N N . ASP B 1 81 ? 31.203 2.344 4.895 1 75.81 81 ASP B N 1
ATOM 3239 C CA . ASP B 1 81 ? 30.203 2.525 5.949 1 75.81 81 ASP B CA 1
ATOM 3240 C C . ASP B 1 81 ? 30.062 3.998 6.328 1 75.81 81 ASP B C 1
ATOM 3242 O O . ASP B 1 81 ? 31.062 4.719 6.414 1 75.81 81 ASP B O 1
ATOM 3246 N N . CYS B 1 82 ? 28.859 4.383 6.391 1 76.75 82 CYS B N 1
ATOM 3247 C CA . CYS B 1 82 ? 28.672 5.793 6.691 1 76.75 82 CYS B CA 1
ATOM 3248 C C . CYS B 1 82 ? 27.484 5.988 7.645 1 76.75 82 CYS B C 1
ATOM 3250 O O . CYS B 1 82 ? 26.469 5.301 7.535 1 76.75 82 CYS B O 1
ATOM 3252 N N . GLU B 1 83 ? 27.781 6.809 8.617 1 81.25 83 GLU B N 1
ATOM 3253 C CA . GLU B 1 83 ? 26.719 7.293 9.492 1 81.25 83 GLU B CA 1
ATOM 3254 C C . GLU B 1 83 ? 26.672 8.82 9.516 1 81.25 83 GLU B C 1
ATOM 3256 O O . GLU B 1 83 ? 27.703 9.477 9.719 1 81.25 83 GLU B O 1
ATOM 3261 N N . VAL B 1 84 ? 25.578 9.273 9.172 1 82.56 84 VAL B N 1
ATOM 3262 C CA . VAL B 1 84 ? 25.406 10.727 9.164 1 82.56 84 VAL B CA 1
ATOM 3263 C C . VAL B 1 84 ? 24.438 11.133 10.273 1 82.56 84 VAL B C 1
ATOM 3265 O O . VAL B 1 84 ? 23.375 10.523 10.43 1 82.56 84 VAL B O 1
ATOM 3268 N N . LEU B 1 85 ? 24.922 12.133 11 1 85.31 85 LEU B N 1
ATOM 3269 C CA . LEU B 1 85 ? 24.062 12.703 12.023 1 85.31 85 LEU B CA 1
ATOM 3270 C C . LEU B 1 85 ? 23.438 14 11.539 1 85.31 85 LEU B C 1
ATOM 3272 O O . LEU B 1 85 ? 24.125 14.898 11.062 1 85.31 85 LEU B O 1
ATOM 3276 N N . PHE B 1 86 ? 22.156 14.016 11.578 1 88.19 86 PHE B N 1
ATOM 3277 C CA . PHE B 1 86 ? 21.391 15.234 11.281 1 88.19 86 PHE B CA 1
ATOM 3278 C C . PHE B 1 86 ? 20.875 15.875 12.555 1 88.19 86 PHE B C 1
ATOM 3280 O O . PHE B 1 86 ? 20.297 15.188 13.414 1 88.19 86 PHE B O 1
ATOM 3287 N N . THR B 1 87 ? 21.125 17.125 12.688 1 89.25 87 THR B N 1
ATOM 3288 C CA . THR B 1 87 ? 20.625 17.859 13.852 1 89.25 87 THR B CA 1
ATOM 3289 C C . THR B 1 87 ? 19.844 19.094 13.43 1 89.25 87 THR B C 1
ATOM 3291 O O . THR B 1 87 ? 20.266 19.828 12.531 1 89.25 87 THR B O 1
ATOM 3294 N N . SER B 1 88 ? 18.734 19.266 14.055 1 91.56 88 SER B N 1
ATOM 3295 C CA . SER B 1 88 ? 17.953 20.453 13.789 1 91.56 88 SER B CA 1
ATOM 3296 C C . SER B 1 88 ? 18.734 21.719 14.133 1 91.56 88 SER B C 1
ATOM 3298 O O . SER B 1 88 ? 19.516 21.734 15.086 1 91.56 88 SER B O 1
ATOM 3300 N N . SER B 1 89 ? 18.422 22.734 13.414 1 88.38 89 SER B N 1
ATOM 3301 C CA . SER B 1 89 ? 19.047 24.016 13.695 1 88.38 89 SER B CA 1
ATOM 3302 C C . SER B 1 89 ? 18.547 24.609 15.008 1 88.38 89 SER B C 1
ATOM 3304 O O . SER B 1 89 ? 19.188 25.5 15.586 1 88.38 89 SER B O 1
ATOM 3306 N N . ARG B 1 90 ? 17.453 24.156 15.422 1 88.5 90 ARG B N 1
ATOM 3307 C CA . ARG B 1 90 ? 16.906 24.578 16.703 1 88.5 90 ARG B CA 1
ATOM 3308 C C . ARG B 1 90 ? 17.094 23.5 17.766 1 88.5 90 ARG B C 1
ATOM 3310 O O . ARG B 1 90 ? 16.953 22.312 17.484 1 88.5 90 ARG B O 1
ATOM 3317 N N . VAL B 1 91 ? 17.344 23.953 18.922 1 86.88 91 VAL B N 1
ATOM 3318 C CA . VAL B 1 91 ? 17.609 23.047 20.031 1 86.88 91 VAL B CA 1
ATOM 3319 C C . VAL B 1 91 ? 16.359 22.219 20.328 1 86.88 91 VAL B C 1
ATOM 3321 O O . VAL B 1 91 ? 16.469 21.031 20.641 1 86.88 91 VAL B O 1
ATOM 3324 N N . ASP B 1 92 ? 15.273 22.828 20.188 1 88.12 92 ASP B N 1
ATOM 3325 C CA . ASP B 1 92 ? 14.023 22.125 20.453 1 88.12 92 ASP B CA 1
ATOM 3326 C C . ASP B 1 92 ? 13.359 21.672 19.141 1 88.12 92 ASP B C 1
ATOM 3328 O O . ASP B 1 92 ? 12.172 21.359 19.125 1 88.12 92 ASP B O 1
ATOM 3332 N N . GLY B 1 93 ? 14.195 21.766 18.125 1 91.62 93 GLY B N 1
ATOM 3333 C CA . GLY B 1 93 ? 13.648 21.391 16.828 1 91.62 93 GLY B CA 1
ATOM 3334 C C . GLY B 1 93 ? 13.477 19.906 16.656 1 91.62 93 GLY B C 1
ATOM 3335 O O . GLY B 1 93 ? 13.844 19.125 17.531 1 91.62 93 GLY B O 1
ATOM 3336 N N . ARG B 1 94 ? 12.797 19.531 15.625 1 94.75 94 ARG B N 1
ATOM 3337 C CA . ARG B 1 94 ? 12.562 18.141 15.258 1 94.75 94 ARG B CA 1
ATOM 3338 C C . ARG B 1 94 ? 12.859 17.906 13.781 1 94.75 94 ARG B C 1
ATOM 3340 O O . ARG B 1 94 ? 12.922 18.859 12.992 1 94.75 94 ARG B O 1
ATOM 3347 N N . LEU B 1 95 ? 13.117 16.703 13.508 1 94.81 95 LEU B N 1
ATOM 3348 C CA . LEU B 1 95 ? 13.391 16.312 12.125 1 94.81 95 LEU B CA 1
ATOM 3349 C C . LEU B 1 95 ? 12.375 15.289 11.641 1 94.81 95 LEU B C 1
ATOM 3351 O O . LEU B 1 95 ? 11.75 14.594 12.445 1 94.81 95 LEU B O 1
ATOM 3355 N N . CYS B 1 96 ? 12.141 15.297 10.391 1 95.5 96 CYS B N 1
ATOM 3356 C CA . CYS B 1 96 ? 11.312 14.273 9.758 1 95.5 96 CYS B CA 1
ATOM 3357 C C . CYS B 1 96 ? 12.086 13.539 8.672 1 95.5 96 CYS B C 1
ATOM 3359 O O . CYS B 1 96 ? 12.82 14.156 7.898 1 95.5 96 CYS B O 1
ATOM 3361 N N . VAL B 1 97 ? 11.961 12.289 8.688 1 94.62 97 VAL B N 1
ATOM 3362 C CA . VAL B 1 97 ? 12.445 11.477 7.578 1 94.62 97 VAL B CA 1
ATOM 3363 C C . VAL B 1 97 ? 11.289 11.141 6.637 1 94.62 97 VAL B C 1
ATOM 3365 O O . VAL B 1 97 ? 10.25 10.656 7.078 1 94.62 97 VAL B O 1
ATOM 3368 N N . MET B 1 98 ? 11.5 11.445 5.391 1 91.75 98 MET B N 1
ATOM 3369 C CA . MET B 1 98 ? 10.43 11.281 4.41 1 91.75 98 MET B CA 1
ATOM 3370 C C . MET B 1 98 ? 10.875 10.375 3.27 1 91.75 98 MET B C 1
ATOM 3372 O O . MET B 1 98 ? 12.039 10.398 2.865 1 91.75 98 MET B O 1
ATOM 3376 N N . GLN B 1 99 ? 9.953 9.586 2.85 1 85.44 99 GLN B N 1
ATOM 3377 C CA . GLN B 1 99 ? 10.094 8.789 1.638 1 85.44 99 GLN B CA 1
ATOM 3378 C C . GLN B 1 99 ? 9.148 9.281 0.544 1 85.44 99 GLN B C 1
ATOM 3380 O O . GLN B 1 99 ? 7.938 9.047 0.614 1 85.44 99 GLN B O 1
ATOM 3385 N N . ASP B 1 100 ? 9.812 10.094 -0.315 1 74.81 100 ASP B N 1
ATOM 3386 C CA . ASP B 1 100 ? 9.031 10.656 -1.406 1 74.81 100 ASP B CA 1
ATOM 3387 C C . ASP B 1 100 ? 9.156 9.812 -2.672 1 74.81 100 ASP B C 1
ATOM 3389 O O . ASP B 1 100 ? 10.266 9.492 -3.098 1 74.81 100 ASP B O 1
ATOM 3393 N N . GLY B 1 101 ? 7.996 9.391 -3.107 1 72.12 101 GLY B N 1
ATOM 3394 C CA . GLY B 1 101 ? 8.047 8.531 -4.281 1 72.12 101 GLY B CA 1
ATOM 3395 C C . GLY B 1 101 ? 7.887 7.059 -3.951 1 72.12 101 GLY B C 1
ATOM 3396 O O . GLY B 1 101 ? 7.172 6.699 -3.014 1 72.12 101 GLY B O 1
ATOM 3397 N N . PRO B 1 102 ? 8.594 6.262 -4.766 1 75.56 102 PRO B N 1
ATOM 3398 C CA . PRO B 1 102 ? 8.508 4.82 -4.523 1 75.56 102 PRO B CA 1
ATOM 3399 C C . PRO B 1 102 ? 9.18 4.398 -3.221 1 75.56 102 PRO B C 1
ATOM 3401 O O . PRO B 1 102 ? 10.086 5.082 -2.74 1 75.56 102 PRO B O 1
ATOM 3404 N N . VAL B 1 103 ? 8.711 3.312 -2.75 1 81.56 103 VAL B N 1
ATOM 3405 C CA . VAL B 1 103 ? 9.328 2.738 -1.557 1 81.56 103 VAL B CA 1
ATOM 3406 C C . VAL B 1 103 ? 10.773 2.344 -1.855 1 81.56 103 VAL B C 1
ATOM 3408 O O . VAL B 1 103 ? 11.055 1.751 -2.898 1 81.56 103 VAL B O 1
ATOM 3411 N N . ASN B 1 104 ? 11.656 2.74 -0.972 1 81.56 104 ASN B N 1
ATOM 3412 C CA . ASN B 1 104 ? 13.078 2.436 -1.144 1 81.56 104 ASN B CA 1
ATOM 3413 C C . ASN B 1 104 ? 13.352 0.945 -0.975 1 81.56 104 ASN B C 1
ATOM 3415 O O . ASN B 1 104 ? 12.781 0.298 -0.098 1 81.56 104 ASN B O 1
ATOM 3419 N N . VAL B 1 105 ? 14.227 0.508 -1.856 1 83.5 105 VAL B N 1
ATOM 3420 C CA . VAL B 1 105 ? 14.641 -0.89 -1.786 1 83.5 105 VAL B CA 1
ATOM 3421 C C . VAL B 1 105 ? 16.156 -0.986 -1.872 1 83.5 105 VAL B C 1
ATOM 3423 O O . VAL B 1 105 ? 16.781 -0.315 -2.697 1 83.5 105 VAL B O 1
ATOM 3426 N N . ILE B 1 106 ? 16.75 -1.765 -0.991 1 88.5 106 ILE B N 1
ATOM 3427 C CA . ILE B 1 106 ? 18.172 -2.076 -1.098 1 88.5 106 ILE B CA 1
ATOM 3428 C C . ILE B 1 106 ? 18.359 -3.336 -1.938 1 88.5 106 ILE B C 1
ATOM 3430 O O . ILE B 1 106 ? 17.812 -4.391 -1.621 1 88.5 106 ILE B O 1
ATOM 3434 N N . LYS B 1 107 ? 19.188 -3.209 -2.895 1 87.88 107 LYS B N 1
ATOM 3435 C CA . LYS B 1 107 ? 19.297 -4.285 -3.873 1 87.88 107 LYS B CA 1
ATOM 3436 C C . LYS B 1 107 ? 20.594 -5.074 -3.672 1 87.88 107 LYS B C 1
ATOM 3438 O O . LYS B 1 107 ? 20.891 -6.004 -4.426 1 87.88 107 LYS B O 1
ATOM 3443 N N . ASP B 1 108 ? 21.406 -4.676 -2.717 1 88.5 108 ASP B N 1
ATOM 3444 C CA . ASP B 1 108 ? 22.609 -5.422 -2.34 1 88.5 108 ASP B CA 1
ATOM 3445 C C . ASP B 1 108 ? 22.422 -6.125 -0.996 1 88.5 108 ASP B C 1
ATOM 3447 O O . ASP B 1 108 ? 22.156 -5.473 0.019 1 88.5 108 ASP B O 1
ATOM 3451 N N . SER B 1 109 ? 22.578 -7.375 -0.98 1 89.62 109 SER B N 1
ATOM 3452 C CA . SER B 1 109 ? 22.25 -8.18 0.192 1 89.62 109 SER B CA 1
ATOM 3453 C C . SER B 1 109 ? 23.25 -7.934 1.324 1 89.62 109 SER B C 1
ATOM 3455 O O . SER B 1 109 ? 23.016 -8.344 2.463 1 89.62 109 SER B O 1
ATOM 3457 N N . ASN B 1 110 ? 24.328 -7.219 1.039 1 91.25 110 ASN B N 1
ATOM 3458 C CA . ASN B 1 110 ? 25.359 -7.008 2.055 1 91.25 110 ASN B CA 1
ATOM 3459 C C . ASN B 1 110 ? 25.266 -5.609 2.66 1 91.25 110 ASN B C 1
ATOM 3461 O O . ASN B 1 110 ? 26.188 -5.164 3.338 1 91.25 110 ASN B O 1
ATOM 3465 N N . VAL B 1 111 ? 24.203 -4.988 2.328 1 89.38 111 VAL B N 1
ATOM 3466 C CA . VAL B 1 111 ? 24.078 -3.625 2.832 1 89.38 111 VAL B CA 1
ATOM 3467 C C . VAL B 1 111 ? 22.781 -3.488 3.633 1 89.38 111 VAL B C 1
ATOM 3469 O O . VAL B 1 111 ? 21.766 -4.105 3.297 1 89.38 111 VAL B O 1
ATOM 3472 N N . GLU B 1 112 ? 22.875 -2.734 4.684 1 91.19 112 GLU B N 1
ATOM 3473 C CA . GLU B 1 112 ? 21.672 -2.354 5.434 1 91.19 112 GLU B CA 1
ATOM 3474 C C . GLU B 1 112 ? 21.688 -0.867 5.777 1 91.19 112 GLU B C 1
ATOM 3476 O O . GLU B 1 112 ? 22.766 -0.264 5.898 1 91.19 112 GLU B O 1
ATOM 3481 N N . MET B 1 113 ? 20.562 -0.376 5.836 1 90.19 113 MET B N 1
ATOM 3482 C CA . MET B 1 113 ? 20.391 1 6.289 1 90.19 113 MET B CA 1
ATOM 3483 C C . MET B 1 113 ? 19.641 1.04 7.617 1 90.19 113 MET B C 1
ATOM 3485 O O . MET B 1 113 ? 18.641 0.346 7.793 1 90.19 113 MET B O 1
ATOM 3489 N N . ILE B 1 114 ? 20.172 1.88 8.508 1 92.31 114 ILE B N 1
ATOM 3490 C CA . ILE B 1 114 ? 19.547 2.02 9.82 1 92.31 114 ILE B CA 1
ATOM 3491 C C . ILE B 1 114 ? 19.281 3.494 10.109 1 92.31 114 ILE B C 1
ATOM 3493 O O . ILE B 1 114 ? 20.172 4.328 9.977 1 92.31 114 ILE B O 1
ATOM 3497 N N . VAL B 1 115 ? 18.109 3.828 10.445 1 93.56 115 VAL B N 1
ATOM 3498 C CA . VAL B 1 115 ? 17.734 5.168 10.883 1 93.56 115 VAL B CA 1
ATOM 3499 C C . VAL B 1 115 ? 17.406 5.145 12.375 1 93.56 115 VAL B C 1
ATOM 3501 O O . VAL B 1 115 ? 16.594 4.332 12.828 1 93.56 115 VAL B O 1
ATOM 3504 N N . LYS B 1 116 ? 18.016 6.051 13.109 1 94.38 116 LYS B N 1
ATOM 3505 C CA . LYS B 1 116 ? 17.828 6.066 14.562 1 94.38 116 LYS B CA 1
ATOM 3506 C C . LYS B 1 116 ? 17.5 7.473 15.055 1 94.38 116 LYS B C 1
ATOM 3508 O O . LYS B 1 116 ? 18.016 8.461 14.531 1 94.38 116 LYS B O 1
ATOM 3513 N N . GLU B 1 117 ? 16.719 7.531 15.969 1 95.75 117 GLU B N 1
ATOM 3514 C CA . GLU B 1 117 ? 16.531 8.688 16.844 1 95.75 117 GLU B CA 1
ATOM 3515 C C . GLU B 1 117 ? 17.156 8.453 18.219 1 95.75 117 GLU B C 1
ATOM 3517 O O . GLU B 1 117 ? 16.641 7.664 19.016 1 95.75 117 GLU B O 1
ATOM 3522 N N . ASN B 1 118 ? 18.203 9.133 18.359 1 90.31 118 ASN B N 1
ATOM 3523 C CA . ASN B 1 118 ? 19.016 8.82 19.516 1 90.31 118 ASN B CA 1
ATOM 3524 C C . ASN B 1 118 ? 19.438 7.352 19.547 1 90.31 118 ASN B C 1
ATOM 3526 O O . ASN B 1 118 ? 20.125 6.883 18.641 1 90.31 118 ASN B O 1
ATOM 3530 N N . THR B 1 119 ? 18.938 6.602 20.484 1 90.5 119 THR B N 1
ATOM 3531 C CA . THR B 1 119 ? 19.312 5.199 20.578 1 90.5 119 THR B CA 1
ATOM 3532 C C . THR B 1 119 ? 18.203 4.293 20.047 1 90.5 119 THR B C 1
ATOM 3534 O O . THR B 1 119 ? 18.406 3.086 19.906 1 90.5 119 THR B O 1
ATOM 3537 N N . LYS B 1 120 ? 17.172 4.906 19.734 1 95.12 120 LYS B N 1
ATOM 3538 C CA . LYS B 1 120 ? 16.031 4.121 19.297 1 95.12 120 LYS B CA 1
ATOM 3539 C C . LYS B 1 120 ? 16.031 3.953 17.781 1 95.12 120 LYS B C 1
ATOM 3541 O O . LYS B 1 120 ? 16.141 4.934 17.031 1 95.12 120 LYS B O 1
ATOM 3546 N N . THR B 1 121 ? 15.953 2.719 17.391 1 96.19 121 THR B N 1
ATOM 3547 C CA . THR B 1 121 ? 15.844 2.457 15.953 1 96.19 121 THR B CA 1
ATOM 3548 C C . THR B 1 121 ? 14.453 2.822 15.445 1 96.19 121 THR B C 1
ATOM 3550 O O . THR B 1 121 ? 13.453 2.297 15.93 1 96.19 121 THR B O 1
ATOM 3553 N N . VAL B 1 122 ? 14.391 3.762 14.484 1 95.44 122 VAL B N 1
ATOM 3554 C CA . VAL B 1 122 ? 13.141 4.148 13.836 1 95.44 122 VAL B CA 1
ATOM 3555 C C . VAL B 1 122 ? 12.734 3.076 12.828 1 95.44 122 VAL B C 1
ATOM 3557 O O . VAL B 1 122 ? 11.617 2.564 12.867 1 95.44 122 VAL B O 1
ATOM 3560 N N . PHE B 1 123 ? 13.633 2.75 11.914 1 94.75 123 PHE B N 1
ATOM 3561 C CA . PHE B 1 123 ? 13.43 1.629 11 1 94.75 123 PHE B CA 1
ATOM 3562 C C . PHE B 1 123 ? 14.758 1.127 10.445 1 94.75 123 PHE B C 1
ATOM 3564 O O . PHE B 1 123 ? 15.781 1.808 10.562 1 94.75 123 PHE B O 1
ATOM 3571 N N . GLU B 1 124 ? 14.695 -0.069 9.953 1 94.44 124 GLU B N 1
ATOM 3572 C CA . GLU B 1 124 ? 15.797 -0.707 9.25 1 94.44 124 GLU B CA 1
ATOM 3573 C C . GLU B 1 124 ? 15.383 -1.146 7.848 1 94.44 124 GLU B C 1
ATOM 3575 O O . GLU B 1 124 ? 14.289 -1.675 7.656 1 94.44 124 GLU B O 1
ATOM 3580 N N . LEU B 1 125 ? 16.203 -0.825 6.934 1 91.94 125 LEU B N 1
ATOM 3581 C CA . LEU B 1 125 ? 16.031 -1.318 5.574 1 91.94 125 LEU B CA 1
ATOM 3582 C C . LEU B 1 125 ? 17.125 -2.326 5.219 1 91.94 125 LEU B C 1
ATOM 3584 O O . LEU B 1 125 ? 18.312 -2.006 5.27 1 91.94 125 LEU B O 1
ATOM 3588 N N . LYS B 1 126 ? 16.656 -3.426 4.891 1 92.75 126 LYS B N 1
ATOM 3589 C CA . LYS B 1 126 ? 17.547 -4.508 4.488 1 92.75 126 LYS B CA 1
ATOM 3590 C C . LYS B 1 126 ? 17.312 -4.906 3.033 1 92.75 126 LYS B C 1
ATOM 3592 O O . LYS B 1 126 ? 16.719 -4.145 2.264 1 92.75 126 LYS B O 1
ATOM 3597 N N . TYR B 1 127 ? 17.938 -6.004 2.752 1 93 127 TYR B N 1
ATOM 3598 C CA . TYR B 1 127 ? 17.828 -6.5 1.384 1 93 127 TYR B CA 1
ATOM 3599 C C . TYR B 1 127 ? 16.375 -6.734 0.998 1 93 127 TYR B C 1
ATOM 3601 O O . TYR B 1 127 ? 15.555 -7.121 1.838 1 93 127 TYR B O 1
ATOM 3609 N N . TYR B 1 128 ? 16.062 -6.484 -0.285 1 92.12 128 TYR B N 1
ATOM 3610 C CA . TYR B 1 128 ? 14.75 -6.77 -0.835 1 92.12 128 TYR B CA 1
ATOM 3611 C C . TYR B 1 128 ? 14.242 -8.125 -0.364 1 92.12 128 TYR B C 1
ATOM 3613 O O . TYR B 1 128 ? 15 -9.102 -0.33 1 92.12 128 TYR B O 1
ATOM 3621 N N . PRO B 1 129 ? 13 -8.172 0.134 1 93.19 129 PRO B N 1
ATOM 3622 C CA . PRO B 1 129 ? 11.891 -7.238 -0.06 1 93.19 129 PRO B CA 1
ATOM 3623 C C . PRO B 1 129 ? 11.641 -6.355 1.161 1 93.19 129 PRO B C 1
ATOM 3625 O O . PRO B 1 129 ? 10.531 -5.852 1.348 1 93.19 129 PRO B O 1
ATOM 3628 N N . SER B 1 130 ? 12.641 -6.23 1.979 1 91.69 130 SER B N 1
ATOM 3629 C CA . SER B 1 130 ? 12.516 -5.336 3.123 1 91.69 130 SER B CA 1
ATOM 3630 C C . SER B 1 130 ? 12.125 -3.928 2.682 1 91.69 130 SER B C 1
ATOM 3632 O O . SER B 1 130 ? 12.656 -3.412 1.695 1 91.69 130 SER B O 1
ATOM 3634 N N . SER B 1 131 ? 11.133 -3.365 3.387 1 87.75 131 SER B N 1
ATOM 3635 C CA . SER B 1 131 ? 10.672 -2.033 3.008 1 87.75 131 SER B CA 1
ATOM 3636 C C . SER B 1 131 ? 10.172 -1.255 4.219 1 87.75 131 SER B C 1
ATOM 3638 O O . SER B 1 131 ? 9.852 -1.846 5.254 1 87.75 131 SER B O 1
ATOM 3640 N N . TRP B 1 132 ? 10.273 0.005 4.102 1 88.94 132 TRP B N 1
ATOM 3641 C CA . TRP B 1 132 ? 9.672 0.929 5.055 1 88.94 132 TRP B CA 1
ATOM 3642 C C . TRP B 1 132 ? 8.398 1.548 4.48 1 88.94 132 TRP B C 1
ATOM 3644 O O . TRP B 1 132 ? 8.461 2.387 3.578 1 88.94 132 TRP B O 1
ATOM 3654 N N . LEU B 1 133 ? 7.25 1.16 5.07 1 84.88 133 LEU B N 1
ATOM 3655 C CA . LEU B 1 133 ? 5.973 1.489 4.441 1 84.88 133 LEU B CA 1
ATOM 3656 C C . LEU B 1 133 ? 5.336 2.701 5.113 1 84.88 133 LEU B C 1
ATOM 3658 O O . LEU B 1 133 ? 4.141 2.689 5.418 1 84.88 133 LEU B O 1
ATOM 3662 N N . LEU B 1 134 ? 6.113 3.678 5.445 1 90.12 134 LEU B N 1
ATOM 3663 C CA . LEU B 1 134 ? 5.605 4.961 5.922 1 90.12 134 LEU B CA 1
ATOM 3664 C C . LEU B 1 134 ? 6.074 6.098 5.02 1 90.12 134 LEU B C 1
ATOM 3666 O O . LEU B 1 134 ? 7.18 6.055 4.48 1 90.12 134 LEU B O 1
ATOM 3670 N N . ARG B 1 135 ? 5.254 7.016 4.922 1 91.38 135 ARG B N 1
ATOM 3671 C CA . ARG B 1 135 ? 5.609 8.195 4.141 1 91.38 135 ARG B CA 1
ATOM 3672 C C . ARG B 1 135 ? 6.57 9.094 4.914 1 91.38 135 ARG B C 1
ATOM 3674 O O . ARG B 1 135 ? 7.441 9.734 4.32 1 91.38 135 ARG B O 1
ATOM 3681 N N . GLU B 1 136 ? 6.262 9.125 6.207 1 94.56 136 GLU B N 1
ATOM 3682 C CA . GLU B 1 136 ? 7 10.078 7.035 1 94.56 136 GLU B CA 1
ATOM 3683 C C . GLU B 1 136 ? 7.051 9.617 8.492 1 94.56 136 GLU B C 1
ATOM 3685 O O . GLU B 1 136 ? 6.09 9.031 8.992 1 94.56 136 GLU B O 1
ATOM 3690 N N . TYR B 1 137 ? 8.227 9.867 9.055 1 96.5 137 TYR B N 1
ATOM 3691 C CA . TYR B 1 137 ? 8.391 9.789 10.5 1 96.5 137 TYR B CA 1
ATOM 3692 C C . TYR B 1 137 ? 9.07 11.047 11.039 1 96.5 137 TYR B C 1
ATOM 3694 O O . TYR B 1 137 ? 10.148 11.422 10.578 1 96.5 137 TYR B O 1
ATOM 3702 N N . CYS B 1 138 ? 8.422 11.625 12 1 96.75 138 CYS B N 1
ATOM 3703 C CA . CYS B 1 138 ? 9.023 12.797 12.625 1 96.75 138 CYS B CA 1
ATOM 3704 C C . CYS B 1 138 ? 9.508 12.469 14.031 1 96.75 138 CYS B C 1
ATOM 3706 O O . CYS B 1 138 ? 8.781 11.859 14.82 1 96.75 138 CYS B O 1
ATOM 3708 N N . THR B 1 139 ? 10.633 12.945 14.32 1 96.19 139 THR B N 1
ATOM 3709 C CA . THR B 1 139 ? 11.289 12.648 15.586 1 96.19 139 THR B CA 1
ATOM 3710 C C . THR B 1 139 ? 10.648 13.43 16.734 1 96.19 139 THR B C 1
ATOM 3712 O O . THR B 1 139 ? 9.93 14.406 16.484 1 96.19 139 THR B O 1
ATOM 3715 N N . LYS B 1 140 ? 10.969 12.992 17.906 1 93.81 140 LYS B N 1
ATOM 3716 C CA . LYS B 1 140 ? 10.641 13.758 19.109 1 93.81 140 LYS B CA 1
ATOM 3717 C C . LYS B 1 140 ? 11.844 14.555 19.594 1 93.81 140 LYS B C 1
ATOM 3719 O O . LYS B 1 140 ? 11.695 15.469 20.422 1 93.81 140 LYS B O 1
ATOM 3724 N N . SER B 1 141 ? 13.023 14.195 19.109 1 93.75 141 SER B N 1
ATOM 3725 C CA . SER B 1 141 ? 14.266 14.867 19.469 1 93.75 141 SER B CA 1
ATOM 3726 C C . SER B 1 141 ? 14.789 15.711 18.297 1 93.75 141 SER B C 1
ATOM 3728 O O . SER B 1 141 ? 14.219 15.695 17.203 1 93.75 141 SER B O 1
ATOM 3730 N N . ALA B 1 142 ? 15.938 16.422 18.609 1 94.31 142 ALA B N 1
ATOM 3731 C CA . ALA B 1 142 ? 16.469 17.359 17.625 1 94.31 142 ALA B CA 1
ATOM 3732 C C . ALA B 1 142 ? 17.469 16.656 16.703 1 94.31 142 ALA B C 1
ATOM 3734 O O . ALA B 1 142 ? 18.078 17.297 15.836 1 94.31 142 ALA B O 1
ATOM 3735 N N . SER B 1 143 ? 17.562 15.359 16.812 1 91.56 143 SER B N 1
ATOM 3736 C CA . SER B 1 143 ? 18.594 14.703 16.031 1 91.56 143 SER B CA 1
ATOM 3737 C C . SER B 1 143 ? 18.125 13.359 15.5 1 91.56 143 SER B C 1
ATOM 3739 O O . SER B 1 143 ? 17.234 12.727 16.078 1 91.56 143 SER B O 1
ATOM 3741 N N . LEU B 1 144 ? 18.672 13.008 14.406 1 93 144 LEU B N 1
ATOM 3742 C CA . LEU B 1 144 ? 18.422 11.75 13.703 1 93 144 LEU B CA 1
ATOM 3743 C C . LEU B 1 144 ? 19.688 11.273 12.992 1 93 144 LEU B C 1
ATOM 3745 O O . LEU B 1 144 ? 20.422 12.07 12.406 1 93 144 LEU B O 1
ATOM 3749 N N . SER B 1 145 ? 19.922 10.023 13.109 1 89.81 145 SER B N 1
ATOM 3750 C CA . SER B 1 145 ? 21.078 9.484 12.398 1 89.81 145 SER B CA 1
ATOM 3751 C C . SER B 1 145 ? 20.641 8.492 11.32 1 89.81 145 SER B C 1
ATOM 3753 O O . SER B 1 145 ? 19.703 7.73 11.516 1 89.81 145 SER B O 1
ATOM 3755 N N . VAL B 1 146 ? 21.281 8.516 10.242 1 88.19 146 VAL B N 1
ATOM 3756 C CA . VAL B 1 146 ? 21.125 7.574 9.141 1 88.19 146 VAL B CA 1
ATOM 3757 C C . VAL B 1 146 ? 22.453 6.871 8.859 1 88.19 146 VAL B C 1
ATOM 3759 O O . VAL B 1 146 ? 23.469 7.523 8.586 1 88.19 146 VAL B O 1
ATOM 3762 N N . ALA B 1 147 ? 22.391 5.598 8.969 1 85.38 147 ALA B N 1
ATOM 3763 C CA . ALA B 1 147 ? 23.609 4.832 8.727 1 85.38 147 ALA B CA 1
ATOM 3764 C C . ALA B 1 147 ? 23.422 3.848 7.574 1 85.38 147 ALA B C 1
ATOM 3766 O O . ALA B 1 147 ? 22.375 3.219 7.457 1 85.38 147 ALA B O 1
ATOM 3767 N N . LEU B 1 148 ? 24.312 3.832 6.727 1 85.62 148 LEU B N 1
ATOM 3768 C CA . LEU B 1 148 ? 24.469 2.803 5.703 1 85.62 148 LEU B CA 1
ATOM 3769 C C . LEU B 1 148 ? 25.719 1.976 5.938 1 85.62 148 LEU B C 1
ATOM 3771 O O . LEU B 1 148 ? 26.828 2.518 5.965 1 85.62 148 LEU B O 1
ATOM 3775 N N . LYS B 1 149 ? 25.516 0.651 6.117 1 85.19 149 LYS B N 1
ATOM 3776 C CA . LYS B 1 149 ? 26.688 -0.139 6.484 1 85.19 149 LYS B CA 1
ATOM 3777 C C . LYS B 1 149 ? 26.656 -1.512 5.82 1 85.19 149 LYS B C 1
ATOM 3779 O O . LYS B 1 149 ? 25.578 -2.01 5.465 1 85.19 149 LYS B O 1
ATOM 3784 N N . LYS B 1 150 ? 27.781 -2.082 5.828 1 86.5 150 LYS B N 1
ATOM 3785 C CA . LYS B 1 150 ? 27.922 -3.469 5.391 1 86.5 150 LYS B CA 1
ATOM 3786 C C . LYS B 1 150 ? 27.547 -4.438 6.508 1 86.5 150 LYS B C 1
ATOM 3788 O O . LYS B 1 150 ? 27.875 -4.211 7.672 1 86.5 150 LYS B O 1
ATOM 3793 N N . ILE B 1 151 ? 26.938 -5.449 6.098 1 90.69 151 ILE B N 1
ATOM 3794 C CA . ILE B 1 151 ? 26.625 -6.512 7.047 1 90.69 151 ILE B CA 1
ATOM 3795 C C . ILE B 1 151 ? 27.859 -7.371 7.293 1 90.69 151 ILE B C 1
ATOM 3797 O O . ILE B 1 151 ? 28.219 -7.625 8.445 1 90.69 151 ILE B O 1
ATOM 3801 N N . ASN B 1 152 ? 28.391 -7.793 6.156 1 90 152 ASN B N 1
ATOM 3802 C CA . ASN B 1 152 ? 29.672 -8.5 6.172 1 90 152 ASN B CA 1
ATOM 3803 C C . ASN B 1 152 ? 30.781 -7.645 5.57 1 90 152 ASN B C 1
ATOM 3805 O O . ASN B 1 152 ? 30.797 -7.391 4.367 1 90 152 ASN B O 1
ATOM 3809 N N . LYS B 1 153 ? 31.812 -7.34 6.359 1 84.38 153 LYS B N 1
ATOM 3810 C CA . LYS B 1 153 ? 32.875 -6.418 5.969 1 84.38 153 LYS B CA 1
ATOM 3811 C C . LYS B 1 153 ? 33.719 -7.004 4.852 1 84.38 153 LYS B C 1
ATOM 3813 O O . LYS B 1 153 ? 34.375 -6.27 4.117 1 84.38 153 LYS B O 1
ATOM 3818 N N . ARG B 1 154 ? 33.688 -8.258 4.664 1 85.94 154 ARG B N 1
ATOM 3819 C CA . ARG B 1 154 ? 34.594 -8.922 3.707 1 85.94 154 ARG B CA 1
ATOM 3820 C C . ARG B 1 154 ? 33.938 -9.008 2.332 1 85.94 154 ARG B C 1
ATOM 3822 O O . ARG B 1 154 ? 34.594 -9.281 1.335 1 85.94 154 ARG B O 1
ATOM 3829 N N . VAL B 1 155 ? 32.656 -8.797 2.279 1 86.5 155 VAL B N 1
ATOM 3830 C CA . VAL B 1 155 ? 31.922 -8.953 1.023 1 86.5 155 VAL B CA 1
ATOM 3831 C C . VAL B 1 155 ? 31.812 -7.598 0.322 1 86.5 155 VAL B C 1
ATOM 3833 O O . VAL B 1 155 ? 31.516 -6.586 0.958 1 86.5 155 VAL B O 1
ATOM 3836 N N . LYS B 1 156 ? 32.094 -7.57 -0.965 1 81.94 15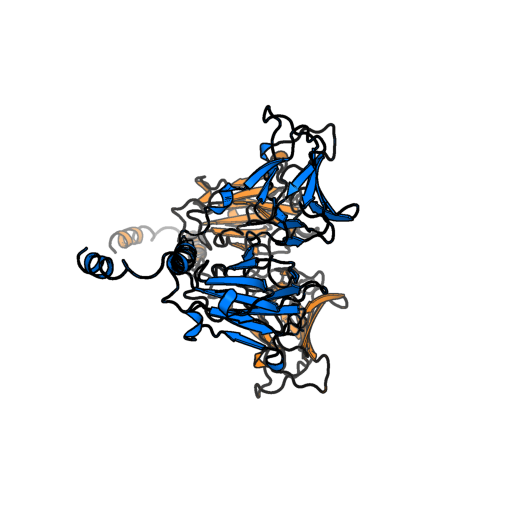6 LYS B N 1
ATOM 3837 C CA . LYS B 1 156 ? 32.031 -6.336 -1.745 1 81.94 156 LYS B CA 1
ATOM 3838 C C . LYS B 1 156 ? 30.578 -5.906 -1.97 1 81.94 156 LYS B C 1
ATOM 3840 O O . LYS B 1 156 ? 29.688 -6.746 -2.1 1 81.94 156 LYS B O 1
ATOM 3845 N N . VAL B 1 157 ? 30.438 -4.598 -1.978 1 82.06 157 VAL B N 1
ATOM 3846 C CA . VAL B 1 157 ? 29.125 -3.998 -2.215 1 82.06 157 VAL B CA 1
ATOM 3847 C C . VAL B 1 157 ? 29.078 -3.408 -3.623 1 82.06 157 VAL B C 1
ATOM 3849 O O . VAL B 1 157 ? 30.031 -2.771 -4.07 1 82.06 157 VAL B O 1
ATOM 3852 N N . ASN B 1 158 ? 27.953 -3.668 -4.266 1 77.75 158 ASN B N 1
ATOM 3853 C CA . ASN B 1 158 ? 27.703 -3.029 -5.555 1 77.75 158 ASN B CA 1
ATOM 3854 C C . ASN B 1 158 ? 27 -1.69 -5.387 1 77.75 158 ASN B C 1
ATOM 3856 O O . ASN B 1 158 ? 25.766 -1.646 -5.266 1 77.75 158 ASN B O 1
ATOM 3860 N N . VAL B 1 159 ? 27.703 -0.704 -5.551 1 70.69 159 VAL B N 1
ATOM 3861 C CA . VAL B 1 159 ? 27.219 0.641 -5.25 1 70.69 159 VAL B CA 1
ATOM 3862 C C . VAL B 1 159 ? 26.125 1.035 -6.246 1 70.69 159 VAL B C 1
ATOM 3864 O O . VAL B 1 159 ? 25.25 1.843 -5.926 1 70.69 159 VAL B O 1
ATOM 3867 N N . LYS B 1 160 ? 26.125 0.539 -7.395 1 67.94 160 LYS B N 1
ATOM 3868 C CA . LYS B 1 160 ? 25.125 0.866 -8.414 1 67.94 160 LYS B CA 1
ATOM 3869 C C . LYS B 1 160 ? 23.734 0.383 -8.008 1 67.94 160 LYS B C 1
ATOM 3871 O O . LYS B 1 160 ? 22.734 0.847 -8.547 1 67.94 160 LYS B O 1
ATOM 3876 N N . LYS B 1 161 ? 23.781 -0.455 -7.023 1 72.81 161 LYS B N 1
ATOM 3877 C CA . LYS B 1 161 ? 22.516 -1.055 -6.582 1 72.81 161 LYS B CA 1
ATOM 3878 C C . LYS B 1 161 ? 21.953 -0.325 -5.367 1 72.81 161 LYS B C 1
ATOM 3880 O O . LYS B 1 161 ? 20.984 -0.776 -4.758 1 72.81 161 LYS B O 1
ATOM 3885 N N . LEU B 1 162 ? 22.625 0.664 -5.047 1 71.69 162 LEU B N 1
ATOM 3886 C CA . LEU B 1 162 ? 22.219 1.333 -3.818 1 71.69 162 LEU B CA 1
ATOM 3887 C C . LEU B 1 162 ? 21.594 2.691 -4.121 1 71.69 162 LEU B C 1
ATOM 3889 O O . LEU B 1 162 ? 22.312 3.68 -4.301 1 71.69 162 LEU B O 1
ATOM 3893 N N . GLU B 1 163 ? 20.469 2.777 -4.625 1 68.06 163 GLU B N 1
ATOM 3894 C CA . GLU B 1 163 ? 19.75 4.043 -4.801 1 68.06 163 GLU B CA 1
ATOM 3895 C C . GLU B 1 163 ? 18.672 4.223 -3.742 1 68.06 163 GLU B C 1
ATOM 3897 O O . GLU B 1 163 ? 17.656 3.525 -3.762 1 68.06 163 GLU B O 1
ATOM 3902 N N . ILE B 1 164 ? 19 4.926 -2.795 1 74.94 164 ILE B N 1
ATOM 3903 C CA . ILE B 1 164 ? 18.047 5.215 -1.723 1 74.94 164 ILE B CA 1
ATOM 3904 C C . ILE B 1 164 ? 17.734 6.707 -1.693 1 74.94 164 ILE B C 1
ATOM 3906 O O . ILE B 1 164 ? 18.656 7.539 -1.732 1 74.94 164 ILE B O 1
ATOM 3910 N N . THR B 1 165 ? 16.5 6.992 -1.744 1 73.5 165 THR B N 1
ATOM 3911 C CA . THR B 1 165 ? 16.078 8.391 -1.72 1 73.5 165 THR B CA 1
ATOM 3912 C C . THR B 1 165 ? 15.258 8.688 -0.473 1 73.5 165 THR B C 1
ATOM 3914 O O . THR B 1 165 ? 14.062 8.383 -0.426 1 73.5 165 THR B O 1
ATOM 3917 N N . LEU B 1 166 ? 15.93 9.164 0.531 1 84.12 166 LEU B N 1
ATOM 3918 C CA . LEU B 1 166 ? 15.25 9.656 1.725 1 84.12 166 LEU B CA 1
ATOM 3919 C C . LEU B 1 166 ? 15.5 11.148 1.908 1 84.12 166 LEU B C 1
ATOM 3921 O O . LEU B 1 166 ? 16.609 11.633 1.685 1 84.12 166 LEU B O 1
ATOM 3925 N N . LYS B 1 167 ? 14.539 11.781 2.295 1 85.88 167 LYS B N 1
ATOM 3926 C CA . LYS B 1 167 ? 14.664 13.203 2.607 1 85.88 167 LYS B CA 1
ATOM 3927 C C . LYS B 1 167 ? 14.617 13.438 4.113 1 85.88 167 LYS B C 1
ATOM 3929 O O . LYS B 1 167 ? 13.805 12.836 4.82 1 85.88 167 LYS B O 1
ATOM 3934 N N . ILE B 1 168 ? 15.57 14.125 4.543 1 89.81 168 ILE B N 1
ATOM 3935 C CA . ILE B 1 168 ? 15.547 14.602 5.922 1 89.81 168 ILE B CA 1
ATOM 3936 C C . ILE B 1 168 ? 15.188 16.094 5.945 1 89.81 168 ILE B C 1
ATOM 3938 O O . ILE B 1 168 ? 15.875 16.906 5.328 1 89.81 168 ILE B O 1
ATOM 3942 N N . VAL B 1 169 ? 14.188 16.406 6.672 1 91.75 169 VAL B N 1
ATOM 3943 C CA . VAL B 1 169 ? 13.742 17.797 6.711 1 91.75 169 VAL B CA 1
ATOM 3944 C C . VAL B 1 169 ? 13.438 18.203 8.148 1 91.75 169 VAL B C 1
ATOM 3946 O O . VAL B 1 169 ? 13.242 17.344 9.016 1 91.75 169 VAL B O 1
ATOM 3949 N N . ASN B 1 170 ? 13.555 19.469 8.305 1 94 170 ASN B N 1
ATOM 3950 C CA . ASN B 1 170 ? 13.039 20.016 9.555 1 94 170 ASN B CA 1
ATOM 3951 C C . ASN B 1 170 ? 11.516 19.906 9.625 1 94 170 ASN B C 1
ATOM 3953 O O . ASN B 1 170 ? 10.828 20.047 8.617 1 94 170 ASN B O 1
ATOM 3957 N N . ILE B 1 171 ? 11.008 19.641 10.773 1 95 171 ILE B N 1
ATOM 3958 C CA . ILE B 1 171 ? 9.57 19.453 10.906 1 95 171 ILE B CA 1
ATOM 3959 C C . ILE B 1 171 ? 8.852 20.734 10.469 1 95 171 ILE B C 1
ATOM 3961 O O . ILE B 1 171 ? 7.668 20.703 10.117 1 95 171 ILE B O 1
ATOM 3965 N N . GLU B 1 172 ? 9.523 21.891 10.508 1 93.19 172 GLU B N 1
ATOM 3966 C CA . GLU B 1 172 ? 8.969 23.188 10.133 1 93.19 172 GLU B CA 1
ATOM 3967 C C . GLU B 1 172 ? 9.109 23.438 8.633 1 93.19 172 GLU B C 1
ATOM 3969 O O . GLU B 1 172 ? 8.719 24.5 8.133 1 93.19 172 GLU B O 1
ATOM 3974 N N . SER B 1 173 ? 9.656 22.406 8 1 91.44 173 SER B N 1
ATOM 3975 C CA . SER B 1 173 ? 9.922 22.562 6.574 1 91.44 173 SER B CA 1
ATOM 3976 C C . SER B 1 173 ? 8.625 22.641 5.781 1 91.44 173 SER B C 1
ATOM 3978 O O . SER B 1 173 ? 7.672 21.906 6.062 1 91.44 173 SER B O 1
ATOM 3980 N N . ARG B 1 174 ? 8.656 23.422 4.746 1 88.69 174 ARG B N 1
ATOM 3981 C CA . ARG B 1 174 ? 7.512 23.531 3.848 1 88.69 174 ARG B CA 1
ATOM 3982 C C . ARG B 1 174 ? 7.531 22.422 2.801 1 88.69 174 ARG B C 1
ATOM 3984 O O . ARG B 1 174 ? 6.641 22.344 1.954 1 88.69 174 ARG B O 1
ATOM 3991 N N . TYR B 1 175 ? 8.477 21.562 2.91 1 87.25 175 TYR B N 1
ATOM 3992 C CA . TYR B 1 175 ? 8.648 20.531 1.893 1 87.25 175 TYR B CA 1
ATOM 3993 C C . TYR B 1 175 ? 7.988 19.219 2.324 1 87.25 175 TYR B C 1
ATOM 3995 O O . TYR B 1 175 ? 8.023 18.234 1.592 1 87.25 175 TYR B O 1
ATOM 4003 N N . ARG B 1 176 ? 7.418 19.203 3.477 1 92.38 176 ARG B N 1
ATOM 4004 C CA . ARG B 1 176 ? 6.684 18.016 3.893 1 92.38 176 ARG B CA 1
ATOM 4005 C C . ARG B 1 176 ? 5.465 17.781 3.004 1 92.38 176 ARG B C 1
ATOM 4007 O O . ARG B 1 176 ? 4.629 18.672 2.844 1 92.38 176 ARG B O 1
ATOM 4014 N N . THR B 1 177 ? 5.457 16.609 2.379 1 91 177 THR B N 1
ATOM 4015 C CA . THR B 1 177 ? 4.441 16.312 1.374 1 91 177 THR B CA 1
ATOM 4016 C C . THR B 1 177 ? 3.83 14.938 1.604 1 91 177 THR B C 1
ATOM 4018 O O . THR B 1 177 ? 4.551 13.953 1.783 1 91 177 THR B O 1
ATOM 4021 N N . LEU B 1 178 ? 2.514 14.891 1.617 1 92.5 178 LEU B N 1
ATOM 4022 C CA . LEU B 1 178 ? 1.729 13.664 1.703 1 92.5 178 LEU B CA 1
ATOM 4023 C C . LEU B 1 178 ? 0.859 13.484 0.463 1 92.5 178 LEU B C 1
ATOM 4025 O O . LEU B 1 178 ? 0.642 14.438 -0.289 1 92.5 178 LEU B O 1
ATOM 4029 N N . TYR B 1 179 ? 0.381 12.227 0.307 1 87.75 179 TYR B N 1
ATOM 4030 C CA . TYR B 1 179 ? -0.437 11.891 -0.854 1 87.75 179 TYR B CA 1
ATOM 4031 C C . TYR B 1 179 ? -1.624 11.023 -0.453 1 87.75 179 TYR B C 1
ATOM 4033 O O . TYR B 1 179 ? -1.583 10.336 0.573 1 87.75 179 TYR B O 1
ATOM 4041 N N . PHE B 1 180 ? -2.627 11.023 -1.325 1 87.75 180 PHE B N 1
ATOM 4042 C CA . PHE B 1 180 ? -3.723 10.078 -1.164 1 87.75 180 PHE B CA 1
ATOM 4043 C C . PHE B 1 180 ? -3.322 8.695 -1.675 1 87.75 180 PHE B C 1
ATOM 4045 O O . PHE B 1 180 ? -3.746 8.281 -2.756 1 87.75 180 PHE B O 1
ATOM 4052 N N . ASN B 1 181 ? -2.6 8.023 -0.855 1 81.56 181 ASN B N 1
ATOM 4053 C CA . ASN B 1 181 ? -2.148 6.684 -1.199 1 81.56 181 ASN B CA 1
ATOM 4054 C C . ASN B 1 181 ? -2.033 5.797 0.038 1 81.56 181 ASN B C 1
ATOM 4056 O O . ASN B 1 181 ? -2.205 6.27 1.163 1 81.56 181 ASN B O 1
ATOM 4060 N N . TYR B 1 182 ? -1.731 4.57 -0.175 1 79.31 182 TYR B N 1
ATOM 4061 C CA . TYR B 1 182 ? -1.729 3.578 0.894 1 79.31 182 TYR B CA 1
ATOM 4062 C C . TYR B 1 182 ? -0.621 3.861 1.899 1 79.31 182 TYR B C 1
ATOM 4064 O O . TYR B 1 182 ? -0.725 3.486 3.07 1 79.31 182 TYR B O 1
ATOM 4072 N N . ILE B 1 183 ? 0.393 4.531 1.481 1 82.19 183 ILE B N 1
ATOM 4073 C CA . ILE B 1 183 ? 1.546 4.758 2.346 1 82.19 183 ILE B CA 1
ATOM 4074 C C . ILE B 1 183 ? 1.283 5.961 3.25 1 82.19 183 ILE B C 1
ATOM 4076 O O . ILE B 1 183 ? 1.742 5.996 4.395 1 82.19 183 ILE B O 1
ATOM 4080 N N . SER B 1 184 ? 0.513 6.875 2.795 1 89.25 184 SER B N 1
ATOM 4081 C CA . SER B 1 184 ? 0.252 8.094 3.551 1 89.25 184 SER B CA 1
ATOM 4082 C C . SER B 1 184 ? -1.01 7.965 4.398 1 89.25 184 SER B C 1
ATOM 4084 O O . SER B 1 184 ? -1.057 8.445 5.531 1 89.25 184 SER B O 1
ATOM 4086 N N . CYS B 1 185 ? -1.93 7.289 3.898 1 91.12 185 CYS B N 1
ATOM 4087 C CA . CYS B 1 185 ? -3.238 7.254 4.543 1 91.12 185 CYS B CA 1
ATOM 4088 C C . CYS B 1 185 ? -3.197 6.422 5.816 1 91.12 185 CYS B C 1
ATOM 4090 O O . CYS B 1 185 ? -2.309 5.586 5.988 1 91.12 185 CYS B O 1
ATOM 4092 N N . SER B 1 186 ? -4.09 6.73 6.707 1 92.62 186 SER B N 1
ATOM 4093 C CA . SER B 1 186 ? -4.348 5.996 7.945 1 92.62 186 SER B CA 1
ATOM 4094 C C . SER B 1 186 ? -3.164 6.09 8.898 1 92.62 186 SER B C 1
ATOM 4096 O O . SER B 1 186 ? -2.84 5.121 9.586 1 92.62 186 SER B O 1
ATOM 4098 N N . ASN B 1 187 ? -2.463 7.18 8.797 1 94.5 187 ASN B N 1
ATOM 4099 C CA . ASN B 1 187 ? -1.34 7.461 9.68 1 94.5 187 ASN B CA 1
ATOM 4100 C C . ASN B 1 187 ? -1.499 8.812 10.375 1 94.5 187 ASN B C 1
ATOM 4102 O O . ASN B 1 187 ? -2.414 9.578 10.055 1 94.5 187 ASN B O 1
ATOM 4106 N N . SER B 1 188 ? -0.661 9.055 11.367 1 96.31 188 SER B N 1
ATOM 4107 C CA . SER B 1 188 ? -0.662 10.297 12.125 1 96.31 188 SER B CA 1
ATOM 4108 C C . SER B 1 188 ? 0.574 11.133 11.812 1 96.31 188 SER B C 1
ATOM 4110 O O . SER B 1 188 ? 1.678 10.602 11.688 1 96.31 188 SER B O 1
ATOM 4112 N N . TYR B 1 189 ? 0.394 12.383 11.695 1 96.94 189 TYR B N 1
ATOM 4113 C CA . TYR B 1 189 ? 1.462 13.312 11.344 1 96.94 189 TYR B CA 1
ATOM 4114 C C . TYR B 1 189 ? 1.506 14.484 12.312 1 96.94 189 TYR B C 1
ATOM 4116 O O . TYR B 1 189 ? 0.542 15.25 12.422 1 96.94 189 TYR B O 1
ATOM 4124 N N . PRO B 1 190 ? 2.588 14.68 12.961 1 97.12 190 PRO B N 1
ATOM 4125 C CA . PRO B 1 190 ? 2.701 15.781 13.914 1 97.12 190 PRO B CA 1
ATOM 4126 C C . PRO B 1 190 ? 2.918 17.125 13.227 1 97.12 190 PRO B C 1
ATOM 4128 O O . PRO B 1 190 ? 3.561 17.203 12.18 1 97.12 190 PRO B O 1
ATOM 4131 N N . LEU B 1 191 ? 2.414 18.156 13.883 1 96.31 191 LEU B N 1
ATOM 4132 C CA . LEU B 1 191 ? 2.635 19.531 13.461 1 96.31 191 LEU B CA 1
ATOM 4133 C C . LEU B 1 191 ? 3.373 20.312 14.539 1 96.31 191 LEU B C 1
ATOM 4135 O O . LEU B 1 191 ? 3.01 20.25 15.719 1 96.31 191 LEU B O 1
ATOM 4139 N N . ARG B 1 192 ? 4.355 21.016 14.141 1 94.56 192 ARG B N 1
ATOM 4140 C CA . ARG B 1 192 ? 5.102 21.984 14.945 1 94.56 192 ARG B CA 1
ATOM 4141 C C . ARG B 1 192 ? 5.629 23.125 14.094 1 94.56 192 ARG B C 1
ATOM 4143 O O . ARG B 1 192 ? 6.695 23.016 13.484 1 94.56 192 ARG B O 1
ATOM 4150 N N . HIS B 1 193 ? 4.828 24.203 14.102 1 91.56 193 HIS B N 1
ATOM 4151 C CA . HIS B 1 193 ? 5.098 25.297 13.156 1 91.56 193 HIS B CA 1
ATOM 4152 C C . HIS B 1 193 ? 5.305 24.75 11.75 1 91.56 193 HIS B C 1
ATOM 4154 O O . HIS B 1 193 ? 6.277 25.125 11.078 1 91.56 193 HIS B O 1
ATOM 4160 N N . SER B 1 194 ? 4.398 23.906 11.438 1 92.38 194 SER B N 1
ATOM 4161 C CA . SER B 1 194 ? 4.605 23.078 10.258 1 92.38 194 SER B CA 1
ATOM 4162 C C . SER B 1 194 ? 3.75 23.562 9.086 1 92.38 194 SER B C 1
ATOM 4164 O O . SER B 1 194 ? 2.787 24.312 9.281 1 92.38 194 SER B O 1
ATOM 4166 N N . TRP B 1 195 ? 4.215 23.156 7.945 1 91.94 195 TRP B N 1
ATOM 4167 C CA . TRP B 1 195 ? 3.471 23.219 6.691 1 91.94 195 TRP B CA 1
ATOM 4168 C C . TRP B 1 195 ? 3.521 21.875 5.961 1 91.94 195 TRP B C 1
ATOM 4170 O O . TRP B 1 195 ? 4.586 21.453 5.508 1 91.94 195 TRP B O 1
ATOM 4180 N N . VAL B 1 196 ? 2.375 21.234 5.887 1 95.69 196 VAL B N 1
ATOM 4181 C CA . VAL B 1 196 ? 2.324 19.938 5.227 1 95.69 196 VAL B CA 1
ATOM 4182 C C . VAL B 1 196 ? 1.369 20 4.035 1 95.69 196 VAL B C 1
ATOM 4184 O O . VAL B 1 196 ? 0.18 20.281 4.203 1 95.69 196 VAL B O 1
ATOM 4187 N N . SER B 1 197 ? 1.918 19.719 2.891 1 94.69 197 SER B N 1
ATOM 4188 C CA . SER B 1 197 ? 1.098 19.703 1.685 1 94.69 197 SER B CA 1
ATOM 4189 C C . SER B 1 197 ? 0.577 18.297 1.387 1 94.69 197 SER B C 1
ATOM 4191 O O . SER B 1 197 ? 1.325 17.328 1.472 1 94.69 197 SER B O 1
ATOM 4193 N N . VAL B 1 198 ? -0.651 18.188 1.057 1 94.69 198 VAL B N 1
ATOM 4194 C CA . VAL B 1 198 ? -1.288 16.922 0.723 1 94.69 198 VAL B CA 1
ATOM 4195 C C . VAL B 1 198 ? -1.854 16.969 -0.694 1 94.69 198 VAL B C 1
ATOM 4197 O O . VAL B 1 198 ? -2.654 17.859 -1.012 1 94.69 198 VAL B O 1
ATOM 4200 N N . TYR B 1 199 ? -1.481 16.016 -1.507 1 90.06 199 TYR B N 1
ATOM 4201 C CA . TYR B 1 199 ? -1.906 15.969 -2.9 1 90.06 199 TYR B CA 1
ATOM 4202 C C . TYR B 1 199 ? -2.713 14.711 -3.191 1 90.06 199 TYR B C 1
ATOM 4204 O O . TYR B 1 199 ? -2.453 13.656 -2.607 1 90.06 199 TYR B O 1
ATOM 4212 N N . ASN B 1 200 ? -3.686 14.852 -4.117 1 87 200 ASN B N 1
ATOM 4213 C CA . ASN B 1 200 ? -4.332 13.641 -4.609 1 87 200 ASN B CA 1
ATOM 4214 C C . ASN B 1 200 ? -3.482 12.938 -5.66 1 87 200 ASN B C 1
ATOM 4216 O O . ASN B 1 200 ? -2.635 13.562 -6.301 1 87 200 ASN B O 1
ATOM 4220 N N . ARG B 1 201 ? -3.707 11.672 -5.695 1 78.38 201 ARG B N 1
ATOM 4221 C CA . ARG B 1 201 ? -3.061 10.852 -6.711 1 78.38 201 ARG B CA 1
ATOM 4222 C C . ARG B 1 201 ? -4.086 10.289 -7.691 1 78.38 201 ARG B C 1
ATOM 4224 O O . ARG B 1 201 ? -5.266 10.156 -7.359 1 78.38 201 ARG B O 1
ATOM 4231 N N . SER B 1 202 ? -3.596 10.141 -8.867 1 73.25 202 SER B N 1
ATOM 4232 C CA . SER B 1 202 ? -4.484 9.555 -9.867 1 73.25 202 SER B CA 1
ATOM 4233 C C . SER B 1 202 ? -5.012 8.195 -9.398 1 73.25 202 SER B C 1
ATOM 4235 O O . SER B 1 202 ? -4.27 7.41 -8.812 1 73.25 202 SER B O 1
ATOM 4237 N N . PRO B 1 203 ? -6.383 8.219 -9.664 1 64.88 203 PRO B N 1
ATOM 4238 C CA . PRO B 1 203 ? -6.926 6.906 -9.297 1 64.88 203 PRO B CA 1
ATOM 4239 C C . PRO B 1 203 ? -6.309 5.766 -10.102 1 64.88 203 PRO B C 1
ATOM 4241 O O . PRO B 1 203 ? -5.941 5.949 -11.258 1 64.88 203 PRO B O 1
ATOM 4244 N N . HIS B 1 204 ? -5.68 4.855 -9.344 1 60.03 204 HIS B N 1
ATOM 4245 C CA . HIS B 1 204 ? -5.176 3.668 -10.031 1 60.03 204 HIS B CA 1
ATOM 4246 C C . HIS B 1 204 ? -6.219 2.555 -10.039 1 60.03 204 HIS B C 1
ATOM 4248 O O . HIS B 1 204 ? -6.625 2.07 -8.977 1 60.03 204 HIS B O 1
ATOM 4254 N N . SER B 1 205 ? -6.984 2.387 -11.055 1 57.81 205 SER B N 1
ATOM 4255 C CA . SER B 1 205 ? -7.922 1.271 -11.07 1 57.81 205 SER B CA 1
ATOM 4256 C C . SER B 1 205 ? -7.223 -0.05 -10.781 1 57.81 205 SER B C 1
ATOM 4258 O O . SER B 1 205 ? -6.059 -0.234 -11.148 1 57.81 205 SER B O 1
ATOM 4260 N N . PRO B 1 206 ? -7.852 -0.917 -10.273 1 55.75 206 PRO B N 1
ATOM 4261 C CA . PRO B 1 206 ? -8.898 -1.252 -9.305 1 55.75 206 PRO B CA 1
ATOM 4262 C C . PRO B 1 206 ? -8.469 -1.006 -7.863 1 55.75 206 PRO B C 1
ATOM 4264 O O . PRO B 1 206 ? -9.273 -1.146 -6.938 1 55.75 206 PRO B O 1
ATOM 4267 N N . GLU B 1 207 ? -7.27 -0.556 -7.621 1 63.22 207 GLU B N 1
ATOM 4268 C CA . GLU B 1 207 ? -6.816 -0.416 -6.238 1 63.22 207 GLU B CA 1
ATOM 4269 C C . GLU B 1 207 ? -6.961 1.023 -5.754 1 63.22 207 GLU B C 1
ATOM 4271 O O . GLU B 1 207 ? -6.184 1.483 -4.918 1 63.22 207 GLU B O 1
ATOM 4276 N N . THR B 1 208 ? -8.023 1.508 -6.227 1 74 208 THR B N 1
ATOM 4277 C CA . THR B 1 208 ? -8.273 2.902 -5.871 1 74 208 THR B CA 1
ATOM 4278 C C . THR B 1 208 ? -8.719 3.02 -4.418 1 74 208 THR B C 1
ATOM 4280 O O . THR B 1 208 ? -9.609 2.295 -3.977 1 74 208 THR B O 1
ATOM 4283 N N . ILE B 1 209 ? -8.07 3.85 -3.701 1 81.25 209 ILE B N 1
ATOM 4284 C CA . ILE B 1 209 ? -8.398 4.113 -2.307 1 81.25 209 ILE B CA 1
ATOM 4285 C C . ILE B 1 209 ? -9.688 4.934 -2.232 1 81.25 209 ILE B C 1
ATOM 4287 O O . ILE B 1 209 ? -9.797 5.988 -2.859 1 81.25 209 ILE B O 1
ATOM 4291 N N . GLU B 1 210 ? -10.633 4.375 -1.554 1 83.31 210 GLU B N 1
ATOM 4292 C CA . GLU B 1 210 ? -11.906 5.074 -1.41 1 83.31 210 GLU B CA 1
ATOM 4293 C C . GLU B 1 210 ? -11.844 6.121 -0.303 1 83.31 210 GLU B C 1
ATOM 4295 O O . GLU B 1 210 ? -12.383 7.219 -0.447 1 83.31 210 GLU B O 1
ATOM 4300 N N . TYR B 1 211 ? -11.203 5.715 0.787 1 90.12 211 TYR B N 1
ATOM 4301 C CA . TYR B 1 211 ? -11.047 6.609 1.927 1 90.12 211 TYR B CA 1
ATOM 4302 C C . TYR B 1 211 ? -9.578 6.793 2.279 1 90.12 211 TYR B C 1
ATOM 4304 O O . TYR B 1 211 ? -8.805 5.832 2.268 1 90.12 211 TYR B O 1
ATOM 4312 N N . CYS B 1 212 ? -9.266 7.984 2.537 1 92.81 212 CYS B N 1
ATOM 4313 C CA . CYS B 1 212 ? -7.934 8.312 3.047 1 92.81 212 CYS B CA 1
ATOM 4314 C C . CYS B 1 212 ? -8.023 9.25 4.246 1 92.81 212 CYS B C 1
ATOM 4316 O O . CYS B 1 212 ? -8.438 10.398 4.109 1 92.81 212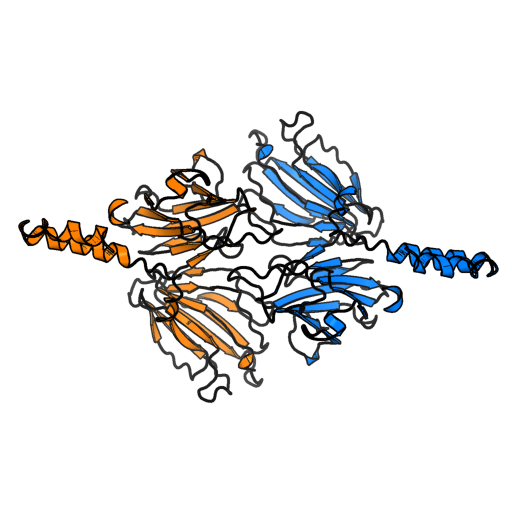 CYS B O 1
ATOM 4318 N N . GLY B 1 213 ? -7.695 8.711 5.359 1 95.94 213 GLY B N 1
ATOM 4319 C CA . GLY B 1 213 ? -7.605 9.523 6.562 1 95.94 213 GLY B CA 1
ATOM 4320 C C . GLY B 1 213 ? -6.18 9.898 6.922 1 95.94 213 GLY B C 1
ATOM 4321 O O . GLY B 1 213 ? -5.273 9.07 6.848 1 95.94 213 GLY B O 1
ATOM 4322 N N . LEU B 1 214 ? -5.992 11.141 7.211 1 97.5 214 LEU B N 1
ATOM 4323 C CA . LEU B 1 214 ? -4.727 11.656 7.719 1 97.5 214 LEU B CA 1
ATOM 4324 C C . LEU B 1 214 ? -4.918 12.344 9.07 1 97.5 214 LEU B C 1
ATOM 4326 O O . LEU B 1 214 ? -5.531 13.406 9.148 1 97.5 214 LEU B O 1
ATOM 4330 N N . LYS B 1 215 ? -4.422 11.773 10.07 1 98.12 215 LYS B N 1
ATOM 4331 C CA . LYS B 1 215 ? -4.527 12.398 11.383 1 98.12 215 LYS B CA 1
ATOM 4332 C C . LYS B 1 215 ? -3.389 13.391 11.617 1 98.12 215 LYS B C 1
ATOM 4334 O O . LYS B 1 215 ? -2.225 13.078 11.359 1 98.12 215 LYS B O 1
ATOM 4339 N N . VAL B 1 216 ? -3.703 14.516 12.008 1 97.81 216 VAL B N 1
ATOM 4340 C CA . VAL B 1 216 ? -2.699 15.523 12.328 1 97.81 216 VAL B CA 1
ATOM 4341 C C . VAL B 1 216 ? -2.85 15.961 13.781 1 97.81 216 VAL B C 1
ATOM 4343 O O . VAL B 1 216 ? -3.967 16.031 14.305 1 97.81 216 VAL B O 1
ATOM 4346 N N . GLU B 1 217 ? -1.718 16.188 14.359 1 97.38 217 GLU B N 1
ATOM 4347 C CA . GLU B 1 217 ? -1.685 16.547 15.773 1 97.38 217 GLU B CA 1
ATOM 4348 C C . GLU B 1 217 ? -0.67 17.656 16.031 1 97.38 217 GLU B C 1
ATOM 4350 O O . GLU B 1 217 ? 0.474 17.578 15.586 1 97.38 217 GLU B O 1
ATOM 4355 N N . LYS B 1 218 ? -1.113 18.656 16.719 1 95.5 218 LYS B N 1
ATOM 4356 C CA . LYS B 1 218 ? -0.166 19.688 17.125 1 95.5 218 LYS B CA 1
ATOM 4357 C C . LYS B 1 218 ? 0.386 19.422 18.516 1 95.5 218 LYS B C 1
ATOM 4359 O O . LYS B 1 218 ? -0.221 18.688 19.297 1 95.5 218 LYS B O 1
ATOM 4364 N N . GLU B 1 219 ? 1.466 20.016 18.734 1 89.56 219 GLU B N 1
ATOM 4365 C CA . GLU B 1 219 ? 2.07 19.844 20.062 1 89.56 219 GLU B CA 1
ATOM 4366 C C . GLU B 1 219 ? 1.239 20.531 21.141 1 89.56 219 GLU B C 1
ATOM 4368 O O . GLU B 1 219 ? 0.586 21.547 20.875 1 89.56 219 GLU B O 1
ATOM 4373 N N . ALA B 1 220 ? 1.35 19.984 22.266 1 85.75 220 ALA B N 1
ATOM 4374 C CA . ALA B 1 220 ? 0.535 20.469 23.375 1 85.75 220 ALA B CA 1
ATOM 4375 C C . ALA B 1 220 ? 0.876 21.922 23.719 1 85.75 220 ALA B C 1
ATOM 4377 O O . ALA B 1 220 ? 0.001 22.688 24.125 1 85.75 220 ALA B O 1
ATOM 4378 N N . ASP B 1 221 ? 2.064 22.328 23.578 1 83.69 221 ASP B N 1
ATOM 4379 C CA . ASP B 1 221 ? 2.498 23.672 23.969 1 83.69 221 ASP B CA 1
ATOM 4380 C C . ASP B 1 221 ? 2.289 24.672 22.828 1 83.69 221 ASP B C 1
ATOM 4382 O O . ASP B 1 221 ? 2.611 25.844 22.953 1 83.69 221 ASP B O 1
ATOM 4386 N N . ASN B 1 222 ? 1.763 24.125 21.781 1 84.69 222 ASN B N 1
ATOM 4387 C CA . ASN B 1 222 ? 1.487 24.984 20.625 1 84.69 222 ASN B CA 1
ATOM 4388 C C . ASN B 1 222 ? 0.132 25.672 20.75 1 84.69 222 ASN B C 1
ATOM 4390 O O . ASN B 1 222 ? -0.909 25 20.734 1 84.69 222 ASN B O 1
ATOM 4394 N N . ASN B 1 223 ? 0.105 26.953 20.859 1 86.69 223 ASN B N 1
ATOM 4395 C CA . ASN B 1 223 ? -1.121 27.734 21.047 1 86.69 223 ASN B CA 1
ATOM 4396 C C . ASN B 1 223 ? -1.793 28.031 19.703 1 86.69 223 ASN B C 1
ATOM 4398 O O . ASN B 1 223 ? -2.863 28.641 19.672 1 86.69 223 ASN B O 1
ATOM 4402 N N . GLY B 1 224 ? -1.179 27.625 18.734 1 91.31 224 GLY B N 1
ATOM 4403 C CA . GLY B 1 224 ? -1.773 27.844 17.422 1 91.31 224 GLY B CA 1
ATOM 4404 C C . GLY B 1 224 ? -2.947 26.922 17.141 1 91.31 224 GLY B C 1
ATOM 4405 O O . GLY B 1 224 ? -3.303 26.094 17.969 1 91.31 224 GLY B O 1
ATOM 4406 N N . SER B 1 225 ? -3.695 27.25 16.062 1 94.94 225 SER B N 1
ATOM 4407 C CA . SER B 1 225 ? -4.797 26.422 15.586 1 94.94 225 SER B CA 1
ATOM 4408 C C . SER B 1 225 ? -4.355 25.516 14.438 1 94.94 225 SER B C 1
ATOM 4410 O O . SER B 1 225 ? -3.496 25.906 13.641 1 94.94 225 SER B O 1
ATOM 4412 N N . ILE B 1 226 ? -4.867 24.328 14.461 1 96.31 226 ILE B N 1
ATOM 4413 C CA . ILE B 1 226 ? -4.719 23.516 13.25 1 96.31 226 ILE B CA 1
ATOM 4414 C C . ILE B 1 226 ? -5.535 24.141 12.117 1 96.31 226 ILE B C 1
ATOM 4416 O O . ILE B 1 226 ? -6.75 24.312 12.242 1 96.31 226 ILE B O 1
ATOM 4420 N N . CYS B 1 227 ? -4.84 24.531 11.094 1 96.19 227 CYS B N 1
ATOM 4421 C CA . CYS B 1 227 ? -5.484 25.203 9.977 1 96.19 227 CYS B CA 1
ATOM 4422 C C . CYS B 1 227 ? -5.254 24.438 8.672 1 96.19 227 CYS B C 1
ATOM 4424 O O . CYS B 1 227 ? -4.301 23.672 8.562 1 96.19 227 CYS B O 1
ATOM 4426 N N . LEU B 1 228 ? -6.156 24.594 7.766 1 95.81 228 LEU B N 1
ATOM 4427 C CA . LEU B 1 228 ? -6.074 24.016 6.426 1 95.81 228 LEU B CA 1
ATOM 4428 C C . LEU B 1 228 ? -6.27 25.094 5.359 1 95.81 228 LEU B C 1
ATOM 4430 O O . LEU B 1 228 ? -7.129 25.953 5.504 1 95.81 228 LEU B O 1
ATOM 4434 N N . VAL B 1 229 ? -5.414 25.078 4.363 1 94.81 229 VAL B N 1
ATOM 4435 C CA . VAL B 1 229 ? -5.59 25.891 3.164 1 94.81 229 VAL B CA 1
ATOM 4436 C C . VAL B 1 229 ? -5.871 24.984 1.967 1 94.81 229 VAL B C 1
ATOM 4438 O O . VAL B 1 229 ? -5.094 24.078 1.676 1 94.81 229 VAL B O 1
ATOM 4441 N N . TYR B 1 230 ? -6.988 25.219 1.409 1 95 230 TYR B N 1
ATOM 4442 C CA . TYR B 1 230 ? -7.324 24.516 0.182 1 95 230 TYR B CA 1
ATOM 4443 C C . TYR B 1 230 ? -7.02 25.359 -1.045 1 95 230 TYR B C 1
ATOM 4445 O O . TYR B 1 230 ? -7.406 26.531 -1.106 1 95 230 TYR B O 1
ATOM 4453 N N . LYS B 1 231 ? -6.344 24.734 -2.037 1 93 231 LYS B N 1
ATOM 4454 C CA . LYS B 1 231 ? -6.035 25.406 -3.297 1 93 231 LYS B CA 1
ATOM 4455 C C . LYS B 1 231 ? -6.277 24.469 -4.484 1 93 231 LYS B C 1
ATOM 4457 O O . LYS B 1 231 ? -5.559 23.484 -4.668 1 93 231 LYS B O 1
ATOM 4462 N N . PRO B 1 232 ? -7.312 24.797 -5.277 1 91.25 232 PRO B N 1
ATOM 4463 C CA . PRO B 1 232 ? -7.387 24.094 -6.559 1 91.25 232 PRO B CA 1
ATOM 4464 C C . PRO B 1 232 ? -6.199 24.391 -7.473 1 91.25 232 PRO B C 1
ATOM 4466 O O . PRO B 1 232 ? -5.73 25.531 -7.52 1 91.25 232 PRO B O 1
ATOM 4469 N N . LEU B 1 233 ? -5.77 23.422 -8.094 1 88.12 233 LEU B N 1
ATOM 4470 C CA . LEU B 1 233 ? -4.637 23.641 -8.977 1 88.12 233 LEU B CA 1
ATOM 4471 C C . LEU B 1 233 ? -5.102 23.891 -10.406 1 88.12 233 LEU B C 1
ATOM 4473 O O . LEU B 1 233 ? -6.203 23.484 -10.781 1 88.12 233 LEU B O 1
ATOM 4477 N N . LEU B 1 234 ? -4.398 24.672 -11.125 1 71.44 234 LEU B N 1
ATOM 4478 C CA . LEU B 1 234 ? -4.762 25.312 -12.383 1 71.44 234 LEU B CA 1
ATOM 4479 C C . LEU B 1 234 ? -5.367 24.312 -13.352 1 71.44 234 LEU B C 1
ATOM 4481 O O . LEU B 1 234 ? -6.387 24.594 -13.992 1 71.44 234 LEU B O 1
ATOM 4485 N N . HIS B 1 235 ? -4.879 23.203 -13.484 1 65.56 235 HIS B N 1
ATOM 4486 C CA . HIS B 1 235 ? -5.348 22.25 -14.484 1 65.56 235 HIS B CA 1
ATOM 4487 C C . HIS B 1 235 ? -6.746 21.75 -14.148 1 65.56 235 HIS B C 1
ATOM 4489 O O . HIS B 1 235 ? -7.473 21.281 -15.031 1 65.56 235 HIS B O 1
ATOM 4495 N N . SER B 1 236 ? -7.227 22.062 -12.969 1 64.69 236 SER B N 1
ATOM 4496 C CA . SER B 1 236 ? -8.461 21.422 -12.516 1 64.69 236 SER B CA 1
ATOM 4497 C C . SER B 1 236 ? -9.539 22.453 -12.211 1 64.69 236 SER B C 1
ATOM 4499 O O . SER B 1 236 ? -10.648 22.109 -11.812 1 64.69 236 SER B O 1
ATOM 4501 N N . GLN B 1 237 ? -9.312 23.688 -12.352 1 66.31 237 GLN B N 1
ATOM 4502 C CA . GLN B 1 237 ? -10.211 24.734 -11.898 1 66.31 237 GLN B CA 1
ATOM 4503 C C . GLN B 1 237 ? -11.594 24.594 -12.523 1 66.31 237 GLN B C 1
ATOM 4505 O O . GLN B 1 237 ? -12.578 25.125 -12.008 1 66.31 237 GLN B O 1
ATOM 4510 N N . ARG B 1 238 ? -11.656 23.844 -13.477 1 68.12 238 ARG B N 1
ATOM 4511 C CA . ARG B 1 238 ? -12.938 23.672 -14.156 1 68.12 238 ARG B CA 1
ATOM 4512 C C . ARG B 1 238 ? -13.539 22.312 -13.859 1 68.12 238 ARG B C 1
ATOM 4514 O O . ARG B 1 238 ? -14.594 21.953 -14.398 1 68.12 238 ARG B O 1
ATOM 4521 N N . GLN B 1 239 ? -12.859 21.656 -13.023 1 75.25 239 GLN B N 1
ATOM 4522 C CA . GLN B 1 239 ? -13.312 20.297 -12.797 1 75.25 239 GLN B CA 1
ATOM 4523 C C . GLN B 1 239 ? -13.672 20.062 -11.328 1 75.25 239 GLN B C 1
ATOM 4525 O O . GLN B 1 239 ? -13.164 20.766 -10.445 1 75.25 239 GLN B O 1
ATOM 4530 N N . ASP B 1 240 ? -14.555 19.203 -11.227 1 78.81 240 ASP B N 1
ATOM 4531 C CA . ASP B 1 240 ? -14.906 18.781 -9.875 1 78.81 240 ASP B CA 1
ATOM 4532 C C . ASP B 1 240 ? -13.742 18.047 -9.211 1 78.81 240 ASP B C 1
ATOM 4534 O O . ASP B 1 240 ? -12.961 17.375 -9.883 1 78.81 240 ASP B O 1
ATOM 4538 N N . MET B 1 241 ? -13.508 18.266 -7.91 1 82.5 241 MET B N 1
ATOM 4539 C CA . MET B 1 241 ? -12.414 17.734 -7.105 1 82.5 241 MET B CA 1
ATOM 4540 C C . MET B 1 241 ? -12.43 16.203 -7.098 1 82.5 241 MET B C 1
ATOM 4542 O O . MET B 1 241 ? -11.391 15.57 -6.902 1 82.5 241 MET B O 1
ATOM 4546 N N . ALA B 1 242 ? -13.5 15.469 -7.297 1 86 242 ALA B N 1
ATOM 4547 C CA . ALA B 1 242 ? -13.672 14.016 -7.281 1 86 242 ALA B CA 1
ATOM 4548 C C . ALA B 1 242 ? -13.688 13.477 -5.855 1 86 242 ALA B C 1
ATOM 4550 O O . ALA B 1 242 ? -13.977 12.297 -5.629 1 86 242 ALA B O 1
ATOM 4551 N N . TRP B 1 243 ? -13.359 14.305 -4.852 1 91.69 243 TRP B N 1
ATOM 4552 C CA . TRP B 1 243 ? -13.25 13.898 -3.451 1 91.69 243 TRP B CA 1
ATOM 4553 C C . TRP B 1 243 ? -14.125 14.781 -2.564 1 91.69 243 TRP B C 1
ATOM 4555 O O . TRP B 1 243 ? -14.156 16 -2.727 1 91.69 243 TRP B O 1
ATOM 4565 N N . ASN B 1 244 ? -14.836 14.156 -1.68 1 94.38 244 ASN B N 1
ATOM 4566 C CA . ASN B 1 244 ? -15.328 14.898 -0.523 1 94.38 244 ASN B CA 1
ATOM 4567 C C . ASN B 1 244 ? -14.289 14.969 0.588 1 94.38 244 ASN B C 1
ATOM 4569 O O . ASN B 1 244 ? -13.523 14.016 0.788 1 94.38 244 ASN B O 1
ATOM 4573 N N . PHE B 1 245 ? -14.336 16.125 1.171 1 96.12 245 PHE B N 1
ATOM 4574 C CA . PHE B 1 245 ? -13.352 16.344 2.229 1 96.12 245 PHE B CA 1
ATOM 4575 C C . PHE B 1 245 ? -14.039 16.672 3.547 1 96.12 245 PHE B C 1
ATOM 4577 O O . PHE B 1 245 ? -14.984 17.469 3.578 1 96.12 245 PHE B O 1
ATOM 4584 N N . TYR B 1 246 ? -13.547 16.016 4.668 1 97.06 246 TYR B N 1
ATOM 4585 C CA . TYR B 1 246 ? -14.062 16.25 6.012 1 97.06 246 TYR B CA 1
ATOM 4586 C C . TYR B 1 246 ? -12.922 16.406 7.012 1 97.06 246 TYR B C 1
ATOM 4588 O O . TYR B 1 246 ? -11.867 15.789 6.863 1 97.06 246 TYR B O 1
ATOM 4596 N N . VAL B 1 247 ? -13.18 17.234 8.016 1 98.12 247 VAL B N 1
ATOM 4597 C CA . VAL B 1 247 ? -12.312 17.266 9.188 1 98.12 247 VAL B CA 1
ATOM 4598 C C . VAL B 1 247 ? -13.062 16.703 10.398 1 98.12 247 VAL B C 1
ATOM 4600 O O . VAL B 1 247 ? -14.109 17.219 10.781 1 98.12 247 VAL B O 1
ATOM 4603 N N . SER B 1 248 ? -12.484 15.672 10.938 1 98 248 SER B N 1
ATOM 4604 C CA . SER B 1 248 ? -13.102 15.016 12.086 1 98 248 SER B CA 1
ATOM 4605 C C . SER B 1 248 ? -12.312 15.273 13.367 1 98 248 SER B C 1
ATOM 4607 O O . SER B 1 248 ? -11.078 15.25 13.352 1 98 248 SER B O 1
ATOM 4609 N N . THR B 1 249 ? -13.016 15.453 14.484 1 97.62 249 THR B N 1
ATOM 4610 C CA . THR B 1 249 ? -12.352 15.633 15.766 1 97.62 249 THR B CA 1
ATOM 4611 C C . THR B 1 249 ? -11.969 14.281 16.375 1 97.62 249 THR B C 1
ATOM 4613 O O . THR B 1 249 ? -11.195 14.219 17.328 1 97.62 249 THR B O 1
ATOM 4616 N N . LYS B 1 250 ? -12.5 13.211 15.844 1 96.38 250 LYS B N 1
ATOM 4617 C CA . LYS B 1 250 ? -12.148 11.867 16.281 1 96.38 250 LYS B CA 1
ATOM 4618 C C . LYS B 1 250 ? -11.234 11.18 15.273 1 96.38 250 LYS B C 1
ATOM 4620 O O . LYS B 1 250 ? -11.43 11.297 14.062 1 96.38 250 LYS B O 1
ATOM 4625 N N . PRO B 1 251 ? -10.305 10.453 15.828 1 96.56 251 PRO B N 1
ATOM 4626 C CA . PRO B 1 251 ? -9.359 9.797 14.922 1 96.56 251 PRO B CA 1
ATOM 4627 C C . PRO B 1 251 ? -10.039 8.781 14 1 96.56 251 PRO B C 1
ATOM 4629 O O . PRO B 1 251 ? -10.703 7.855 14.477 1 96.56 251 PRO B O 1
ATOM 4632 N N . PHE B 1 252 ? -9.938 9.031 12.727 1 95.88 252 PHE B N 1
ATOM 4633 C CA . PHE B 1 252 ? -10.359 8.125 11.672 1 95.88 252 PHE B CA 1
ATOM 4634 C C . PHE B 1 252 ? -11.812 7.715 11.859 1 95.88 252 PHE B C 1
ATOM 4636 O O . PHE B 1 252 ? -12.148 6.531 11.75 1 95.88 252 PHE B O 1
ATOM 4643 N N . ASP B 1 253 ? -12.594 8.664 12.18 1 94.44 253 ASP B N 1
ATOM 4644 C CA . ASP B 1 253 ? -14.023 8.438 12.383 1 94.44 253 ASP B CA 1
ATOM 4645 C C . ASP B 1 253 ? -14.836 8.992 11.219 1 94.44 253 ASP B C 1
ATOM 4647 O O . ASP B 1 253 ? -14.656 10.148 10.828 1 94.44 253 ASP B O 1
ATOM 4651 N N . LEU B 1 254 ? -15.727 8.195 10.68 1 92.56 254 LEU B N 1
ATOM 4652 C CA . LEU B 1 254 ? -16.5 8.586 9.508 1 92.56 254 LEU B CA 1
ATOM 4653 C C . LEU B 1 254 ? -17.875 9.094 9.906 1 92.56 254 LEU B C 1
ATOM 4655 O O . LEU B 1 254 ? -18.719 9.391 9.047 1 92.56 254 LEU B O 1
ATOM 4659 N N . ASP B 1 255 ? -18.125 9.133 11.234 1 91.94 255 ASP B N 1
ATOM 4660 C CA . ASP B 1 255 ? -19.406 9.648 11.727 1 91.94 255 ASP B CA 1
ATOM 4661 C C . ASP B 1 255 ? -19.516 11.148 11.492 1 91.94 255 ASP B C 1
ATOM 4663 O O . ASP B 1 255 ? -18.719 11.93 12.023 1 91.94 255 ASP B O 1
ATOM 4667 N N . PRO B 1 256 ? -20.547 11.586 10.812 1 93.12 256 PRO B N 1
ATOM 4668 C CA . PRO B 1 256 ? -20.688 13.008 10.5 1 93.12 256 PRO B CA 1
ATOM 4669 C C . PRO B 1 256 ? -20.844 13.875 11.75 1 93.12 256 PRO B C 1
ATOM 4671 O O . PRO B 1 256 ? -20.578 15.078 11.703 1 93.12 256 PRO B O 1
ATOM 4674 N N . ASN B 1 257 ? -21.281 13.312 12.875 1 93.56 257 ASN B N 1
ATOM 4675 C CA . ASN B 1 257 ? -21.469 14.078 14.102 1 93.56 257 ASN B CA 1
ATOM 4676 C C . ASN B 1 257 ? -20.141 14.648 14.609 1 93.56 257 ASN B C 1
ATOM 4678 O O . ASN B 1 257 ? -20.141 15.586 15.414 1 93.56 257 ASN B O 1
ATOM 4682 N N . PHE B 1 258 ? -19.078 14.133 14.125 1 96 258 PHE B N 1
ATOM 4683 C CA . PHE B 1 258 ? -17.781 14.586 14.609 1 96 258 PHE B CA 1
ATOM 4684 C C . PHE B 1 258 ? -17.094 15.484 13.578 1 96 258 PHE B C 1
ATOM 4686 O O . PHE B 1 258 ? -15.977 15.938 13.797 1 96 258 PHE B O 1
ATOM 4693 N N . PHE B 1 259 ? -17.75 15.75 12.438 1 96.75 259 PHE B N 1
ATOM 4694 C CA . PHE B 1 259 ? -17.172 16.594 11.406 1 96.75 259 PHE B CA 1
ATOM 4695 C C . PHE B 1 259 ? -17.312 18.078 11.773 1 96.75 259 PHE B C 1
ATOM 4697 O O . PHE B 1 259 ? -18.422 18.547 12.039 1 96.75 259 PHE B O 1
ATOM 4704 N N . ILE B 1 260 ? -16.266 18.781 11.734 1 97.31 260 ILE B N 1
ATOM 4705 C CA . ILE B 1 260 ? -16.312 20.203 12.094 1 97.31 260 ILE B CA 1
ATOM 4706 C C . ILE B 1 260 ? -16.062 21.047 10.852 1 97.31 260 ILE B C 1
ATOM 4708 O O . ILE B 1 260 ? -16.188 22.281 10.898 1 97.31 260 ILE B O 1
ATOM 4712 N N . TYR B 1 261 ? -15.688 20.469 9.805 1 96.81 261 TYR B N 1
ATOM 4713 C CA . TYR B 1 261 ? -15.523 21.109 8.5 1 96.81 261 TYR B CA 1
ATOM 4714 C C . TYR B 1 261 ? -15.805 20.125 7.371 1 96.81 261 TYR B C 1
ATOM 4716 O O . TYR B 1 261 ? -15.492 18.938 7.477 1 96.81 261 TYR B O 1
ATOM 4724 N N . GLN B 1 262 ? -16.406 20.609 6.297 1 96.38 262 GLN B N 1
ATOM 4725 C CA . GLN B 1 262 ? -16.672 19.781 5.117 1 96.38 262 GLN B CA 1
ATOM 4726 C C . GLN B 1 262 ? -16.516 20.594 3.838 1 96.38 262 GLN B C 1
ATOM 4728 O O . GLN B 1 262 ? -16.844 21.781 3.803 1 96.38 262 GLN B O 1
ATOM 4733 N N . LEU B 1 263 ? -16.016 19.984 2.889 1 95.56 263 LEU B N 1
ATOM 4734 C CA . LEU B 1 263 ? -15.914 20.484 1.525 1 95.56 263 LEU B CA 1
ATOM 4735 C C . LEU B 1 263 ? -16.391 19.453 0.517 1 95.56 263 LEU B C 1
ATOM 4737 O O . LEU B 1 263 ? -15.727 18.438 0.302 1 95.56 263 LEU B O 1
ATOM 4741 N N . ALA B 1 264 ? -17.5 19.766 -0.1 1 93.12 264 ALA B N 1
ATOM 4742 C CA . ALA B 1 264 ? -18.062 18.828 -1.07 1 93.12 264 ALA B CA 1
ATOM 4743 C C . ALA B 1 264 ? -17.359 18.938 -2.418 1 93.12 264 ALA B C 1
ATOM 4745 O O . ALA B 1 264 ? -17.016 20.047 -2.859 1 93.12 264 ALA B O 1
ATOM 4746 N N . TRP B 1 265 ? -17.312 17.844 -3.121 1 88.69 265 TRP B N 1
ATOM 4747 C CA . TRP B 1 265 ? -16.531 17.734 -4.352 1 88.69 265 TRP B CA 1
ATOM 4748 C C . TRP B 1 265 ? -17.094 18.656 -5.43 1 88.69 265 TRP B C 1
ATOM 4750 O O . TRP B 1 265 ? -16.344 19.125 -6.297 1 88.69 265 TRP B O 1
ATOM 4760 N N . ASN B 1 266 ? -18.344 18.891 -5.32 1 86.19 266 ASN B N 1
ATOM 4761 C CA . ASN B 1 266 ? -19 19.672 -6.367 1 86.19 266 ASN B CA 1
ATOM 4762 C C . ASN B 1 266 ? -19.422 21.047 -5.867 1 86.19 266 ASN B C 1
ATOM 4764 O O . ASN B 1 266 ? -20.203 21.75 -6.523 1 86.19 266 ASN B O 1
ATOM 4768 N N . SER B 1 267 ? -18.984 21.469 -4.738 1 89 267 SER B N 1
ATOM 4769 C CA . SER B 1 267 ? -19.328 22.781 -4.199 1 89 267 SER B CA 1
ATOM 4770 C C . SER B 1 267 ? -18.547 23.891 -4.895 1 89 267 SER B C 1
ATOM 4772 O O . SER B 1 267 ? -17.5 23.641 -5.48 1 89 267 SER B O 1
ATOM 4774 N N . SER B 1 268 ? -19.094 25.125 -4.793 1 87.81 268 SER B N 1
ATOM 4775 C CA . SER B 1 268 ? -18.375 26.281 -5.336 1 87.81 268 SER B CA 1
ATOM 4776 C C . SER B 1 268 ? -17.062 26.516 -4.594 1 87.81 268 SER B C 1
ATOM 4778 O O . SER B 1 268 ? -16.078 26.938 -5.191 1 87.81 268 SER B O 1
ATOM 4780 N N . GLN B 1 269 ? -17.016 26.234 -3.377 1 89.5 269 GLN B N 1
ATOM 4781 C CA . GLN B 1 269 ? -15.812 26.406 -2.561 1 89.5 269 GLN B CA 1
ATOM 4782 C C . GLN B 1 269 ? -14.68 25.516 -3.037 1 89.5 269 GLN B C 1
ATOM 4784 O O . GLN B 1 269 ? -13.508 25.828 -2.838 1 89.5 269 GLN B O 1
ATOM 4789 N N . ALA B 1 270 ? -15.039 24.422 -3.625 1 90.44 270 ALA B N 1
ATOM 4790 C CA . ALA B 1 270 ? -14.039 23.469 -4.098 1 90.44 270 ALA B CA 1
ATOM 4791 C C . ALA B 1 270 ? -13.305 24 -5.32 1 90.44 270 ALA B C 1
ATOM 4793 O O . ALA B 1 270 ? -12.328 23.406 -5.781 1 90.44 270 ALA B O 1
ATOM 4794 N N . ARG B 1 271 ? -13.688 25.125 -5.77 1 89.38 271 ARG B N 1
ATOM 4795 C CA . ARG B 1 271 ? -13.07 25.719 -6.957 1 89.38 271 ARG B CA 1
ATOM 4796 C C . ARG B 1 271 ? -12.312 26.984 -6.613 1 89.38 271 ARG B C 1
ATOM 4798 O O . ARG B 1 271 ? -11.758 27.641 -7.496 1 89.38 271 ARG B O 1
ATOM 4805 N N . GLU B 1 272 ? -12.344 27.25 -5.32 1 89.31 272 GLU B N 1
ATOM 4806 C CA . GLU B 1 272 ? -11.719 28.5 -4.887 1 89.31 272 GLU B CA 1
ATOM 4807 C C . GLU B 1 272 ? -10.703 28.234 -3.773 1 89.31 272 GLU B C 1
ATOM 4809 O O . GLU B 1 272 ? -10.859 27.297 -2.99 1 89.31 272 GLU B O 1
ATOM 4814 N N . LEU B 1 273 ? -9.773 29.141 -3.785 1 90.81 273 LEU B N 1
ATOM 4815 C CA . LEU B 1 273 ? -8.836 29.156 -2.672 1 90.81 273 LEU B CA 1
ATOM 4816 C C . LEU B 1 273 ? -9.531 29.562 -1.375 1 90.81 273 LEU B C 1
ATOM 4818 O O . LEU B 1 273 ? -10.273 30.547 -1.343 1 90.81 273 LEU B O 1
ATOM 4822 N N . HIS B 1 274 ? -9.352 28.812 -0.388 1 90.88 274 HIS B N 1
ATOM 4823 C CA . HIS B 1 274 ? -9.875 29.234 0.908 1 90.88 274 HIS B CA 1
ATOM 4824 C C . HIS B 1 274 ? -9.148 28.531 2.047 1 90.88 274 HIS B C 1
ATOM 4826 O O . HIS B 1 274 ? -8.336 27.625 1.811 1 90.88 274 HIS B O 1
ATOM 4832 N N . ALA B 1 275 ? -9.422 29 3.297 1 94.25 275 ALA B N 1
ATOM 4833 C CA . ALA B 1 275 ? -8.773 28.469 4.496 1 94.25 275 ALA B CA 1
ATOM 4834 C C . ALA B 1 275 ? -9.789 28.203 5.602 1 94.25 275 ALA B C 1
ATOM 4836 O O . ALA B 1 275 ? -10.875 28.781 5.602 1 94.25 275 ALA B O 1
ATOM 4837 N N . TRP B 1 276 ? -9.484 27.359 6.434 1 94.75 276 TRP B N 1
ATOM 4838 C CA . TRP B 1 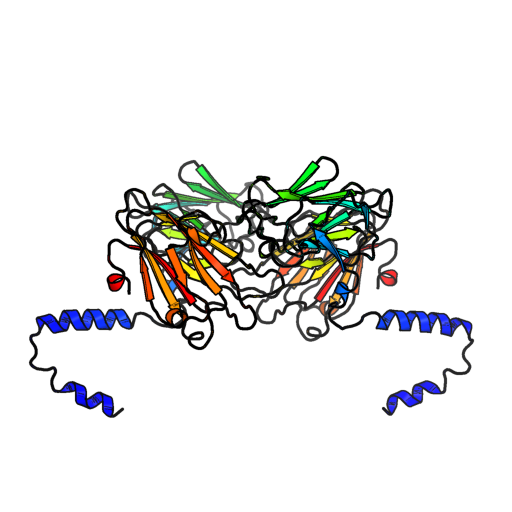276 ? -10.25 27.016 7.629 1 94.75 276 TRP B CA 1
ATOM 4839 C C . TRP B 1 276 ? -9.312 26.688 8.789 1 94.75 276 TRP B C 1
ATOM 4841 O O . TRP B 1 276 ? -8.289 26.016 8.609 1 94.75 276 TRP B O 1
ATOM 4851 N N . CYS B 1 277 ? -9.719 27.188 9.992 1 95 277 CYS B N 1
ATOM 4852 C CA . CYS B 1 277 ? -8.953 26.859 11.195 1 95 277 CYS B CA 1
ATOM 4853 C C . CYS B 1 277 ? -9.852 26.281 12.273 1 95 277 CYS B C 1
ATOM 4855 O O . CYS B 1 277 ? -10.977 26.734 12.469 1 95 277 CYS B O 1
ATOM 4857 N N . ALA B 1 278 ? -9.297 25.25 12.906 1 95.06 278 ALA B N 1
ATOM 4858 C CA . ALA B 1 278 ? -10 24.688 14.062 1 95.06 278 ALA B CA 1
ATOM 4859 C C . ALA B 1 278 ? -9.906 25.609 15.266 1 95.06 278 ALA B C 1
ATOM 4861 O O . ALA B 1 278 ? -9.047 26.5 15.312 1 95.06 278 ALA B O 1
ATOM 4862 N N . ASP B 1 279 ? -10.836 25.344 16.203 1 93.25 279 ASP B N 1
ATOM 4863 C CA . ASP B 1 279 ? -10.672 25.969 17.516 1 93.25 279 ASP B CA 1
ATOM 4864 C C . ASP B 1 279 ? -9.289 25.688 18.094 1 93.25 279 ASP B C 1
ATOM 4866 O O . ASP B 1 279 ? -8.82 24.547 18.047 1 93.25 279 ASP B O 1
ATOM 4870 N N . PRO B 1 280 ? -8.664 26.703 18.594 1 92.19 280 PRO B N 1
ATOM 4871 C CA . PRO B 1 280 ? -7.312 26.516 19.125 1 92.19 280 PRO B CA 1
ATOM 4872 C C . PRO B 1 280 ? -7.242 25.422 20.188 1 92.19 280 PRO B C 1
ATOM 4874 O O . PRO B 1 280 ? -6.176 24.859 20.438 1 92.19 280 PRO B O 1
ATOM 4877 N N . ALA B 1 281 ? -8.359 25.109 20.859 1 92.69 281 ALA B N 1
ATOM 4878 C CA . ALA B 1 281 ? -8.398 24.094 21.922 1 92.69 281 ALA B CA 1
ATOM 4879 C C . ALA B 1 281 ? -8.305 22.688 21.344 1 92.69 281 ALA B C 1
ATOM 4881 O O . ALA B 1 281 ? -8.008 21.734 22.062 1 92.69 281 ALA B O 1
ATOM 4882 N N . ILE B 1 282 ? -8.508 22.594 20.109 1 94.94 282 ILE B N 1
ATOM 4883 C CA . ILE B 1 282 ? -8.461 21.281 19.453 1 94.94 282 ILE B CA 1
ATOM 4884 C C . ILE B 1 282 ? -7.016 20.953 19.094 1 94.94 282 ILE B C 1
ATOM 4886 O O . ILE B 1 282 ? -6.395 21.641 18.281 1 94.94 282 ILE B O 1
ATOM 4890 N N . GLY B 1 283 ? -6.527 19.844 19.656 1 96.31 283 GLY B N 1
ATOM 4891 C CA . GLY B 1 283 ? -5.121 19.484 19.516 1 96.31 283 GLY B CA 1
ATOM 4892 C C . GLY B 1 283 ? -4.871 18.516 18.375 1 96.31 283 GLY B C 1
ATOM 4893 O O . GLY B 1 283 ? -3.723 18.297 17.969 1 96.31 283 GLY B O 1
ATOM 4894 N N . SER B 1 284 ? -5.957 17.859 17.984 1 97.62 284 SER B N 1
ATOM 4895 C CA . SER B 1 284 ? -5.812 16.875 16.906 1 97.62 284 SER B CA 1
ATOM 4896 C C . SER B 1 284 ? -7.09 16.766 16.078 1 97.62 284 SER B C 1
ATOM 4898 O O . SER B 1 284 ? -8.195 16.906 16.609 1 97.62 284 SER B O 1
ATOM 4900 N N . VAL B 1 285 ? -6.906 16.562 14.805 1 98.12 285 VAL B N 1
ATOM 4901 C CA . VAL B 1 285 ? -8.023 16.297 13.898 1 98.12 285 VAL B CA 1
ATOM 4902 C C . VAL B 1 285 ? -7.617 15.242 12.875 1 98.12 285 VAL B C 1
ATOM 4904 O O . VAL B 1 285 ? -6.426 14.984 12.68 1 98.12 285 VAL B O 1
ATOM 4907 N N . THR B 1 286 ? -8.578 14.578 12.281 1 98.25 286 THR B N 1
ATOM 4908 C CA . THR B 1 286 ? -8.359 13.711 11.133 1 98.25 286 THR B CA 1
ATOM 4909 C C . THR B 1 286 ? -8.977 14.312 9.875 1 98.25 286 THR B C 1
ATOM 4911 O O . THR B 1 286 ? -10.172 14.617 9.844 1 98.25 286 THR B O 1
ATOM 4914 N N . LEU B 1 287 ? -8.133 14.492 8.945 1 97.69 287 LEU B N 1
ATOM 4915 C CA . LEU B 1 287 ? -8.609 14.812 7.609 1 97.69 287 LEU B CA 1
ATOM 4916 C C . LEU B 1 287 ? -9.102 13.555 6.895 1 97.69 287 LEU B C 1
ATOM 4918 O O . LEU B 1 287 ? -8.352 12.586 6.742 1 97.69 287 LEU B O 1
ATOM 4922 N N . ILE B 1 288 ? -10.281 13.57 6.453 1 97.19 288 ILE B N 1
ATOM 4923 C CA . ILE B 1 288 ? -10.867 12.406 5.797 1 97.19 288 ILE B CA 1
ATOM 4924 C C . ILE B 1 288 ? -11.227 12.758 4.352 1 97.19 288 ILE B C 1
ATOM 4926 O O . ILE B 1 288 ? -12.062 13.625 4.105 1 97.19 288 ILE B O 1
ATOM 4930 N N . PHE B 1 289 ? -10.625 12.07 3.486 1 94.88 289 PHE B N 1
ATOM 4931 C CA . PHE B 1 289 ? -10.914 12.18 2.062 1 94.88 289 PHE B CA 1
ATOM 4932 C C . PHE B 1 289 ? -11.727 10.984 1.579 1 94.88 289 PHE B C 1
ATOM 4934 O O . PHE B 1 289 ? -11.352 9.836 1.809 1 94.88 289 PHE B O 1
ATOM 4941 N N . HIS B 1 290 ? -12.836 11.289 0.98 1 93.06 290 HIS B N 1
ATOM 4942 C CA . HIS B 1 290 ? -13.719 10.273 0.427 1 93.06 290 HIS B CA 1
ATOM 4943 C C . HIS B 1 290 ? -13.836 10.406 -1.088 1 93.06 290 HIS B C 1
ATOM 4945 O O . HIS B 1 290 ? -14.391 11.383 -1.588 1 93.06 290 HIS B O 1
ATOM 4951 N N . ARG B 1 291 ? -13.336 9.438 -1.76 1 89.06 291 ARG B N 1
ATOM 4952 C CA . ARG B 1 291 ? -13.383 9.469 -3.219 1 89.06 291 ARG B CA 1
ATOM 4953 C C . ARG B 1 291 ? -14.797 9.219 -3.73 1 89.06 291 ARG B C 1
ATOM 4955 O O . ARG B 1 291 ? -15.414 8.203 -3.389 1 89.06 291 ARG B O 1
ATOM 4962 N N . ILE B 1 292 ? -15.258 10.039 -4.551 1 83.75 292 ILE B N 1
ATOM 4963 C CA . ILE B 1 292 ? -16.625 9.961 -5.055 1 83.75 292 ILE B CA 1
ATOM 4964 C C . ILE B 1 292 ? -16.609 9.539 -6.52 1 83.75 292 ILE B C 1
ATOM 4966 O O . ILE B 1 292 ? -17.453 8.742 -6.953 1 83.75 292 ILE B O 1
ATOM 4970 N N . ASN B 1 293 ? -15.758 10.102 -7.238 1 76.12 293 ASN B N 1
ATOM 4971 C CA . ASN B 1 293 ? -15.734 9.898 -8.688 1 76.12 293 ASN B CA 1
ATOM 4972 C C . ASN B 1 293 ? -14.305 9.727 -9.203 1 76.12 293 ASN B C 1
ATOM 4974 O O . ASN B 1 293 ? -13.445 10.562 -8.93 1 76.12 293 ASN B O 1
ATOM 4978 N N . THR B 1 294 ? -14.188 8.672 -9.977 1 74.25 294 THR B N 1
ATOM 4979 C CA . THR B 1 294 ? -12.836 8.43 -10.484 1 74.25 294 THR B CA 1
ATOM 4980 C C . THR B 1 294 ? -12.734 8.828 -11.953 1 74.25 294 THR B C 1
ATOM 4982 O O . THR B 1 294 ? -11.641 8.938 -12.5 1 74.25 294 THR B O 1
ATOM 4985 N N . THR B 1 295 ? -13.781 9.031 -12.609 1 73.88 295 THR B N 1
ATOM 4986 C CA . THR B 1 295 ? -13.781 9.156 -14.062 1 73.88 295 THR B CA 1
ATOM 4987 C C . THR B 1 295 ? -12.922 10.336 -14.508 1 73.88 295 THR B C 1
ATOM 4989 O O . THR B 1 295 ? -12.156 10.227 -15.469 1 73.88 295 THR B O 1
ATOM 4992 N N . ASN B 1 296 ? -12.953 11.445 -13.859 1 75.75 296 ASN B N 1
ATOM 4993 C CA . ASN B 1 296 ? -12.219 12.617 -14.312 1 75.75 296 ASN B CA 1
ATOM 4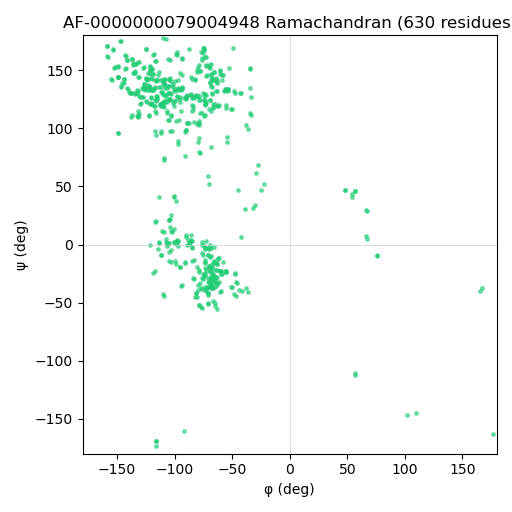994 C C . ASN B 1 296 ? -11.133 13.016 -13.32 1 75.75 296 ASN B C 1
ATOM 4996 O O . ASN B 1 296 ? -10.609 14.133 -13.375 1 75.75 296 ASN B O 1
ATOM 5000 N N . GLU B 1 297 ? -10.797 12.078 -12.539 1 83.38 297 GLU B N 1
ATOM 5001 C CA . GLU B 1 297 ? -9.789 12.438 -11.547 1 83.38 297 GLU B CA 1
ATOM 5002 C C . GLU B 1 297 ? -8.383 12.383 -12.141 1 83.38 297 GLU B C 1
ATOM 5004 O O . GLU B 1 297 ? -8.016 11.414 -12.805 1 83.38 297 GLU B O 1
ATOM 5009 N N . GLN B 1 298 ? -7.719 13.469 -11.938 1 80.31 298 GLN B N 1
ATOM 5010 C CA . GLN B 1 298 ? -6.316 13.562 -12.32 1 80.31 298 GLN B CA 1
ATOM 5011 C C . GLN B 1 298 ? -5.426 13.781 -11.102 1 80.31 298 GLN B C 1
ATOM 5013 O O . GLN B 1 298 ? -5.91 14.172 -10.039 1 80.31 298 GLN B O 1
ATOM 5018 N N . GLN B 1 299 ? -4.238 13.422 -11.312 1 80.81 299 GLN B N 1
ATOM 5019 C CA . GLN B 1 299 ? -3.297 13.695 -10.234 1 80.81 299 GLN B CA 1
ATOM 5020 C C . GLN B 1 299 ? -3.125 15.203 -10.031 1 80.81 299 GLN B C 1
ATOM 5022 O O . GLN B 1 299 ? -3.215 15.977 -10.984 1 80.81 299 GLN B O 1
ATOM 5027 N N . ASP B 1 300 ? -2.877 15.617 -8.82 1 83.25 300 ASP B N 1
ATOM 5028 C CA . ASP B 1 300 ? -2.561 17 -8.461 1 83.25 300 ASP B CA 1
ATOM 5029 C C . ASP B 1 300 ? -3.666 17.953 -8.914 1 83.25 300 ASP B C 1
ATOM 5031 O O . ASP B 1 300 ? -3.395 18.953 -9.562 1 83.25 300 ASP B O 1
ATOM 5035 N N . MET B 1 301 ? -4.828 17.547 -8.633 1 88 301 MET B N 1
ATOM 5036 C CA . MET B 1 301 ? -5.961 18.422 -8.945 1 88 301 MET B CA 1
ATOM 5037 C C . MET B 1 301 ? -6.066 19.562 -7.941 1 88 301 MET B C 1
ATOM 5039 O O . MET B 1 301 ? -6.562 20.641 -8.273 1 88 301 MET B O 1
ATOM 5043 N N . PHE B 1 302 ? -5.613 19.281 -6.742 1 90.56 302 PHE B N 1
ATOM 5044 C CA . PHE B 1 302 ? -5.668 20.25 -5.652 1 90.56 302 PHE B CA 1
ATOM 5045 C C . PHE B 1 302 ? -4.57 19.984 -4.629 1 90.56 302 PHE B C 1
ATOM 5047 O O . PHE B 1 302 ? -3.916 18.938 -4.68 1 90.56 302 PHE B O 1
ATOM 5054 N N . VAL B 1 303 ? -4.398 20.922 -3.795 1 92.94 303 VAL B N 1
ATOM 5055 C CA . VAL B 1 303 ? -3.494 20.734 -2.666 1 92.94 303 VAL B CA 1
ATOM 5056 C C . VAL B 1 303 ? -4.152 21.25 -1.386 1 92.94 303 VAL B C 1
ATOM 5058 O O . VAL B 1 303 ? -4.793 22.297 -1.386 1 92.94 303 VAL B O 1
ATOM 5061 N N . PHE B 1 304 ? -4.137 20.422 -0.385 1 95.5 304 PHE B N 1
ATOM 5062 C CA . PHE B 1 304 ? -4.402 20.859 0.98 1 95.5 304 PHE B CA 1
ATOM 5063 C C . PHE B 1 304 ? -3.102 21.141 1.722 1 95.5 304 PHE B C 1
ATOM 5065 O O . PHE B 1 304 ? -2.186 20.312 1.718 1 95.5 304 PHE B O 1
ATOM 5072 N N . THR B 1 305 ? -3.016 22.312 2.291 1 95.44 305 THR B N 1
ATOM 5073 C CA . THR B 1 305 ? -1.881 22.609 3.158 1 95.44 305 THR B CA 1
ATOM 5074 C C . THR B 1 305 ? -2.318 22.656 4.621 1 95.44 305 THR B C 1
ATOM 5076 O O . THR B 1 305 ? -3.189 23.453 4.984 1 95.44 305 THR B O 1
ATOM 5079 N N . LEU B 1 306 ? -1.69 21.828 5.441 1 96.44 306 LEU B N 1
ATOM 5080 C CA . LEU B 1 306 ? -1.973 21.766 6.871 1 96.44 306 LEU B CA 1
ATOM 5081 C C . LEU B 1 306 ? -0.908 22.5 7.672 1 96.44 306 LEU B C 1
ATOM 5083 O O . LEU B 1 306 ? 0.286 22.375 7.398 1 96.44 306 LEU B O 1
ATOM 5087 N N . THR B 1 307 ? -1.393 23.25 8.641 1 95.12 307 THR B N 1
ATOM 5088 C CA . THR B 1 307 ? -0.452 24 9.469 1 95.12 307 THR B CA 1
ATOM 5089 C C . THR B 1 307 ? -1.014 24.219 10.867 1 95.12 307 THR B C 1
ATOM 5091 O O . THR B 1 307 ? -2.221 24.094 11.086 1 95.12 307 THR B O 1
ATOM 5094 N N . ASP B 1 308 ? -0.14 24.344 11.789 1 94.81 308 ASP B N 1
ATOM 5095 C CA . ASP B 1 308 ? -0.495 24.844 13.117 1 94.81 308 ASP B CA 1
ATOM 5096 C C . ASP B 1 308 ? -0.191 26.344 13.234 1 94.81 308 ASP B C 1
ATOM 5098 O O . ASP B 1 308 ? 0.846 26.719 13.773 1 94.81 308 ASP B O 1
ATOM 5102 N N . HIS B 1 309 ? -1.056 27.125 12.852 1 91 309 HIS B N 1
ATOM 5103 C CA . HIS B 1 309 ? -0.884 28.562 12.633 1 91 309 HIS B CA 1
ATOM 5104 C C . HIS B 1 309 ? -1.364 29.359 13.836 1 91 309 HIS B C 1
ATOM 5106 O O . HIS B 1 309 ? -2.439 29.094 14.375 1 91 309 HIS B O 1
ATOM 5112 N N . GLU B 1 310 ? -0.396 30.375 14.164 1 86.12 310 GLU B N 1
ATOM 5113 C CA . GLU B 1 310 ? -0.791 31.344 15.188 1 86.12 310 GLU B CA 1
ATOM 5114 C C . GLU B 1 310 ? -1.456 32.562 14.57 1 86.12 310 GLU B C 1
ATOM 5116 O O . GLU B 1 310 ? -0.811 33.344 13.852 1 86.12 310 GLU B O 1
ATOM 5121 N N . GLY B 1 311 ? -2.57 32.562 14.172 1 79.31 311 GLY B N 1
ATOM 5122 C CA . GLY B 1 311 ? -3.275 33.688 13.57 1 79.31 311 GLY B CA 1
ATOM 5123 C C . GLY B 1 311 ? -4.668 33.312 13.086 1 79.31 311 GLY B C 1
ATOM 5124 O O . GLY B 1 311 ? -5.297 32.406 13.617 1 79.31 311 GLY B O 1
ATOM 5125 N N . SER B 1 312 ? -5.168 34.25 12.203 1 76.94 312 SER B N 1
ATOM 5126 C CA . SER B 1 312 ? -6.508 34.062 11.656 1 76.94 312 SER B CA 1
ATOM 5127 C C . SER B 1 312 ? -6.457 33.438 10.266 1 76.94 312 SER B C 1
ATOM 5129 O O . SER B 1 312 ? -5.379 33.312 9.68 1 76.94 312 SER B O 1
ATOM 5131 N N . ASN B 1 313 ? -7.602 32.969 9.82 1 76.69 313 ASN B N 1
ATOM 5132 C CA . ASN B 1 313 ? -7.742 32.438 8.453 1 76.69 313 ASN B CA 1
ATOM 5133 C C . ASN B 1 313 ? -7.203 33.438 7.43 1 76.69 313 ASN B C 1
ATOM 5135 O O . ASN B 1 313 ? -6.582 33.031 6.441 1 76.69 313 ASN B O 1
ATOM 5139 N N . GLU B 1 314 ? -7.426 34.75 7.723 1 75.69 314 GLU B N 1
ATOM 5140 C CA . GLU B 1 314 ? -7.027 35.812 6.777 1 75.69 314 GLU B CA 1
ATOM 5141 C C . GLU B 1 314 ? -5.508 35.906 6.676 1 75.69 314 GLU B C 1
ATOM 5143 O O . GLU B 1 314 ? -4.961 36.031 5.578 1 75.69 314 GLU B O 1
ATOM 5148 N N . THR B 1 315 ? -4.867 35.719 7.766 1 80.56 315 THR B N 1
ATOM 5149 C CA . THR B 1 315 ? -3.414 35.812 7.766 1 80.56 315 THR B CA 1
ATOM 5150 C C . THR B 1 315 ? -2.779 34.594 7.102 1 80.56 315 THR B C 1
ATOM 5152 O O . THR B 1 315 ? -1.667 34.688 6.574 1 80.56 315 THR B O 1
ATOM 5155 N N . LEU B 1 316 ? -3.494 33.531 7.156 1 82.69 316 LEU B N 1
ATOM 5156 C CA . LEU B 1 316 ? -3.008 32.281 6.551 1 82.69 316 LEU B CA 1
ATOM 5157 C C . LEU B 1 316 ? -3.025 32.375 5.031 1 82.69 316 LEU B C 1
ATOM 5159 O O . LEU B 1 316 ? -2.084 31.938 4.367 1 82.69 316 LEU B O 1
ATOM 5163 N N . LEU B 1 317 ? -4.066 32.938 4.559 1 80.25 317 LEU B N 1
ATOM 5164 C CA . LEU B 1 317 ? -4.188 33.062 3.109 1 80.25 317 LEU B CA 1
ATOM 5165 C C . LEU B 1 317 ? -3.225 34.125 2.566 1 80.25 317 LEU B C 1
ATOM 5167 O O . LEU B 1 317 ? -2.717 33.969 1.45 1 80.25 317 LEU B O 1
#

Nearest PDB structures (foldseek):
  2qqo-assembly3_A  TM=3.745E-01  e=9.743E-07  Homo sapiens
  7m22-assembly1_N  TM=3.833E-01  e=1.107E-05  Homo sapiens
  2qqo-assembly3_B  TM=3.464E-01  e=3.575E-06  Homo sapiens
  8ivw-assembly2_D  TM=3.539E-01  e=4.742E-06  Homo sapiens
  7uab-assembly1_A  TM=2.434E-01  e=3.636E-01  Homo sapiens

Secondary structure (DSSP, 8-state):
-GGGSGGGSTTSSS-HHHHHHHHHHHHHHTT---S-S-GGGGGEEEEEESS----EEEEE-TT-EEEEEE---TTSS----EEEEEEESSTT--EEEE--SSPP-B--TTEEEEEEETTEEEEEE-BTT-----SEEE-SSSEEEEEEEESSTTS---GGG----EEEEETT-TTEEEESSTTTTTEEEEESS-EEEEE-----SS---SEEEEEEEE-TT--SEEEEEEEE-GGGTTS--SEEEEEESSTT---GGGEEEEE-TTSGGGGS-EEEE--TT--EEEEEEEE---TT--TTSEEEEEEEESS-HHHH-/-GGGSGGGSTTSSS-THHHHHHHHHHHTTTT---S-S-GGGTTEEEEEE-S----EEEEE-TT-EEEEEE---TTSS----EEEEEEESSTT--EEEE--SSPP-B--TTEEEEEEETTEEEEEE-BTT-----SEEE-SSSEEEEEEEESSTTS---GGG----EEEEETT-TTEEEESSTTTTTEEEEESS-EEEEE-----SSS--SEEEEEEEE-TT--SEEEEEEEE-GGGTTS--SEEEEEESSTT---GGGEEEEE-TTSGGGGS-EEEE--TT--EEEEEEEE---TT--TTSEEEEEEEESS-HHHH-

Foldseek 3Di:
DPVVPPVPPPPPPPDPPVVVVVVVVVVVVVVPPLPPVPVLCPQEAEDAQFEVQPQDEAEFEQSHKYWDWPQAYVVNFAGHKHKYKYFYPDQQWKKKKFDDDDWDAQAWQFKKKWKDDPPHTPDIHHHPPGTDLAGMDMDRGGMMMMIMDTNDPVDGTDSVRTTDTMMMHIQLHQPAEAEPDPSQFPDEDEADVHKYKYWYAAQDPPPGDFKGKYKYFYDPPQQFWKKKKKFFRDVQLVDFQQKKKFKFLDRPDPDCVRTPDIDDRPDPVNNDIFMDTDDSPRGMIMMMIGGHDNPPDHIRRMMMMIHRGRDDRVVVD/DPVVPPVPPPPPPDDPPVVVVVVVVVVVVPVVPLPPVPVLCPQEAEDAQADVQPQDEAEFEQSHKYWDWPQAYVVNFAGHKHKYKYFYPDQQWKKKKFDPDDWDAQAWQFKKKFKDDPPHTPDIHHHPPGTDLAGMDMDRGRMMMMIMDTNDPVDGTDSVRTTDTMMMHIQLHQPAEAEQDPSQFPDEDEADVHKYKYWYAAQDPPPGDFKGKYKYFYDPPQQFWKKKKKDFRDVDLPHFQQKKKFKFLDRPDPDCVRTPDIDDRPDPVNNDIFMDTDDSPRGMIMMMIGGHDNPPDHIRRMMMIIHRDDDDRVVVD